Protein AF-0000000077078430 (afdb_homodimer)

Structure (mmCIF, N/CA/C/O backbone):
data_AF-0000000077078430-model_v1
#
loop_
_entity.id
_entity.type
_entity.pdbx_description
1 polymer 'Heme-binding protein 2-like'
#
loop_
_atom_site.group_PDB
_atom_site.id
_atom_site.type_symbol
_atom_site.label_atom_id
_atom_site.label_alt_id
_atom_site.label_comp_id
_atom_site.label_asym_id
_atom_site.label_entity_id
_atom_site.label_seq_id
_atom_site.pdbx_PDB_ins_code
_atom_site.Cartn_x
_atom_site.Cartn_y
_atom_site.Cartn_z
_atom_site.occupancy
_atom_site.B_iso_or_equiv
_atom_site.auth_seq_id
_atom_site.auth_comp_id
_atom_site.auth_asym_id
_atom_site.auth_atom_id
_atom_site.pdbx_PDB_model_num
ATOM 1 N N . MET A 1 1 ? 35.219 -67.375 -56.656 1 33.44 1 MET A N 1
ATOM 2 C CA . MET A 1 1 ? 35 -65.938 -56.594 1 33.44 1 MET A CA 1
ATOM 3 C C . MET A 1 1 ? 34.25 -65.562 -55.312 1 33.44 1 MET A C 1
ATOM 5 O O . MET A 1 1 ? 33.094 -65.938 -55.156 1 33.44 1 MET A O 1
ATOM 9 N N . LYS A 1 2 ? 35.031 -65.688 -54.188 1 39.03 2 LYS A N 1
ATOM 10 C CA . LYS A 1 2 ? 34.594 -65.5 -52.812 1 39.03 2 LYS A CA 1
ATOM 11 C C . LYS A 1 2 ? 34.094 -64.062 -52.625 1 39.03 2 LYS A C 1
ATOM 13 O O . LYS A 1 2 ? 34.812 -63.094 -52.906 1 39.03 2 LYS A O 1
ATOM 18 N N . LEU A 1 3 ? 32.75 -63.844 -52.719 1 38.94 3 LEU A N 1
ATOM 19 C CA . LEU A 1 3 ? 32.062 -62.562 -52.531 1 38.94 3 LEU A CA 1
ATOM 20 C C . LEU A 1 3 ? 32.375 -61.969 -51.156 1 38.94 3 LEU A C 1
ATOM 22 O O . LEU A 1 3 ? 32.062 -62.625 -50.125 1 38.94 3 LEU A O 1
ATOM 26 N N . ILE A 1 4 ? 33.469 -61.188 -50.969 1 40.75 4 ILE A N 1
ATOM 27 C CA . ILE A 1 4 ? 33.844 -60.469 -49.75 1 40.75 4 ILE A CA 1
ATOM 28 C C . ILE A 1 4 ? 32.75 -59.438 -49.406 1 40.75 4 ILE A C 1
ATOM 30 O O . ILE A 1 4 ? 32.438 -58.562 -50.219 1 40.75 4 ILE A O 1
ATOM 34 N N . GLN A 1 5 ? 31.703 -59.781 -48.625 1 39.66 5 GLN A N 1
ATOM 35 C CA . GLN A 1 5 ? 30.672 -58.906 -48.094 1 39.66 5 GLN A CA 1
ATOM 36 C C . GLN A 1 5 ? 31.266 -57.812 -47.25 1 39.66 5 GLN A C 1
ATOM 38 O O . GLN A 1 5 ? 31.984 -58.062 -46.281 1 39.66 5 GLN A O 1
ATOM 43 N N . THR A 1 6 ? 31.656 -56.688 -47.844 1 40.03 6 THR A N 1
ATOM 44 C CA . THR A 1 6 ? 32.125 -55.5 -47.125 1 40.03 6 THR A CA 1
ATOM 45 C C . THR A 1 6 ? 31.047 -55.031 -46.156 1 40.03 6 THR A C 1
ATOM 47 O O . THR A 1 6 ? 29.938 -54.688 -46.562 1 40.03 6 THR A O 1
ATOM 50 N N . LEU A 1 7 ? 31.031 -55.438 -44.875 1 41.78 7 LEU A N 1
ATOM 51 C CA . LEU A 1 7 ? 30.203 -54.938 -43.781 1 41.78 7 LEU A CA 1
ATOM 52 C C . LEU A 1 7 ? 30.422 -53.438 -43.562 1 41.78 7 LEU A C 1
ATOM 54 O O . LEU A 1 7 ? 31.531 -53.031 -43.281 1 41.78 7 LEU A O 1
ATOM 58 N N . GLY A 1 8 ? 29.75 -52.594 -44.312 1 36.66 8 GLY A N 1
ATOM 59 C CA . GLY A 1 8 ? 29.781 -51.156 -44.125 1 36.66 8 GLY A CA 1
ATOM 60 C C . GLY A 1 8 ? 29.453 -50.75 -42.688 1 36.66 8 GLY A C 1
ATOM 61 O O . GLY A 1 8 ? 28.422 -51.156 -42.156 1 36.66 8 GLY A O 1
ATOM 62 N N . ILE A 1 9 ? 30.484 -50.469 -41.812 1 41.94 9 ILE A N 1
ATOM 63 C CA . ILE A 1 9 ? 30.344 -49.938 -40.469 1 41.94 9 ILE A CA 1
ATOM 64 C C . ILE A 1 9 ? 29.562 -48.625 -40.5 1 41.94 9 ILE A C 1
ATOM 66 O O . ILE A 1 9 ? 29.953 -47.688 -41.188 1 41.94 9 ILE A O 1
ATOM 70 N N . ALA A 1 10 ? 28.25 -48.625 -40.375 1 41.94 10 ALA A N 1
ATOM 71 C CA . ALA A 1 10 ? 27.438 -47.406 -40.156 1 41.94 10 ALA A CA 1
ATOM 72 C C . ALA A 1 10 ? 27.922 -46.625 -38.938 1 41.94 10 ALA A C 1
ATOM 74 O O . ALA A 1 10 ? 28 -47.156 -37.844 1 41.94 10 ALA A O 1
ATOM 75 N N . SER A 1 11 ? 28.859 -45.688 -39.125 1 39.06 11 SER A N 1
ATOM 76 C CA . SER A 1 11 ? 29.266 -44.75 -38.062 1 39.06 11 SER A CA 1
ATOM 77 C C . SER A 1 11 ? 28.062 -44.031 -37.469 1 39.06 11 SER A C 1
ATOM 79 O O . SER A 1 11 ? 27.297 -43.406 -38.188 1 39.06 11 SER A O 1
ATOM 81 N N . LEU A 1 12 ? 27.5 -44.531 -36.375 1 41.16 12 LEU A N 1
ATOM 82 C CA . LEU A 1 12 ? 26.531 -43.812 -35.562 1 41.16 12 LEU A CA 1
ATOM 83 C C . LEU A 1 12 ? 27.109 -42.469 -35.094 1 41.16 12 LEU A C 1
ATOM 85 O O . LEU A 1 12 ? 28.062 -42.438 -34.344 1 41.16 12 LEU A O 1
ATOM 89 N N . LEU A 1 13 ? 27.031 -41.469 -35.938 1 40.84 13 LEU A N 1
ATOM 90 C CA . LEU A 1 13 ? 27.344 -40.125 -35.469 1 40.84 13 LEU A CA 1
ATOM 91 C C . LEU A 1 13 ? 26.5 -39.75 -34.25 1 40.84 13 LEU A C 1
ATOM 93 O O . LEU A 1 13 ? 25.281 -39.688 -34.312 1 40.84 13 LEU A O 1
ATOM 97 N N . PHE A 1 14 ? 27.016 -40.031 -33.031 1 39.66 14 PHE A N 1
ATOM 98 C CA . PHE A 1 14 ? 26.438 -39.5 -31.812 1 39.66 14 PHE A CA 1
ATOM 99 C C . PHE A 1 14 ? 26.453 -37.969 -31.828 1 39.66 14 PHE A C 1
ATOM 101 O O . PHE A 1 14 ? 27.516 -37.344 -31.828 1 39.66 14 PHE A O 1
ATOM 108 N N . THR A 1 15 ? 25.484 -37.312 -32.469 1 40.09 15 THR A N 1
ATOM 109 C CA . THR A 1 15 ? 25.344 -35.875 -32.25 1 40.09 15 THR A CA 1
ATOM 110 C C . THR A 1 15 ? 25.266 -35.562 -30.766 1 40.09 15 THR A C 1
ATOM 112 O O . THR A 1 15 ? 24.422 -36.094 -30.047 1 40.09 15 THR A O 1
ATOM 115 N N . LEU A 1 16 ? 26.391 -35.188 -30.141 1 39.22 16 LEU A N 1
ATOM 116 C CA . LEU A 1 16 ? 26.406 -34.562 -28.812 1 39.22 16 LEU A CA 1
ATOM 117 C C . LEU A 1 16 ? 25.422 -33.406 -28.766 1 39.22 16 LEU A C 1
ATOM 119 O O . LEU A 1 16 ? 25.594 -32.406 -29.484 1 39.22 16 LEU A O 1
ATOM 123 N N . ILE A 1 17 ? 24.234 -33.625 -28.5 1 39.25 17 ILE A N 1
ATOM 124 C CA . ILE A 1 17 ? 23.375 -32.5 -28.125 1 39.25 17 ILE A CA 1
ATOM 125 C C . ILE A 1 17 ? 24.016 -31.75 -26.953 1 39.25 17 ILE A C 1
ATOM 127 O O . ILE A 1 17 ? 24.219 -32.312 -25.875 1 39.25 17 ILE A O 1
ATOM 131 N N . SER A 1 18 ? 24.828 -30.781 -27.266 1 39.03 18 SER A N 1
ATOM 132 C CA . SER A 1 18 ? 25.25 -29.875 -26.219 1 39.03 18 SER A CA 1
ATOM 133 C C . SER A 1 18 ? 24.062 -29.391 -25.391 1 39.03 18 SER A C 1
ATOM 135 O O . SER A 1 18 ? 23.109 -28.844 -25.922 1 39.03 18 SER A O 1
ATOM 137 N N . ALA A 1 19 ? 23.859 -30 -24.297 1 39.91 19 ALA A N 1
ATOM 138 C CA . ALA A 1 19 ? 22.969 -29.375 -23.312 1 39.91 19 ALA A CA 1
ATOM 139 C C . ALA A 1 19 ? 23.359 -27.906 -23.078 1 39.91 19 ALA A C 1
ATOM 141 O O . ALA A 1 19 ? 24.359 -27.609 -22.422 1 39.91 19 ALA A O 1
ATOM 142 N N . ALA A 1 20 ? 22.969 -27.047 -23.938 1 38.19 20 ALA A N 1
ATOM 143 C CA . ALA A 1 20 ? 23.078 -25.641 -23.547 1 38.19 20 ALA A CA 1
ATOM 144 C C . ALA A 1 20 ? 22.516 -25.406 -22.156 1 38.19 20 ALA A C 1
ATOM 146 O O . ALA A 1 20 ? 21.359 -25.734 -21.875 1 38.19 20 ALA A O 1
ATOM 147 N N . SER A 1 21 ? 23.344 -25.359 -21.219 1 39.53 21 SER A N 1
ATOM 148 C CA . SER A 1 21 ? 22.922 -24.859 -19.906 1 39.53 21 SER A CA 1
ATOM 149 C C . SER A 1 21 ? 22.016 -23.641 -20.062 1 39.53 21 SER A C 1
ATOM 151 O O . SER A 1 21 ? 22.406 -22.625 -20.641 1 39.53 21 SER A O 1
ATOM 153 N N . LEU A 1 22 ? 20.781 -23.812 -20.312 1 37.88 22 LEU A N 1
ATOM 154 C CA . LEU A 1 22 ? 19.875 -22.672 -20.203 1 37.88 22 LEU A CA 1
ATOM 155 C C . LEU A 1 22 ? 20.281 -21.75 -19.062 1 37.88 22 LEU A C 1
ATOM 157 O O . LEU A 1 22 ? 20.219 -22.141 -17.891 1 37.88 22 LEU A O 1
ATOM 161 N N . LYS A 1 23 ? 21.375 -21.031 -19.281 1 44.06 23 LYS A N 1
ATOM 162 C CA . LYS A 1 23 ? 21.672 -19.953 -18.359 1 44.06 23 LYS A CA 1
ATOM 163 C C . LYS A 1 23 ? 20.406 -19.359 -17.766 1 44.06 23 LYS A C 1
ATOM 165 O O . LYS A 1 23 ? 19.438 -19.109 -18.484 1 44.06 23 LYS A O 1
ATOM 170 N N . ALA A 1 24 ? 20.25 -19.75 -16.453 1 49.72 24 ALA A N 1
ATOM 171 C CA . ALA A 1 24 ? 19.25 -19 -15.703 1 49.72 24 ALA A CA 1
ATOM 172 C C . ALA A 1 24 ? 19.062 -17.609 -16.281 1 49.72 24 ALA A C 1
ATOM 174 O O . ALA A 1 24 ? 20.031 -16.828 -16.359 1 49.72 24 ALA A O 1
ATOM 175 N N . SER A 1 25 ? 18.125 -17.438 -17.219 1 58.25 25 SER A N 1
ATOM 176 C CA . SER A 1 25 ? 17.844 -16.156 -17.844 1 58.25 25 SER A CA 1
ATOM 177 C C . SER A 1 25 ? 17.75 -15.031 -16.812 1 58.25 25 SER A C 1
ATOM 179 O O . SER A 1 25 ? 17.469 -15.281 -15.641 1 58.25 25 SER A O 1
ATOM 181 N N . ASP A 1 26 ? 18.328 -13.938 -17.047 1 77.69 26 ASP A N 1
ATOM 182 C CA . ASP A 1 26 ? 18.188 -12.695 -16.281 1 77.69 26 ASP A CA 1
ATOM 183 C C . ASP A 1 26 ? 16.75 -12.484 -15.828 1 77.69 26 ASP A C 1
ATOM 185 O O . ASP A 1 26 ? 15.805 -12.828 -16.547 1 77.69 26 ASP A O 1
ATOM 189 N N . PRO A 1 27 ? 16.656 -12.203 -14.508 1 87.69 27 PRO A N 1
ATOM 190 C CA . PRO A 1 27 ? 15.281 -11.938 -14.062 1 87.69 27 PRO A CA 1
ATOM 191 C C . PRO A 1 27 ? 14.57 -10.906 -14.938 1 87.69 27 PRO A C 1
ATOM 193 O O . PRO A 1 27 ? 15.211 -10.008 -15.484 1 87.69 27 PRO A O 1
ATOM 196 N N . PRO A 1 28 ? 13.344 -11.133 -15.195 1 93.75 28 PRO A N 1
ATOM 197 C CA . PRO A 1 28 ? 12.578 -10.141 -15.953 1 93.75 28 PRO A CA 1
ATOM 198 C C . PRO A 1 28 ? 12.672 -8.742 -15.352 1 93.75 28 PRO A C 1
ATOM 200 O O . PRO A 1 28 ? 12.812 -8.594 -14.133 1 93.75 28 PRO A O 1
ATOM 203 N N . SER A 1 29 ? 12.539 -7.699 -16.188 1 94.38 29 SER A N 1
ATOM 204 C CA . SER A 1 29 ? 12.625 -6.312 -15.742 1 94.38 29 SER A CA 1
ATOM 205 C C . SER A 1 29 ? 11.516 -5.973 -14.75 1 94.38 29 SER A C 1
ATOM 207 O O . SER A 1 29 ? 11.703 -5.145 -13.859 1 94.38 29 SER A O 1
ATOM 209 N N . PHE A 1 30 ? 10.375 -6.652 -14.922 1 96.38 30 PHE A N 1
ATOM 210 C CA . PHE A 1 30 ? 9.234 -6.309 -14.086 1 96.38 30 PHE A CA 1
ATOM 211 C C . PHE A 1 30 ? 9.422 -6.832 -12.672 1 96.38 30 PHE A C 1
ATOM 213 O O . PHE A 1 30 ? 8.609 -6.551 -11.789 1 96.38 30 PHE A O 1
ATOM 220 N N . CYS A 1 31 ? 10.453 -7.559 -12.391 1 96.69 31 CYS A N 1
ATOM 221 C CA . CYS A 1 31 ? 10.789 -7.953 -11.031 1 96.69 31 CYS A CA 1
ATOM 222 C C . CYS A 1 31 ? 11.445 -6.805 -10.273 1 96.69 31 CYS A C 1
ATOM 224 O O . CYS A 1 31 ? 11.57 -6.852 -9.047 1 96.69 31 CYS A O 1
ATOM 226 N N . HIS A 1 32 ? 11.914 -5.809 -10.93 1 93.81 32 HIS A N 1
ATOM 227 C CA . HIS A 1 32 ? 12.438 -4.57 -10.375 1 93.81 32 HIS A CA 1
ATOM 228 C C . HIS A 1 32 ? 13.641 -4.836 -9.469 1 93.81 32 HIS A C 1
ATOM 230 O O . HIS A 1 32 ? 13.766 -4.227 -8.406 1 93.81 32 HIS A O 1
ATOM 236 N N . GLY A 1 33 ? 14.438 -5.801 -9.797 1 93.38 33 GLY A N 1
ATOM 237 C CA . GLY A 1 33 ? 15.648 -6.109 -9.055 1 93.38 33 GLY A CA 1
ATOM 238 C C . GLY A 1 33 ? 15.383 -6.922 -7.801 1 93.38 33 GLY A C 1
ATOM 239 O O . GLY A 1 33 ? 16.312 -7.227 -7.047 1 93.38 33 GLY A O 1
ATOM 240 N N . LEU A 1 34 ? 14.133 -7.23 -7.531 1 96.25 34 LEU A N 1
ATOM 241 C CA . LEU A 1 34 ? 13.766 -8.062 -6.391 1 96.25 34 LEU A CA 1
ATOM 242 C C . LEU A 1 34 ? 13.742 -9.539 -6.781 1 96.25 34 LEU A C 1
ATOM 244 O O . LEU A 1 34 ? 13.625 -9.875 -7.961 1 96.25 34 LEU A O 1
ATOM 248 N N . ASP A 1 35 ? 13.906 -10.344 -5.781 1 97.44 35 ASP A N 1
ATOM 249 C CA . ASP A 1 35 ? 13.781 -11.773 -6.035 1 97.44 35 ASP A CA 1
ATOM 250 C C . ASP A 1 35 ? 12.383 -12.117 -6.539 1 97.44 35 ASP A C 1
ATOM 252 O O . ASP A 1 35 ? 11.383 -11.648 -5.996 1 97.44 35 ASP A O 1
ATOM 256 N N . CYS A 1 36 ? 12.344 -12.891 -7.562 1 97.56 36 CYS A N 1
ATOM 257 C CA . CYS A 1 36 ? 11.094 -13.43 -8.102 1 97.56 36 CYS A CA 1
ATOM 258 C C . CYS A 1 36 ? 11.289 -14.859 -8.586 1 97.56 36 CYS A C 1
ATOM 260 O O . CYS A 1 36 ? 12.414 -15.281 -8.852 1 97.56 36 CYS A O 1
ATOM 262 N N . PRO A 1 37 ? 10.227 -15.602 -8.695 1 96.94 37 PRO A N 1
ATOM 263 C CA . PRO A 1 37 ? 10.383 -17 -9.117 1 96.94 37 PRO A CA 1
ATOM 264 C C . PRO A 1 37 ? 11.055 -17.141 -10.477 1 96.94 37 PRO A C 1
ATOM 266 O O . PRO A 1 37 ? 10.781 -16.344 -11.391 1 96.94 37 PRO A O 1
ATOM 269 N N . VAL A 1 38 ? 11.906 -18.125 -10.523 1 95.56 38 VAL A N 1
ATOM 270 C CA . VAL A 1 38 ? 12.602 -18.406 -11.773 1 95.56 38 VAL A CA 1
ATOM 271 C C . VAL A 1 38 ? 11.719 -19.25 -12.688 1 95.56 38 VAL A C 1
ATOM 273 O O . VAL A 1 38 ? 11.07 -20.188 -12.234 1 95.56 38 VAL A O 1
ATOM 276 N N . TYR A 1 39 ? 11.703 -18.828 -13.891 1 97 39 TYR A N 1
ATOM 277 C CA . TYR A 1 39 ? 10.9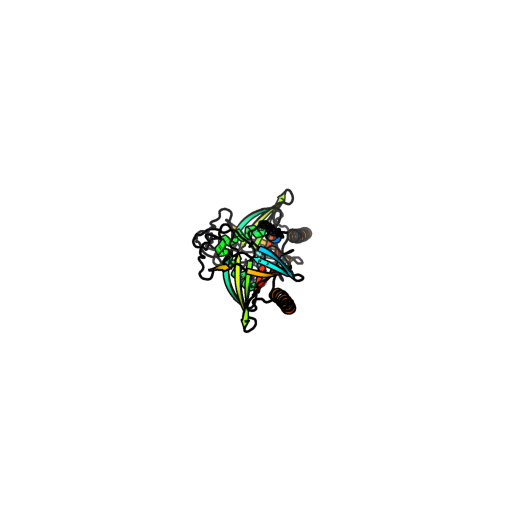69 -19.625 -14.867 1 97 39 TYR A CA 1
ATOM 278 C C . TYR A 1 39 ? 11.672 -19.594 -16.219 1 97 39 TYR A C 1
ATOM 280 O O . TYR A 1 39 ? 12.555 -18.766 -16.453 1 97 39 TYR A O 1
ATOM 288 N N . LYS A 1 40 ? 11.328 -20.594 -17.047 1 96.25 40 LYS A N 1
ATOM 289 C CA . LYS A 1 40 ? 11.703 -20.656 -18.453 1 96.25 40 LYS A CA 1
ATOM 290 C C . LYS A 1 40 ? 10.477 -20.531 -19.359 1 96.25 40 LYS A C 1
ATOM 292 O O . LYS A 1 40 ? 9.469 -21.203 -19.125 1 96.25 40 LYS A O 1
ATOM 297 N N . VAL A 1 41 ? 10.602 -19.656 -20.312 1 96.88 41 VAL A N 1
ATOM 298 C CA . VAL A 1 41 ? 9.547 -19.578 -21.312 1 96.88 41 VAL A CA 1
ATOM 299 C C . VAL A 1 41 ? 9.695 -20.734 -22.297 1 96.88 41 VAL A C 1
ATOM 301 O O . VAL A 1 41 ? 10.703 -20.844 -23 1 96.88 41 VAL A O 1
ATOM 304 N N . THR A 1 42 ? 8.672 -21.578 -22.391 1 96.75 42 THR A N 1
ATOM 305 C CA . THR A 1 42 ? 8.773 -22.781 -23.219 1 96.75 42 THR A CA 1
ATOM 306 C C . THR A 1 42 ? 7.934 -22.641 -24.484 1 96.75 42 THR A C 1
ATOM 308 O O . THR A 1 42 ? 7.996 -23.5 -25.375 1 96.75 42 THR A O 1
ATOM 311 N N . GLY A 1 43 ? 7.117 -21.625 -24.547 1 96.19 43 GLY A N 1
ATOM 312 C CA . GLY A 1 43 ? 6.293 -21.391 -25.719 1 96.19 43 GLY A CA 1
ATOM 313 C C . GLY A 1 43 ? 5.371 -20.188 -25.562 1 96.19 43 GLY A C 1
ATOM 314 O O . GLY A 1 43 ? 5.422 -19.5 -24.562 1 96.19 43 GLY A O 1
ATOM 315 N N . LYS A 1 44 ? 4.629 -19.953 -26.656 1 96.38 44 LYS A N 1
ATOM 316 C CA . LYS A 1 44 ? 3.627 -18.891 -26.672 1 96.38 44 LYS A CA 1
ATOM 317 C C . LYS A 1 44 ? 2.367 -19.344 -27.406 1 96.38 44 LYS A C 1
ATOM 319 O O . LYS A 1 44 ? 2.441 -20.141 -28.344 1 96.38 44 LYS A O 1
ATOM 324 N N . MET A 1 45 ? 1.298 -18.906 -26.938 1 95.75 45 MET A N 1
ATOM 325 C CA . MET A 1 45 ? 0.002 -19.062 -27.594 1 95.75 45 MET A CA 1
ATOM 326 C C . MET A 1 45 ? -0.714 -17.719 -27.703 1 95.75 45 MET A C 1
ATOM 328 O O . MET A 1 45 ? -1.469 -17.344 -26.797 1 95.75 45 MET A O 1
ATOM 332 N N . GLY A 1 46 ? -0.588 -17.094 -28.891 1 95.06 46 GLY A N 1
ATOM 333 C CA . GLY A 1 46 ? -1.083 -15.727 -28.984 1 95.06 46 GLY A CA 1
ATOM 334 C C . GLY A 1 46 ? -0.388 -14.781 -28.016 1 95.06 46 GLY A C 1
ATOM 335 O O . GLY A 1 46 ? 0.841 -14.695 -28 1 95.06 46 GLY A O 1
ATOM 336 N N . LYS A 1 47 ? -1.163 -14.125 -27.141 1 97.12 47 LYS A N 1
ATOM 337 C CA . LYS A 1 47 ? -0.596 -13.188 -26.172 1 97.12 47 LYS A CA 1
ATOM 338 C C . LYS A 1 47 ? -0.179 -13.906 -24.891 1 97.12 47 LYS A C 1
ATOM 340 O O . LYS A 1 47 ? 0.396 -13.289 -23.984 1 97.12 47 LYS A O 1
ATOM 345 N N . TYR A 1 48 ? -0.409 -15.156 -24.859 1 98.25 48 TYR A N 1
ATOM 346 C CA . TYR A 1 48 ? -0.13 -15.891 -23.625 1 98.25 48 TYR A CA 1
ATOM 347 C C . TYR A 1 48 ? 1.245 -16.547 -23.688 1 98.25 48 TYR A C 1
ATOM 349 O O . TYR A 1 48 ? 1.597 -17.188 -24.672 1 98.25 48 TYR A O 1
ATOM 357 N N . GLU A 1 49 ? 1.991 -16.422 -22.656 1 98.12 49 GLU A N 1
ATOM 358 C CA . GLU A 1 49 ? 3.246 -17.156 -22.516 1 98.12 49 GLU A CA 1
ATOM 359 C C . GLU A 1 49 ? 3.029 -18.5 -21.828 1 98.12 49 GLU A C 1
ATOM 361 O O . GLU A 1 49 ? 2.164 -18.625 -20.969 1 98.12 49 GLU A O 1
ATOM 366 N N . ILE A 1 50 ? 3.816 -19.453 -22.234 1 98.25 50 ILE A N 1
ATOM 367 C CA . ILE A 1 50 ? 3.908 -20.719 -21.531 1 98.25 50 ILE A CA 1
ATOM 368 C C . ILE A 1 50 ? 5.203 -20.766 -20.719 1 98.25 50 ILE A C 1
ATOM 370 O O . ILE A 1 50 ? 6.297 -20.703 -21.281 1 98.25 50 ILE A O 1
ATOM 374 N N . ARG A 1 51 ? 5.074 -20.875 -19.391 1 98.19 51 ARG A N 1
ATOM 375 C CA . ARG A 1 51 ? 6.246 -20.828 -18.516 1 98.19 51 ARG A CA 1
ATOM 376 C C . ARG A 1 51 ? 6.375 -22.094 -17.688 1 98.19 51 ARG A C 1
ATOM 378 O O . ARG A 1 51 ? 5.375 -22.641 -17.203 1 98.19 51 ARG A O 1
ATOM 385 N N . SER A 1 52 ? 7.562 -22.562 -17.609 1 98 52 SER A N 1
ATOM 386 C CA . SER A 1 52 ? 7.914 -23.609 -16.672 1 98 52 SER A CA 1
ATOM 387 C C . SER A 1 52 ? 8.594 -23.031 -15.43 1 98 52 SER A C 1
ATOM 389 O O . SER A 1 52 ? 9.688 -22.469 -15.516 1 98 52 SER A O 1
ATOM 391 N N . TYR A 1 53 ? 7.887 -23.188 -14.297 1 97.38 53 TYR A N 1
ATOM 392 C CA . TYR A 1 53 ? 8.406 -22.672 -13.039 1 97.38 53 TYR A CA 1
ATOM 393 C C . TYR A 1 53 ? 9.086 -23.781 -12.234 1 97.38 53 TYR A C 1
ATOM 395 O O . TYR A 1 53 ? 8.609 -24.922 -12.203 1 97.38 53 TYR A O 1
ATOM 403 N N . GLU A 1 54 ? 10.133 -23.391 -11.539 1 96 54 GLU A N 1
ATOM 404 C CA . GLU A 1 54 ? 10.758 -24.281 -10.578 1 96 54 GLU A CA 1
ATOM 405 C C . GLU A 1 54 ? 9.984 -24.312 -9.266 1 96 54 GLU A C 1
ATOM 407 O O . GLU A 1 54 ? 9.195 -23.406 -8.984 1 96 54 GLU A O 1
ATOM 412 N N . GLN A 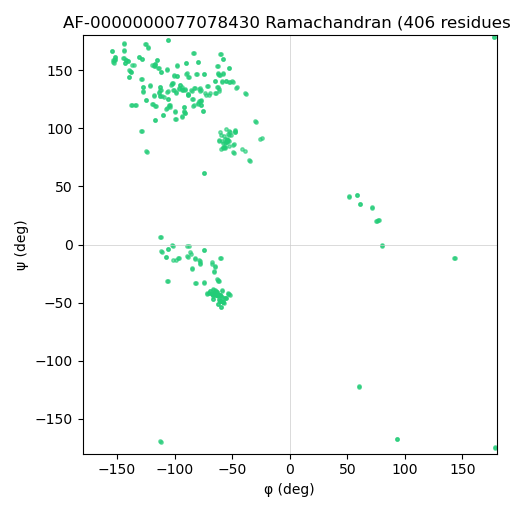1 55 ? 10.203 -25.422 -8.547 1 97.44 55 GLN A N 1
ATOM 413 C CA . GLN A 1 55 ? 9.641 -25.484 -7.207 1 97.44 55 GLN A CA 1
ATOM 414 C C . GLN A 1 55 ? 10.102 -24.297 -6.359 1 97.44 55 GLN A C 1
ATOM 416 O O . GLN A 1 55 ? 11.273 -23.922 -6.41 1 97.44 55 GLN A O 1
ATOM 421 N N . SER A 1 56 ? 9.219 -23.766 -5.566 1 97.88 56 SER A N 1
ATOM 422 C CA . SER A 1 56 ? 9.562 -22.641 -4.707 1 97.88 56 SER A CA 1
ATOM 423 C C . SER A 1 56 ? 8.672 -22.594 -3.471 1 97.88 56 SER A C 1
ATOM 425 O O . SER A 1 56 ? 7.594 -23.188 -3.455 1 97.88 56 SER A O 1
ATOM 427 N N . LYS A 1 57 ? 9.172 -21.906 -2.438 1 98.56 57 LYS A N 1
ATOM 428 C CA . LYS A 1 57 ? 8.406 -21.719 -1.207 1 98.56 57 LYS A CA 1
ATOM 429 C C . LYS A 1 57 ? 7.766 -20.328 -1.164 1 98.56 57 LYS A C 1
ATOM 431 O O . LYS A 1 57 ? 8.375 -19.344 -1.586 1 98.56 57 LYS A O 1
ATOM 436 N N . TRP A 1 58 ? 6.625 -20.312 -0.597 1 98.75 58 TRP A N 1
ATOM 437 C CA . TRP A 1 58 ? 5.82 -19.109 -0.402 1 98.75 58 TRP A CA 1
ATOM 438 C C . TRP A 1 58 ? 5.238 -19.062 1.007 1 98.75 58 TRP A C 1
ATOM 440 O O . TRP A 1 58 ? 5.141 -20.094 1.677 1 98.75 58 TRP A O 1
ATOM 450 N N . VAL A 1 59 ? 4.957 -17.922 1.466 1 98.88 59 VAL A N 1
ATOM 451 C CA . VAL A 1 59 ? 4.188 -17.75 2.695 1 98.88 59 VAL A CA 1
ATOM 452 C C . VAL A 1 59 ? 2.826 -17.141 2.371 1 98.88 59 VAL A C 1
ATOM 454 O O . VAL A 1 59 ? 2.73 -16.203 1.577 1 98.88 59 VAL A O 1
ATOM 457 N N . GLY A 1 60 ? 1.809 -17.703 2.914 1 98.81 60 GLY A N 1
ATOM 458 C CA . GLY A 1 60 ? 0.486 -17.281 2.484 1 98.81 60 GLY A CA 1
ATOM 459 C C . GLY A 1 60 ? -0.531 -17.266 3.611 1 98.81 60 GLY A C 1
ATOM 460 O O . GLY A 1 60 ? -0.24 -17.703 4.723 1 98.81 60 GLY A O 1
ATOM 461 N N . THR A 1 61 ? -1.621 -16.672 3.357 1 98.88 61 THR A N 1
ATOM 462 C CA . THR A 1 61 ? -2.812 -16.672 4.199 1 98.88 61 THR A CA 1
ATOM 463 C C . THR A 1 61 ? -4.078 -16.719 3.344 1 98.88 61 THR A C 1
ATOM 465 O O . THR A 1 61 ? -4.055 -16.312 2.176 1 98.88 61 THR A O 1
ATOM 468 N N . VAL A 1 62 ? -5.168 -17.188 3.895 1 98.69 62 VAL A N 1
ATOM 469 C CA . VAL A 1 62 ? -6.414 -17.344 3.152 1 98.69 62 VAL A CA 1
ATOM 470 C C . VAL A 1 62 ? -7.441 -16.328 3.652 1 98.69 62 VAL A C 1
ATOM 472 O O . VAL A 1 62 ? -7.652 -16.203 4.859 1 98.69 62 VAL A O 1
ATOM 475 N N . ILE A 1 63 ? -7.965 -15.625 2.729 1 98.5 63 ILE A N 1
ATOM 476 C CA . ILE A 1 63 ? -9.062 -14.703 3.023 1 98.5 63 ILE A CA 1
ATOM 477 C C . ILE A 1 63 ? -10.297 -15.102 2.221 1 98.5 63 ILE A C 1
ATOM 479 O O . ILE A 1 63 ? -10.25 -15.188 0.992 1 98.5 63 ILE A O 1
ATOM 483 N N . ARG A 1 64 ? -11.352 -15.391 2.914 1 97.62 64 ARG A N 1
ATOM 484 C CA . ARG A 1 64 ? -12.633 -15.633 2.254 1 97.62 64 ARG A CA 1
ATOM 485 C C . ARG A 1 64 ? -13.406 -14.328 2.07 1 97.62 64 ARG A C 1
ATOM 487 O O . ARG A 1 64 ? -13.523 -13.531 3.006 1 97.62 64 ARG A O 1
ATOM 494 N N . GLY A 1 65 ? -13.828 -14.148 0.817 1 96.75 65 GLY A N 1
ATOM 495 C CA . GLY A 1 65 ? -14.586 -12.93 0.569 1 96.75 65 GLY A CA 1
ATOM 496 C C . GLY A 1 65 ? -15 -12.766 -0.882 1 96.75 65 GLY A C 1
ATOM 497 O O . GLY A 1 65 ? -14.773 -13.664 -1.7 1 96.75 65 GLY A O 1
ATOM 498 N N . ASP A 1 66 ? -15.625 -11.578 -1.213 1 96.5 66 ASP A N 1
ATOM 499 C CA . ASP A 1 66 ? -16.109 -11.336 -2.566 1 96.5 66 ASP A CA 1
ATOM 500 C C . ASP A 1 66 ? -15.297 -10.258 -3.264 1 96.5 66 ASP A C 1
ATOM 502 O O . ASP A 1 66 ? -15.516 -9.969 -4.441 1 96.5 66 ASP A O 1
ATOM 506 N N . SER A 1 67 ? -14.43 -9.672 -2.531 1 94.25 67 SER A N 1
ATOM 507 C CA . SER A 1 67 ? -13.617 -8.594 -3.082 1 94.25 67 SER A CA 1
ATOM 508 C C . SER A 1 67 ? -12.141 -8.961 -3.096 1 94.25 67 SER A C 1
ATOM 510 O O . SER A 1 67 ? -11.523 -9.102 -2.039 1 94.25 67 SER A O 1
ATOM 512 N N . PHE A 1 68 ? -11.609 -8.977 -4.324 1 95.06 68 PHE A N 1
ATOM 513 C CA . PHE A 1 68 ? -10.188 -9.273 -4.496 1 95.06 68 PHE A CA 1
ATOM 514 C C . PHE A 1 68 ? -9.328 -8.219 -3.822 1 95.06 68 PHE A C 1
ATOM 516 O O . PHE A 1 68 ? -8.367 -8.539 -3.129 1 95.06 68 PHE A O 1
ATOM 523 N N . THR A 1 69 ? -9.688 -6.984 -3.994 1 92.94 69 THR A N 1
ATOM 524 C CA . THR A 1 69 ? -8.906 -5.863 -3.49 1 92.94 69 THR A CA 1
ATOM 525 C C . THR A 1 69 ? -8.906 -5.844 -1.964 1 92.94 69 THR A C 1
ATOM 527 O O . THR A 1 69 ? -7.863 -5.645 -1.338 1 92.94 69 THR A O 1
ATOM 530 N N . GLN A 1 70 ? -10.047 -6.078 -1.355 1 93 70 GLN A N 1
ATOM 531 C CA . GLN A 1 70 ? -10.133 -6.09 0.1 1 93 70 GLN A CA 1
ATOM 532 C C . GLN A 1 70 ? -9.367 -7.27 0.69 1 93 70 GLN A C 1
ATOM 534 O O . GLN A 1 70 ? -8.648 -7.121 1.68 1 93 70 GLN A O 1
ATOM 539 N N . ALA A 1 71 ? -9.531 -8.414 0.04 1 96 71 ALA A N 1
ATOM 540 C CA . ALA A 1 71 ? -8.805 -9.602 0.484 1 96 71 ALA A CA 1
ATOM 541 C C . ALA A 1 71 ? -7.293 -9.398 0.367 1 96 71 ALA A C 1
ATOM 543 O O . ALA A 1 71 ? -6.543 -9.75 1.277 1 96 71 ALA A O 1
ATOM 544 N N . GLY A 1 72 ? -6.91 -8.82 -0.754 1 96.25 72 GLY A N 1
ATOM 545 C CA . GLY A 1 72 ? -5.5 -8.539 -0.964 1 96.25 72 GLY A CA 1
ATOM 546 C C . GLY A 1 72 ? -4.91 -7.621 0.09 1 96.25 72 GLY A C 1
ATOM 547 O O . GLY A 1 72 ? -3.82 -7.875 0.604 1 96.25 72 GLY A O 1
ATOM 548 N N . SER A 1 73 ? -5.633 -6.574 0.414 1 93.25 73 SER A N 1
ATOM 549 C CA . SER A 1 73 ? -5.172 -5.617 1.417 1 93.25 73 SER A CA 1
ATOM 550 C C . SER A 1 73 ? -5.016 -6.281 2.781 1 93.25 73 SER A C 1
ATOM 552 O O . SER A 1 73 ? -3.979 -6.137 3.432 1 93.25 73 SER A O 1
ATOM 554 N N . GLN A 1 74 ? -6.023 -6.961 3.205 1 94.5 74 GLN A N 1
ATOM 555 C CA . GLN A 1 74 ? -5.992 -7.641 4.496 1 94.5 74 GLN A CA 1
ATOM 556 C C . GLN A 1 74 ? -4.836 -8.633 4.57 1 94.5 74 GLN A C 1
ATOM 558 O O . GLN A 1 74 ? -4.086 -8.641 5.547 1 94.5 74 GLN A O 1
ATOM 563 N N . ALA A 1 75 ? -4.762 -9.438 3.557 1 97.94 75 ALA A N 1
ATOM 564 C CA . ALA A 1 75 ? -3.713 -10.453 3.531 1 97.94 75 ALA A CA 1
ATOM 565 C C . ALA A 1 75 ? -2.328 -9.812 3.5 1 97.94 75 ALA A C 1
ATOM 567 O O . ALA A 1 75 ? -1.397 -10.305 4.145 1 97.94 75 ALA A O 1
ATOM 568 N N . PHE A 1 76 ? -2.213 -8.75 2.713 1 96.88 76 PHE A N 1
ATOM 569 C CA . PHE A 1 76 ? -0.922 -8.078 2.586 1 96.88 76 PHE A CA 1
ATOM 570 C C . PHE A 1 76 ? -0.39 -7.668 3.953 1 96.88 76 PHE A C 1
ATOM 572 O O . PHE A 1 76 ? 0.779 -7.902 4.266 1 96.88 76 PHE A O 1
ATOM 579 N N . HIS A 1 77 ? -1.203 -7.098 4.75 1 92.06 77 HIS A N 1
ATOM 580 C CA . HIS A 1 77 ? -0.763 -6.633 6.062 1 92.06 77 HIS A CA 1
ATOM 581 C C . HIS A 1 77 ? -0.339 -7.797 6.949 1 92.06 77 HIS A C 1
ATOM 583 O O . HIS A 1 77 ? 0.646 -7.699 7.684 1 92.06 77 HIS A O 1
ATOM 589 N N . MET A 1 78 ? -1.074 -8.914 6.875 1 95.44 78 MET A N 1
ATOM 590 C CA . MET A 1 78 ? -0.719 -10.102 7.641 1 95.44 78 MET A CA 1
ATOM 591 C C . MET A 1 78 ? 0.634 -10.648 7.199 1 95.44 78 MET A C 1
ATOM 593 O O . MET A 1 78 ? 1.473 -10.992 8.031 1 95.44 78 MET A O 1
ATOM 597 N N . LEU A 1 79 ? 0.831 -10.664 5.965 1 97.94 79 LEU A N 1
ATOM 598 C CA . LEU A 1 79 ? 2.074 -11.203 5.422 1 97.94 79 LEU A CA 1
ATOM 599 C C . LEU A 1 79 ? 3.23 -10.234 5.656 1 97.94 79 LEU A C 1
ATOM 601 O O . LEU A 1 79 ? 4.371 -10.656 5.859 1 97.94 79 LEU A O 1
ATOM 605 N N . PHE A 1 80 ? 2.898 -9.023 5.629 1 95.06 80 PHE A N 1
ATOM 606 C CA . PHE A 1 80 ? 3.916 -8.023 5.926 1 95.06 80 PHE A CA 1
ATOM 607 C C . PHE A 1 80 ? 4.387 -8.148 7.371 1 95.06 80 PHE A C 1
ATOM 609 O O . PHE A 1 80 ? 5.574 -7.977 7.656 1 95.06 80 PHE A O 1
ATOM 616 N N . ASP A 1 81 ? 3.479 -8.383 8.289 1 94 81 ASP A N 1
ATOM 617 C CA . ASP A 1 81 ? 3.875 -8.656 9.664 1 94 81 ASP A CA 1
ATOM 618 C C . ASP A 1 81 ? 4.91 -9.773 9.727 1 94 81 ASP A C 1
ATOM 620 O O . ASP A 1 81 ? 5.898 -9.68 10.461 1 94 81 ASP A O 1
ATOM 624 N N . TYR A 1 82 ? 4.691 -10.781 8.984 1 96.5 82 TYR A N 1
ATOM 625 C CA . TYR A 1 82 ? 5.598 -11.93 8.945 1 96.5 82 TYR A CA 1
ATOM 626 C C . TYR A 1 82 ? 6.992 -11.508 8.5 1 96.5 82 TYR A C 1
ATOM 628 O O . TYR A 1 82 ? 7.984 -11.812 9.172 1 96.5 82 TYR A O 1
ATOM 636 N N . ILE A 1 83 ? 7.066 -10.766 7.445 1 95.94 83 ILE A N 1
ATOM 637 C CA . ILE A 1 83 ? 8.391 -10.461 6.914 1 95.94 83 ILE A CA 1
ATOM 638 C C . ILE A 1 83 ? 9.039 -9.359 7.75 1 95.94 83 ILE A C 1
ATOM 640 O O . ILE A 1 83 ? 10.25 -9.141 7.656 1 95.94 83 ILE A O 1
ATOM 644 N N . SER A 1 84 ? 8.258 -8.75 8.539 1 92.06 84 SER A N 1
ATOM 645 C CA . SER A 1 84 ? 8.789 -7.68 9.375 1 92.06 84 SER A CA 1
ATOM 646 C C . SER A 1 84 ? 9.297 -8.219 10.703 1 92.06 84 SER A C 1
ATOM 648 O O . SER A 1 84 ? 9.875 -7.48 11.508 1 92.06 84 SER A O 1
ATOM 650 N N . GLY A 1 85 ? 8.969 -9.555 10.961 1 91.88 85 GLY A N 1
ATOM 651 C CA .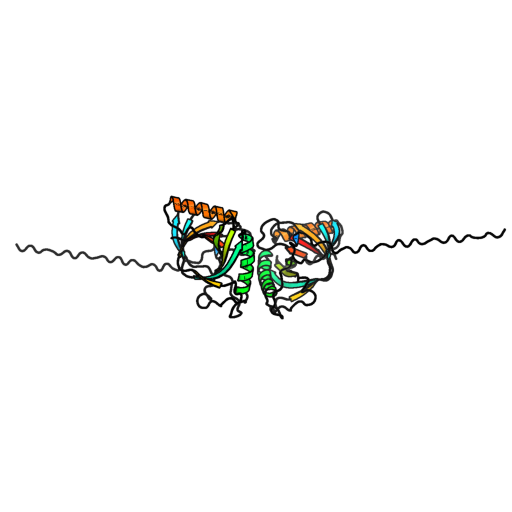 GLY A 1 85 ? 9.555 -10.109 12.172 1 91.88 85 GLY A CA 1
ATOM 652 C C . GLY A 1 85 ? 8.625 -11.062 12.906 1 91.88 85 GLY A C 1
ATOM 653 O O . GLY A 1 85 ? 9.039 -11.734 13.852 1 91.88 85 GLY A O 1
ATOM 654 N N . ALA A 1 86 ? 7.332 -11.117 12.539 1 93.06 86 ALA A N 1
ATOM 655 C CA . ALA A 1 86 ? 6.395 -12.031 13.188 1 93.06 86 ALA A CA 1
ATOM 656 C C . ALA A 1 86 ? 6.621 -13.469 12.727 1 93.06 86 ALA A C 1
ATOM 658 O O . ALA A 1 86 ? 5.715 -14.102 12.172 1 93.06 86 ALA A O 1
ATOM 659 N N . ASN A 1 87 ? 7.738 -13.961 12.984 1 96.12 87 ASN A N 1
ATOM 660 C CA . ASN A 1 87 ? 8.156 -15.312 12.617 1 96.12 87 ASN A CA 1
ATOM 661 C C . ASN A 1 87 ? 9.047 -15.93 13.695 1 96.12 87 ASN A C 1
ATOM 663 O O . ASN A 1 87 ? 9.438 -15.25 14.641 1 96.12 87 ASN A O 1
ATOM 667 N N . SER A 1 88 ? 9.367 -17.141 13.555 1 96.19 88 SER A N 1
ATOM 668 C CA . SER A 1 88 ? 10 -17.938 14.594 1 96.19 88 SER A CA 1
ATOM 669 C C . SER A 1 88 ? 11.406 -17.422 14.906 1 96.19 88 SER A C 1
ATOM 671 O O . SER A 1 88 ? 11.945 -17.688 15.977 1 96.19 88 SER A O 1
ATOM 673 N N . GLN A 1 89 ? 12.07 -16.734 14 1 95.06 89 GLN A N 1
ATOM 674 C CA . GLN A 1 89 ? 13.422 -16.219 14.203 1 95.06 89 GLN A CA 1
ATOM 675 C C . GLN A 1 89 ? 13.398 -14.734 14.539 1 95.06 89 GLN A C 1
ATOM 677 O O . GLN A 1 89 ? 14.453 -14.109 14.672 1 95.06 89 GLN A O 1
ATOM 682 N N . ASN A 1 90 ? 12.219 -14.188 14.562 1 90.56 90 ASN A N 1
ATOM 683 C CA . ASN A 1 90 ? 12.062 -12.758 14.828 1 90.56 90 ASN A CA 1
ATOM 684 C C . ASN A 1 90 ? 12.961 -11.914 13.93 1 90.56 90 ASN A C 1
ATOM 686 O O . ASN A 1 90 ? 13.633 -11 14.398 1 90.56 90 ASN A O 1
ATOM 690 N N . GLN A 1 91 ? 13.023 -12.297 12.68 1 92.69 91 GLN A N 1
ATOM 691 C CA . GLN A 1 91 ? 13.93 -11.586 11.781 1 92.69 91 GLN A CA 1
ATOM 692 C C . GLN A 1 91 ? 13.172 -10.945 10.625 1 92.69 91 GLN A C 1
ATOM 694 O O . GLN A 1 91 ? 12.102 -11.422 10.242 1 92.69 91 GLN A O 1
ATOM 699 N N . LYS A 1 92 ? 13.766 -9.906 10.094 1 91.56 92 LYS A N 1
ATOM 700 C CA . LYS A 1 92 ? 13.234 -9.258 8.898 1 91.56 92 LYS A CA 1
ATOM 701 C C . LYS A 1 92 ? 13.578 -10.055 7.645 1 91.56 92 LYS A C 1
ATOM 703 O O . LYS A 1 92 ? 14.703 -10.547 7.508 1 91.56 92 LYS A O 1
ATOM 708 N N . ILE A 1 93 ? 12.641 -10.203 6.863 1 96 93 ILE A N 1
ATOM 709 C CA . ILE A 1 93 ? 12.805 -10.836 5.559 1 96 93 ILE A CA 1
ATOM 710 C C . ILE A 1 93 ? 12.578 -9.805 4.453 1 96 93 ILE A C 1
ATOM 712 O O . ILE A 1 93 ? 11.562 -9.102 4.457 1 96 93 ILE A O 1
ATOM 716 N N . PRO A 1 94 ? 13.523 -9.711 3.547 1 95.38 94 PRO A N 1
ATOM 717 C CA . PRO A 1 94 ? 13.352 -8.719 2.48 1 95.38 94 PRO A CA 1
ATOM 718 C C . PRO A 1 94 ? 12.125 -9.008 1.611 1 95.38 94 PRO A C 1
ATOM 720 O O . PRO A 1 94 ? 11.75 -10.164 1.426 1 95.38 94 PRO A O 1
ATOM 723 N N . MET A 1 95 ? 11.641 -7.922 1.043 1 94.56 95 MET A N 1
ATOM 724 C CA . MET A 1 95 ? 10.5 -8.039 0.137 1 94.56 95 MET A CA 1
ATOM 725 C C . MET A 1 95 ? 10.914 -8.695 -1.175 1 94.56 95 MET A C 1
ATOM 727 O O . MET A 1 95 ? 11.984 -8.406 -1.706 1 94.56 95 MET A O 1
ATOM 731 N N . ALA A 1 96 ? 10.117 -9.578 -1.63 1 97.94 96 ALA A N 1
ATOM 732 C CA . ALA A 1 96 ? 10.234 -10.195 -2.949 1 97.94 96 ALA A CA 1
ATOM 733 C C . ALA A 1 96 ? 8.953 -10 -3.76 1 97.94 96 ALA A C 1
ATOM 735 O O . ALA A 1 96 ? 7.961 -9.469 -3.248 1 97.94 96 ALA A O 1
ATOM 736 N N . VAL A 1 97 ? 9.023 -10.312 -4.98 1 97.88 97 VAL A N 1
ATOM 737 C CA . VAL A 1 97 ? 7.855 -10.242 -5.855 1 97.88 97 VAL A CA 1
ATOM 738 C C . VAL A 1 97 ? 7.676 -11.562 -6.59 1 97.88 97 VAL A C 1
ATOM 740 O O . VAL A 1 97 ? 8.617 -12.352 -6.699 1 97.88 97 VAL A O 1
ATOM 743 N N . PRO A 1 98 ? 6.418 -11.852 -7.125 1 98.25 98 PRO A N 1
ATOM 744 C CA . PRO A 1 98 ? 5.176 -11.086 -6.992 1 98.25 98 PRO A CA 1
ATOM 745 C C . PRO A 1 98 ? 4.426 -11.406 -5.699 1 98.25 98 PRO A C 1
ATOM 747 O O . PRO A 1 98 ? 4.812 -12.32 -4.965 1 98.25 98 PRO A O 1
ATOM 750 N N . VAL A 1 99 ? 3.492 -10.586 -5.34 1 98 99 VAL A N 1
ATOM 751 C CA . VAL A 1 99 ? 2.379 -11.055 -4.523 1 98 99 VAL A CA 1
ATOM 752 C C . VAL A 1 99 ? 1.413 -11.867 -5.383 1 98 99 VAL A C 1
ATOM 754 O O . VAL A 1 99 ? 0.807 -11.336 -6.316 1 98 99 VAL A O 1
ATOM 757 N N . ALA A 1 100 ? 1.316 -13.102 -5.078 1 98.31 100 ALA A N 1
ATOM 758 C CA . ALA A 1 100 ? 0.455 -13.984 -5.852 1 98.31 100 ALA A CA 1
ATOM 759 C C . ALA A 1 100 ? -0.812 -14.336 -5.078 1 98.31 100 ALA A C 1
ATOM 761 O O . ALA A 1 100 ? -0.8 -14.383 -3.846 1 98.31 100 ALA A O 1
ATOM 762 N N . THR A 1 101 ? -1.856 -14.586 -5.793 1 98.5 101 THR A N 1
ATOM 763 C CA . THR A 1 101 ? -3.111 -14.984 -5.168 1 98.5 101 THR A CA 1
ATOM 764 C C . THR A 1 101 ? -3.723 -16.172 -5.891 1 98.5 101 THR A C 1
ATOM 766 O O . THR A 1 101 ? -3.947 -16.125 -7.102 1 98.5 101 THR A O 1
ATOM 769 N N . LYS A 1 102 ? -3.906 -17.234 -5.188 1 98.44 102 LYS A N 1
ATOM 770 C CA . LYS A 1 102 ? -4.73 -18.328 -5.688 1 98.44 102 LYS A CA 1
ATOM 771 C C . LYS A 1 102 ? -6.215 -18.016 -5.5 1 98.44 102 LYS A C 1
ATOM 773 O O . LYS A 1 102 ? -6.676 -17.797 -4.379 1 98.44 102 LYS A O 1
ATOM 778 N N . VAL A 1 103 ? -6.883 -18.016 -6.559 1 98 103 VAL A N 1
ATOM 779 C CA 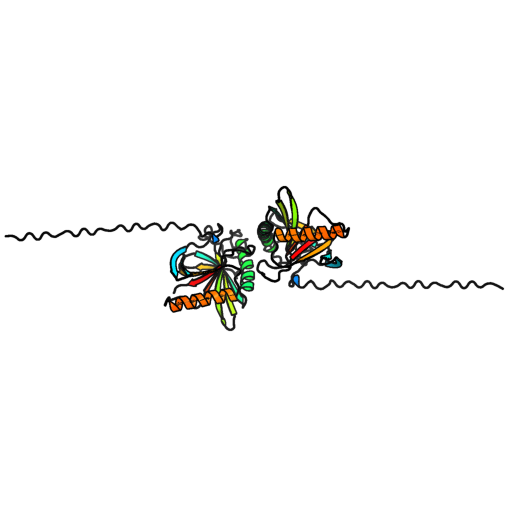. VAL A 1 103 ? -8.305 -17.672 -6.555 1 98 103 VAL A CA 1
ATOM 780 C C . VAL A 1 103 ? -9.141 -18.922 -6.77 1 98 103 VAL A C 1
ATOM 782 O O . VAL A 1 103 ? -9.055 -19.562 -7.824 1 98 103 VAL A O 1
ATOM 785 N N . VAL A 1 104 ? -9.922 -19.25 -5.781 1 97.69 104 VAL A N 1
ATOM 786 C CA . VAL A 1 104 ? -10.812 -20.391 -5.848 1 97.69 104 VAL A CA 1
ATOM 787 C C . VAL A 1 104 ? -12.266 -19.922 -5.754 1 97.69 104 VAL A C 1
ATOM 789 O O . VAL A 1 104 ? -12.719 -19.5 -4.684 1 97.69 104 VAL A O 1
ATOM 792 N N . PRO A 1 105 ? -12.953 -19.969 -6.855 1 95.19 105 PRO A N 1
ATOM 793 C CA . PRO A 1 105 ? -14.367 -19.594 -6.789 1 95.19 105 PRO A CA 1
ATOM 794 C C . PRO A 1 105 ? -15.18 -20.516 -5.891 1 95.19 105 PRO A C 1
ATOM 796 O O . PRO A 1 105 ? -14.945 -21.734 -5.867 1 95.19 105 PRO A O 1
ATOM 799 N N . LEU A 1 106 ? -15.961 -19.859 -5.129 1 94.81 106 LEU A N 1
ATOM 800 C CA . LEU A 1 106 ? -16.922 -20.578 -4.297 1 94.81 106 LEU A CA 1
ATOM 801 C C . LEU A 1 106 ? -18.359 -20.312 -4.758 1 94.81 106 LEU A C 1
ATOM 803 O O . LEU A 1 106 ? -18.562 -19.766 -5.844 1 94.81 106 LEU A O 1
ATOM 807 N N . ASP A 1 107 ? -19.297 -20.719 -3.992 1 88.88 107 ASP A N 1
ATOM 808 C CA . ASP A 1 107 ? -20.688 -20.453 -4.328 1 88.88 107 ASP A CA 1
ATOM 809 C C . ASP A 1 107 ? -21.047 -19 -4.078 1 88.88 107 ASP A C 1
ATOM 811 O O . ASP A 1 107 ? -20.531 -18.375 -3.15 1 88.88 107 ASP A O 1
ATOM 815 N N . GLY A 1 108 ? -21.984 -18.406 -4.934 1 85.94 108 GLY A N 1
ATOM 816 C CA . GLY A 1 108 ? -22.609 -17.125 -4.668 1 85.94 108 GLY A CA 1
ATOM 817 C C . GLY A 1 108 ? -21.656 -15.953 -4.828 1 85.94 108 GLY A C 1
ATOM 818 O O . GLY A 1 108 ? -21.688 -15.008 -4.043 1 85.94 108 GLY A O 1
ATOM 819 N N . SER A 1 109 ? -20.688 -15.945 -5.66 1 88.56 109 SER A N 1
ATOM 820 C CA . SER A 1 109 ? -19.766 -14.859 -5.953 1 88.56 109 SER A CA 1
ATOM 821 C C . SER A 1 109 ? -18.734 -14.703 -4.84 1 88.56 109 SER A C 1
ATOM 823 O O . SER A 1 109 ? -18.25 -13.594 -4.582 1 88.56 109 SER A O 1
ATOM 825 N N . MET A 1 110 ? -18.594 -15.719 -4.105 1 95.31 110 MET A N 1
ATOM 826 C CA . MET A 1 110 ? -17.562 -15.766 -3.061 1 95.31 110 MET A CA 1
ATOM 827 C C . MET A 1 110 ? -16.328 -16.5 -3.547 1 95.31 110 MET A C 1
ATOM 829 O O . MET A 1 110 ? -16.391 -17.297 -4.484 1 95.31 110 MET A O 1
ATOM 833 N N . TYR A 1 111 ? -15.242 -16.141 -2.941 1 97.38 111 TYR A N 1
ATOM 834 C CA . TYR A 1 111 ? -13.969 -16.75 -3.301 1 97.38 111 TYR A CA 1
ATOM 835 C C . TYR A 1 111 ? -13.148 -17.062 -2.057 1 97.38 111 TYR A C 1
ATOM 837 O O . TYR A 1 111 ? -13.344 -16.453 -1.003 1 97.38 111 TYR A O 1
ATOM 845 N N . ASN A 1 112 ? -12.391 -18.078 -2.158 1 98 112 ASN A N 1
ATOM 846 C CA . ASN A 1 112 ? -11.203 -18.188 -1.311 1 98 112 ASN A CA 1
ATOM 847 C C . ASN A 1 112 ? -9.977 -17.594 -1.991 1 98 112 ASN A C 1
ATOM 849 O O . ASN A 1 112 ? -9.547 -18.078 -3.037 1 98 112 ASN A O 1
ATOM 853 N N . PHE A 1 113 ? -9.492 -16.531 -1.422 1 98.5 113 PHE A N 1
ATOM 854 C CA . PHE A 1 113 ? -8.25 -15.922 -1.878 1 98.5 113 PHE A CA 1
ATOM 855 C C . PHE A 1 113 ? -7.082 -16.359 -1.005 1 98.5 113 PHE A C 1
ATOM 857 O O . PHE A 1 113 ? -7.004 -15.984 0.168 1 98.5 113 PHE A O 1
ATOM 864 N N . THR A 1 114 ? -6.242 -17.172 -1.523 1 98.75 114 THR A N 1
ATOM 865 C CA . THR A 1 114 ? -4.973 -17.422 -0.845 1 98.75 114 THR A CA 1
ATOM 866 C C . THR A 1 114 ? -3.887 -16.484 -1.382 1 98.75 114 THR A C 1
ATOM 868 O O . THR A 1 114 ? -3.439 -16.641 -2.52 1 98.75 114 THR A O 1
ATOM 871 N N . VAL A 1 115 ? -3.504 -15.57 -0.547 1 98.75 115 VAL A N 1
ATOM 872 C CA . VAL A 1 115 ? -2.5 -14.586 -0.944 1 98.75 115 VAL A CA 1
ATOM 873 C C . VAL A 1 115 ? -1.118 -15.047 -0.483 1 98.75 115 VAL A C 1
ATOM 875 O O . VAL A 1 115 ? -0.958 -15.516 0.648 1 98.75 115 VAL A O 1
ATOM 878 N N . PHE A 1 116 ? -0.099 -14.883 -1.408 1 98.81 116 PHE A N 1
ATOM 879 C CA . PHE A 1 116 ? 1.244 -15.391 -1.153 1 98.81 116 PHE A CA 1
ATOM 880 C C . PHE A 1 116 ? 2.285 -14.297 -1.353 1 98.81 116 PHE A C 1
ATOM 882 O O . PHE A 1 116 ? 2.188 -13.5 -2.291 1 98.81 116 PHE A O 1
ATOM 889 N N . PHE A 1 117 ? 3.182 -14.234 -0.456 1 98.81 117 PHE A N 1
ATOM 890 C CA . PHE A 1 117 ? 4.469 -13.602 -0.736 1 98.81 117 PHE A CA 1
ATOM 891 C C . PHE A 1 117 ? 5.492 -14.641 -1.186 1 98.81 117 PHE A C 1
ATOM 893 O O . PHE A 1 117 ? 5.613 -15.703 -0.575 1 98.81 117 PHE A O 1
ATOM 900 N N . PHE A 1 118 ? 6.211 -14.359 -2.229 1 98.75 118 PHE A N 1
ATOM 901 C CA . PHE A 1 118 ? 7.359 -15.18 -2.584 1 98.75 118 PHE A CA 1
ATOM 902 C C . PHE A 1 118 ? 8.438 -15.094 -1.513 1 98.75 118 PHE A C 1
ATOM 904 O O . PHE A 1 118 ? 8.758 -14 -1.031 1 98.75 118 PHE A O 1
ATOM 911 N N . VAL A 1 119 ? 8.906 -16.266 -1.109 1 98.69 119 VAL A N 1
ATOM 912 C CA . VAL A 1 119 ? 10.031 -16.266 -0.18 1 98.69 119 VAL A CA 1
ATOM 913 C C . VAL A 1 119 ? 11.328 -16 -0.936 1 98.69 119 VAL A C 1
ATOM 915 O O . VAL A 1 119 ? 11.68 -16.734 -1.863 1 98.69 119 VAL A O 1
ATOM 918 N N . PRO A 1 120 ? 12.062 -14.953 -0.512 1 98.31 120 PRO A N 1
ATOM 919 C CA . PRO A 1 120 ? 13.297 -14.664 -1.232 1 98.31 120 PRO A CA 1
ATOM 920 C C . PRO A 1 120 ? 14.266 -15.844 -1.244 1 98.31 120 PRO A C 1
ATOM 922 O O . PRO A 1 120 ? 14.227 -16.688 -0.353 1 98.31 120 PRO A O 1
ATOM 925 N N . PHE A 1 121 ? 15.172 -15.789 -2.199 1 97.94 121 PHE A N 1
ATOM 926 C CA . PHE A 1 121 ? 16.062 -16.922 -2.451 1 97.94 121 PHE A CA 1
ATOM 927 C C . PHE A 1 121 ? 16.875 -17.266 -1.203 1 97.94 121 PHE A C 1
ATOM 929 O O . PHE A 1 121 ? 17.016 -18.438 -0.849 1 97.94 121 PHE A O 1
ATOM 936 N N . ALA A 1 122 ? 17.312 -16.266 -0.501 1 97.75 122 ALA A N 1
ATOM 937 C CA . ALA A 1 122 ? 18.172 -16.453 0.668 1 97.75 122 ALA A CA 1
ATOM 938 C C . ALA A 1 122 ? 17.422 -17.188 1.779 1 97.75 122 ALA A C 1
ATOM 940 O O . ALA A 1 122 ? 18.031 -17.766 2.68 1 97.75 122 ALA A O 1
ATOM 941 N N . PHE A 1 123 ? 16.109 -17.172 1.685 1 98.25 123 PHE A N 1
ATOM 942 C CA . PHE A 1 123 ? 15.297 -17.734 2.764 1 98.25 123 PHE A CA 1
ATOM 943 C C . PHE A 1 123 ? 14.578 -19 2.303 1 98.25 123 PHE A C 1
ATOM 945 O O . PHE A 1 123 ? 13.773 -19.562 3.045 1 98.25 123 PHE A O 1
ATOM 952 N N . GLN A 1 124 ? 14.805 -19.531 1.126 1 98.06 124 GLN A N 1
ATOM 953 C CA . GLN A 1 124 ? 14.109 -20.688 0.571 1 98.06 124 GLN A CA 1
ATOM 954 C C . GLN A 1 124 ? 14.492 -21.969 1.31 1 98.06 124 GLN A C 1
ATOM 956 O O . GLN A 1 124 ? 13.641 -22.812 1.574 1 98.06 124 GLN A O 1
ATOM 961 N N . ALA A 1 125 ? 15.742 -22.078 1.591 1 96.75 125 ALA A N 1
ATOM 962 C CA . ALA A 1 125 ? 16.219 -23.297 2.252 1 96.75 125 ALA A CA 1
ATOM 963 C C . ALA A 1 125 ? 15.758 -23.344 3.705 1 96.75 125 ALA A C 1
ATOM 965 O O . ALA A 1 125 ? 15.297 -24.391 4.18 1 96.75 125 ALA A O 1
ATOM 966 N N . ASN A 1 126 ? 15.812 -22.266 4.402 1 96.38 126 ASN A N 1
ATOM 967 C CA . ASN A 1 126 ? 15.422 -22.125 5.801 1 96.38 126 ASN A CA 1
ATOM 968 C C . ASN A 1 126 ? 14.391 -21.016 5.992 1 96.38 126 ASN A C 1
ATOM 970 O O . ASN A 1 126 ? 14.703 -19.953 6.527 1 96.38 126 ASN A O 1
ATOM 974 N N . THR A 1 127 ? 13.203 -21.328 5.715 1 98.06 127 THR A N 1
ATOM 975 C CA . THR A 1 127 ? 12.117 -20.359 5.828 1 98.06 127 THR A CA 1
ATOM 976 C C . THR A 1 127 ? 11.602 -20.297 7.262 1 98.06 127 THR A C 1
ATOM 978 O O . THR A 1 127 ? 11.125 -21.297 7.805 1 98.06 127 THR A O 1
ATOM 981 N N . PRO A 1 128 ? 11.68 -19.188 7.867 1 98.12 128 PRO A N 1
ATOM 982 C CA . PRO A 1 128 ? 11.164 -19.109 9.234 1 98.12 128 PRO A CA 1
ATOM 983 C C . PRO A 1 128 ? 9.672 -19.422 9.328 1 98.12 128 PRO A C 1
ATOM 985 O O . PRO A 1 128 ? 8.906 -19.047 8.438 1 98.12 128 PRO A O 1
ATOM 988 N N . THR A 1 129 ? 9.305 -20.031 10.414 1 98.38 129 THR A N 1
ATOM 989 C CA . THR A 1 129 ? 7.902 -20.344 10.641 1 98.38 129 THR A CA 1
ATOM 990 C C . THR A 1 129 ? 7.125 -19.109 11.086 1 98.38 129 THR A C 1
ATOM 992 O O . THR A 1 129 ? 7.574 -18.375 11.953 1 98.38 129 THR A O 1
ATOM 995 N N . PRO A 1 130 ? 5.988 -18.906 10.477 1 98.19 130 PRO A N 1
ATOM 996 C CA . PRO A 1 130 ? 5.195 -17.75 10.891 1 98.19 130 PRO A CA 1
ATOM 997 C C . PRO A 1 130 ? 4.742 -17.828 12.352 1 98.19 130 PRO A C 1
ATOM 999 O O . PRO A 1 130 ? 4.398 -18.922 12.828 1 98.19 130 PRO A O 1
ATOM 1002 N N . SER A 1 131 ? 4.641 -16.688 13.016 1 96 131 SER A N 1
ATOM 1003 C CA . SER A 1 131 ? 4.133 -16.641 14.383 1 96 131 SER A CA 1
ATOM 1004 C C . SER A 1 131 ? 2.607 -16.656 14.406 1 96 131 SER A C 1
ATOM 1006 O O . SER A 1 131 ? 2.002 -17.156 15.352 1 96 131 SER A O 1
ATOM 1008 N N . ASP A 1 132 ? 2.02 -16.078 13.43 1 96.25 132 ASP A N 1
ATOM 1009 C CA . ASP A 1 132 ? 0.569 -16.062 13.273 1 96.25 132 ASP A CA 1
ATOM 1010 C C . ASP A 1 132 ? 0.065 -17.406 12.734 1 96.25 132 ASP A C 1
ATOM 1012 O O . ASP A 1 132 ? 0.472 -17.844 11.648 1 96.25 132 ASP A O 1
ATOM 1016 N N . PRO A 1 133 ? -0.822 -18.031 13.406 1 97.81 133 PRO A N 1
ATOM 1017 C CA . PRO A 1 133 ? -1.305 -19.344 12.969 1 97.81 133 PRO A CA 1
ATOM 1018 C C . PRO A 1 133 ? -2.113 -19.266 11.672 1 97.81 133 PRO A C 1
ATOM 1020 O O . PRO A 1 133 ? -2.367 -20.297 11.047 1 97.81 133 PRO A O 1
ATOM 1023 N N . LYS A 1 134 ? -2.559 -18.094 11.297 1 98.25 134 LYS A N 1
ATOM 1024 C CA . LYS A 1 134 ? -3.32 -17.953 10.062 1 98.25 134 LYS A CA 1
ATOM 1025 C C . LYS A 1 134 ? -2.393 -17.859 8.852 1 98.25 134 LYS A C 1
ATOM 1027 O O . LYS A 1 134 ? -2.848 -17.891 7.707 1 98.25 134 LYS A O 1
ATOM 1032 N N . VAL A 1 135 ? -1.154 -17.688 9.109 1 98.75 135 VAL A N 1
ATOM 1033 C CA . VAL A 1 135 ? -0.139 -17.578 8.07 1 98.75 135 VAL A CA 1
ATOM 1034 C C . VAL A 1 135 ? 0.635 -18.891 7.973 1 98.75 135 VAL A C 1
ATOM 1036 O O . VAL A 1 135 ? 0.974 -19.5 9 1 98.75 135 VAL A O 1
ATOM 1039 N N . PHE A 1 136 ? 0.917 -19.359 6.762 1 98.81 136 PHE A N 1
ATOM 1040 C CA . PHE A 1 136 ? 1.562 -20.656 6.598 1 98.81 136 PHE A CA 1
ATOM 1041 C C . PHE A 1 136 ? 2.6 -20.609 5.48 1 98.81 136 PHE A C 1
ATOM 1043 O O . PHE A 1 136 ? 2.52 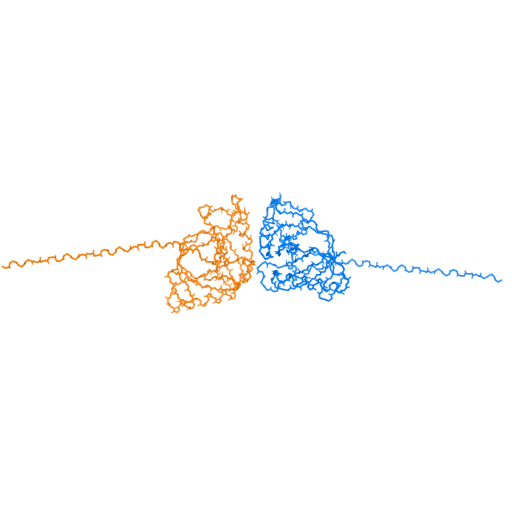-19.766 4.586 1 98.81 136 PHE A O 1
ATOM 1050 N N . VAL A 1 137 ? 3.518 -21.547 5.566 1 98.69 137 VAL A N 1
ATOM 1051 C CA . VAL A 1 137 ? 4.477 -21.75 4.484 1 98.69 137 VAL A CA 1
ATOM 1052 C C . VAL A 1 137 ? 3.928 -22.781 3.498 1 98.69 137 VAL A C 1
ATOM 1054 O O . VAL A 1 137 ? 3.395 -23.812 3.904 1 98.69 137 VAL A O 1
ATOM 1057 N N . GLN A 1 138 ? 4.012 -22.484 2.293 1 98.19 138 GLN A N 1
ATOM 1058 C CA . GLN A 1 138 ? 3.545 -23.375 1.246 1 98.19 138 GLN A CA 1
ATOM 1059 C C . GLN A 1 138 ? 4.633 -23.625 0.202 1 98.19 138 GLN A C 1
ATOM 1061 O O . GLN A 1 138 ? 5.254 -22.672 -0.285 1 98.19 138 GLN A O 1
ATOM 1066 N N . VAL A 1 139 ? 4.844 -24.859 -0.12 1 97.81 139 VAL A N 1
ATOM 1067 C CA . VAL A 1 139 ? 5.703 -25.219 -1.242 1 97.81 139 VAL A CA 1
ATOM 1068 C C . VAL A 1 139 ? 4.867 -25.359 -2.512 1 97.81 139 VAL A C 1
ATOM 1070 O O . VAL A 1 139 ? 3.896 -26.125 -2.545 1 97.81 139 VAL A O 1
ATOM 1073 N N . LEU A 1 140 ? 5.148 -24.562 -3.461 1 96.25 140 LEU A N 1
ATOM 1074 C CA . LEU A 1 140 ? 4.586 -24.781 -4.789 1 96.25 140 LEU A CA 1
ATOM 1075 C C . LEU A 1 140 ? 5.508 -25.656 -5.633 1 96.25 140 LEU A C 1
ATOM 1077 O O . LEU A 1 140 ? 6.66 -25.297 -5.875 1 96.25 140 LEU A O 1
ATOM 1081 N N . PRO A 1 141 ? 5.039 -26.812 -5.918 1 96.81 141 PRO A N 1
ATOM 1082 C CA . PRO A 1 141 ? 5.879 -27.656 -6.773 1 96.81 141 PRO A CA 1
ATOM 1083 C C . PRO A 1 141 ? 6.152 -27.016 -8.133 1 96.81 141 PRO A C 1
ATOM 1085 O O . PRO A 1 141 ? 5.516 -26.031 -8.5 1 96.81 141 PRO A O 1
ATOM 1088 N N . ALA A 1 142 ? 7.176 -27.609 -8.766 1 97.44 142 ALA A N 1
ATOM 1089 C CA . ALA A 1 142 ? 7.383 -27.188 -10.148 1 97.44 142 ALA A CA 1
ATOM 1090 C C . ALA A 1 142 ? 6.098 -27.297 -10.953 1 97.44 142 ALA A C 1
ATOM 1092 O O . ALA A 1 142 ? 5.344 -28.266 -10.805 1 97.44 142 ALA A O 1
ATOM 1093 N N . LEU A 1 143 ? 5.848 -26.281 -11.836 1 97.44 143 LEU A N 1
ATOM 1094 C CA . LEU A 1 143 ? 4.605 -26.312 -12.602 1 97.44 143 LEU A CA 1
ATOM 1095 C C . LEU A 1 143 ? 4.758 -25.562 -13.922 1 97.44 143 LEU A C 1
ATOM 1097 O O . LEU A 1 143 ? 5.68 -24.75 -14.07 1 97.44 143 LEU A O 1
ATOM 1101 N N . THR A 1 144 ? 3.945 -25.906 -14.812 1 98.19 144 THR A N 1
ATOM 1102 C CA . THR A 1 144 ? 3.791 -25.156 -16.062 1 98.19 144 THR A CA 1
ATOM 1103 C C . THR A 1 144 ? 2.553 -24.266 -16 1 98.19 144 THR A C 1
ATOM 1105 O O . THR A 1 144 ? 1.482 -24.703 -15.586 1 98.19 144 THR A O 1
ATOM 1108 N N . ALA A 1 145 ? 2.762 -23.047 -16.406 1 98.62 145 ALA A N 1
ATOM 1109 C CA . ALA A 1 145 ? 1.646 -22.109 -16.359 1 98.62 145 ALA A CA 1
ATOM 1110 C C . ALA A 1 145 ? 1.467 -21.391 -17.703 1 98.62 145 ALA A C 1
ATOM 1112 O O . ALA A 1 145 ? 2.443 -21.125 -18.406 1 98.62 145 ALA A O 1
ATOM 1113 N N . TYR A 1 146 ? 0.237 -21.188 -18.031 1 98.75 146 TYR A N 1
ATOM 1114 C CA . TYR A 1 146 ? -0.125 -20.219 -19.062 1 98.75 146 TYR A CA 1
ATOM 1115 C C . TYR A 1 146 ? -0.313 -18.828 -18.469 1 98.75 146 TYR A C 1
ATOM 1117 O O . TYR A 1 146 ? -1.07 -18.656 -17.516 1 98.75 146 TYR A O 1
ATOM 1125 N N . VAL A 1 147 ? 0.338 -17.859 -19.062 1 98.69 147 VAL A N 1
ATOM 1126 C CA . VAL A 1 147 ? 0.448 -16.578 -18.375 1 98.69 147 VAL A CA 1
ATOM 1127 C C . VAL A 1 147 ? -0.088 -15.461 -19.281 1 98.69 147 VAL A C 1
ATOM 1129 O O . VAL A 1 147 ? 0.329 -15.328 -20.438 1 98.69 147 VAL A O 1
ATOM 1132 N N . ASP A 1 148 ? -1.018 -14.734 -18.781 1 98.44 148 ASP A N 1
ATOM 1133 C CA . ASP A 1 148 ? -1.515 -13.5 -19.375 1 98.44 148 ASP A CA 1
ATOM 1134 C C . ASP A 1 148 ? -0.991 -12.273 -18.625 1 98.44 148 ASP A C 1
ATOM 1136 O O . ASP A 1 148 ? -1.223 -12.133 -17.422 1 98.44 148 ASP A O 1
ATOM 1140 N N . SER A 1 149 ? -0.25 -11.375 -19.281 1 97.69 149 SER A N 1
ATOM 1141 C CA . SER A 1 149 ? 0.278 -10.164 -18.672 1 97.69 149 SER A CA 1
ATOM 1142 C C . SER A 1 149 ? -0.555 -8.945 -19.047 1 97.69 149 SER A C 1
ATOM 1144 O O . SER A 1 149 ? -0.989 -8.812 -20.203 1 97.69 149 SER A O 1
ATOM 1146 N N . PHE A 1 150 ? -0.807 -8.07 -18.125 1 96.75 150 PHE A N 1
ATOM 1147 C CA . PHE A 1 150 ? -1.579 -6.863 -18.391 1 96.75 150 PHE A CA 1
ATOM 1148 C C . PHE A 1 150 ? -1.211 -5.766 -17.391 1 96.75 150 PHE A C 1
ATOM 1150 O O . PHE A 1 150 ? -0.573 -6.031 -16.375 1 96.75 150 PHE A O 1
ATOM 1157 N N . SER A 1 151 ? -1.604 -4.555 -17.641 1 94.25 151 SER A N 1
ATOM 1158 C CA . SER A 1 151 ? -1.248 -3.404 -16.812 1 94.25 151 SER A CA 1
ATOM 1159 C C . SER A 1 151 ? -2.43 -2.945 -15.969 1 94.25 151 SER A C 1
ATOM 1161 O O . SER A 1 151 ? -3.508 -3.541 -16.016 1 94.25 151 SER A O 1
ATOM 1163 N N . GLY A 1 152 ? -2.121 -1.948 -15.125 1 89.38 152 GLY A N 1
ATOM 1164 C CA . GLY A 1 152 ? -3.164 -1.378 -14.281 1 89.38 152 GLY A CA 1
ATOM 1165 C C . GLY A 1 152 ? -3.248 -2.023 -12.914 1 89.38 152 GLY A C 1
ATOM 1166 O O . GLY A 1 152 ? -2.322 -2.719 -12.492 1 89.38 152 GLY A O 1
ATOM 1167 N N . PHE A 1 153 ? -4.363 -1.706 -12.203 1 85.44 153 PHE A N 1
ATOM 1168 C CA . PHE A 1 153 ? -4.633 -2.322 -10.906 1 85.44 153 PHE A CA 1
ATOM 1169 C C . PHE A 1 153 ? -5.629 -3.465 -11.055 1 85.44 153 PHE A C 1
ATOM 1171 O O . PHE A 1 153 ? -6.672 -3.311 -11.695 1 85.44 153 PHE A O 1
ATOM 1178 N N . GLU A 1 154 ? -5.227 -4.484 -10.469 1 86.69 154 GLU A N 1
ATOM 1179 C CA . GLU A 1 154 ? -6.066 -5.672 -10.602 1 86.69 154 GLU A CA 1
ATOM 1180 C C . GLU A 1 154 ? -7.332 -5.551 -9.758 1 86.69 154 GLU A C 1
ATOM 1182 O O . GLU A 1 154 ? -7.27 -5.16 -8.586 1 86.69 154 GLU A O 1
ATOM 1187 N N . SER A 1 155 ? -8.461 -5.82 -10.398 1 88.94 155 SER A N 1
ATOM 1188 C CA . SER A 1 155 ? -9.773 -5.859 -9.766 1 88.94 155 SER A CA 1
ATOM 1189 C C . SER A 1 155 ? -10.484 -7.18 -10.039 1 88.94 155 SER A C 1
ATOM 1191 O O . SER A 1 155 ? -9.992 -8.008 -10.805 1 88.94 155 SER A O 1
ATOM 1193 N N . ASN A 1 156 ? -11.633 -7.352 -9.352 1 91.56 156 ASN A N 1
ATOM 1194 C CA . ASN A 1 156 ? -12.445 -8.523 -9.664 1 91.56 156 ASN A CA 1
ATOM 1195 C C . ASN A 1 156 ? -12.75 -8.609 -11.156 1 91.56 156 ASN A C 1
ATOM 1197 O O . ASN A 1 156 ? -12.688 -9.688 -11.75 1 91.56 156 ASN A O 1
ATOM 1201 N N . ASP A 1 157 ? -13.062 -7.504 -11.727 1 91.69 157 ASP A N 1
ATOM 1202 C CA . ASP A 1 157 ? -13.414 -7.469 -13.148 1 91.69 157 ASP A CA 1
ATOM 1203 C C . ASP A 1 157 ? -12.211 -7.832 -14.016 1 91.69 157 ASP A C 1
ATOM 1205 O O . ASP A 1 157 ? -12.352 -8.555 -15.008 1 91.69 157 ASP A O 1
ATOM 1209 N N . ASP A 1 158 ? -11.039 -7.316 -13.68 1 92.31 158 ASP A N 1
ATOM 1210 C CA . ASP A 1 158 ? -9.82 -7.648 -14.414 1 92.31 158 ASP A CA 1
ATOM 1211 C C . ASP A 1 158 ? -9.523 -9.148 -14.336 1 92.31 158 ASP A C 1
ATOM 1213 O O . ASP A 1 158 ? -9.203 -9.773 -15.352 1 92.31 158 ASP A O 1
ATOM 1217 N N . LEU A 1 159 ? -9.625 -9.609 -13.133 1 93.19 159 LEU A N 1
ATOM 1218 C CA . LEU A 1 159 ? -9.375 -11.031 -12.914 1 93.19 159 LEU A CA 1
ATOM 1219 C C . LEU A 1 159 ? -10.312 -11.883 -13.758 1 93.19 159 LEU A C 1
ATOM 1221 O O . LEU A 1 159 ? -9.867 -12.789 -14.469 1 93.19 159 LEU A O 1
ATOM 1225 N N . LYS A 1 160 ? -11.547 -11.586 -13.695 1 93.44 160 LYS A N 1
ATOM 1226 C CA . LYS A 1 160 ? -12.555 -12.336 -14.438 1 93.44 160 LYS A CA 1
ATOM 1227 C C . LYS A 1 160 ? -12.297 -12.25 -15.945 1 93.44 160 LYS A C 1
ATOM 1229 O O . LYS A 1 160 ? -12.273 -13.273 -16.625 1 93.44 160 LYS A O 1
ATOM 1234 N N . LYS A 1 161 ? -12.086 -11.109 -16.406 1 96.56 161 LYS A N 1
ATOM 1235 C CA . LYS A 1 161 ? -11.883 -10.883 -17.828 1 96.56 161 LYS A CA 1
ATOM 1236 C C . LYS A 1 161 ? -10.672 -11.664 -18.344 1 96.56 161 LYS A C 1
ATOM 1238 O O . LYS A 1 161 ? -10.789 -12.453 -19.281 1 96.56 161 LYS A O 1
ATOM 1243 N N . HIS A 1 162 ? -9.555 -11.469 -17.703 1 97.19 162 HIS A N 1
ATOM 1244 C CA . HIS A 1 162 ? -8.328 -12.102 -18.172 1 97.19 162 HIS A CA 1
ATOM 1245 C C . HIS A 1 162 ? -8.391 -13.617 -18.031 1 97.19 162 HIS A C 1
ATOM 1247 O O . HIS A 1 162 ? -7.93 -14.352 -18.906 1 97.19 162 HIS A O 1
ATOM 1253 N N . THR A 1 163 ? -8.984 -14.078 -16.922 1 97.12 163 THR A N 1
ATOM 1254 C CA . THR A 1 163 ? -9.086 -15.516 -16.688 1 97.12 163 THR A CA 1
ATOM 1255 C C . THR A 1 163 ? -10.008 -16.172 -17.719 1 97.12 163 THR A C 1
ATOM 1257 O O . THR A 1 163 ? -9.648 -17.172 -18.328 1 97.12 163 THR A O 1
ATOM 1260 N N . GLU A 1 164 ? -11.148 -15.57 -17.922 1 96.94 164 GLU A N 1
ATOM 1261 C CA . GLU A 1 164 ? -12.133 -16.172 -18.828 1 96.94 164 GLU A CA 1
ATOM 1262 C C . GLU A 1 164 ? -11.656 -16.125 -20.266 1 96.94 164 GLU A C 1
ATOM 1264 O O . GLU A 1 164 ? -11.875 -17.062 -21.031 1 96.94 164 GLU A O 1
ATOM 1269 N N . GLU A 1 165 ? -11.039 -15.031 -20.641 1 97.88 165 GLU A N 1
ATOM 1270 C CA . GLU A 1 165 ? -10.492 -14.945 -21.984 1 97.88 165 GLU A CA 1
ATOM 1271 C C . GLU A 1 165 ? -9.414 -16 -22.219 1 97.88 165 GLU A C 1
ATOM 1273 O O . GLU A 1 165 ? -9.367 -16.625 -23.266 1 97.88 165 GLU A O 1
ATOM 1278 N N . MET A 1 166 ? -8.578 -16.156 -21.25 1 98.38 166 MET A N 1
ATOM 1279 C CA . MET A 1 166 ? -7.516 -17.156 -21.391 1 98.38 166 MET A CA 1
ATOM 1280 C C . MET A 1 166 ? -8.094 -18.562 -21.422 1 98.38 166 MET A C 1
ATOM 1282 O O . MET A 1 166 ? -7.68 -19.406 -22.219 1 98.38 166 MET A O 1
ATOM 1286 N N . LYS A 1 167 ? -9.039 -18.875 -20.547 1 97.81 167 LYS A N 1
ATOM 1287 C CA . LYS A 1 167 ? -9.688 -20.188 -20.562 1 97.81 167 LYS A CA 1
ATOM 1288 C C . LYS A 1 167 ? -10.297 -20.484 -21.922 1 97.81 167 LYS A C 1
ATOM 1290 O O . LYS A 1 167 ? -10.141 -21.594 -22.438 1 97.81 167 LYS A O 1
ATOM 1295 N N . ALA A 1 168 ? -10.977 -19.531 -22.438 1 97.56 168 ALA A N 1
ATOM 1296 C CA . ALA A 1 168 ? -11.609 -19.703 -23.75 1 97.56 168 ALA A CA 1
ATOM 1297 C C . ALA A 1 168 ? -10.57 -19.984 -24.828 1 97.56 168 ALA A C 1
ATOM 1299 O O . ALA A 1 168 ? -10.773 -20.875 -25.672 1 97.56 168 ALA A O 1
ATOM 1300 N N . ALA A 1 169 ? -9.508 -19.234 -24.766 1 97.75 169 ALA A N 1
ATOM 1301 C CA . ALA A 1 169 ? -8.453 -19.406 -25.766 1 97.75 169 ALA A CA 1
ATOM 1302 C C . ALA A 1 169 ? -7.812 -20.797 -25.656 1 97.75 169 ALA A C 1
ATOM 1304 O O . ALA A 1 169 ? -7.574 -21.453 -26.656 1 97.75 169 ALA A O 1
ATOM 1305 N N . LEU A 1 170 ? -7.559 -21.203 -24.453 1 97.56 170 LEU A N 1
ATOM 1306 C CA . LEU A 1 170 ? -6.934 -22.5 -24.234 1 97.56 170 LEU A CA 1
ATOM 1307 C C . LEU A 1 170 ? -7.875 -23.641 -24.641 1 97.56 170 LEU A C 1
ATOM 1309 O O . LEU A 1 170 ? -7.449 -24.625 -25.25 1 97.56 170 LEU A O 1
ATOM 1313 N N . THR A 1 171 ? -9.102 -23.484 -24.281 1 96.81 171 THR A N 1
ATOM 1314 C CA . THR A 1 171 ? -10.094 -24.484 -24.656 1 96.81 171 THR A CA 1
ATOM 1315 C C . THR A 1 171 ? -10.203 -24.594 -26.188 1 96.81 171 THR A C 1
ATOM 1317 O O . THR A 1 171 ? -10.242 -25.703 -26.719 1 96.81 171 THR A O 1
ATOM 1320 N N . ALA A 1 172 ? -10.219 -23.5 -26.859 1 96.94 172 ALA A N 1
ATOM 1321 C CA . ALA A 1 172 ? -10.297 -23.484 -28.312 1 96.94 172 ALA A CA 1
ATOM 1322 C C . ALA A 1 172 ? -9.086 -24.172 -28.938 1 96.94 172 ALA A C 1
ATOM 1324 O O . ALA A 1 172 ? -9.188 -24.781 -30 1 96.94 172 ALA A O 1
ATOM 1325 N N . ALA A 1 173 ? -7.98 -24.078 -28.281 1 95.75 173 ALA A N 1
ATOM 1326 C CA . ALA A 1 173 ? -6.738 -24.641 -28.781 1 95.75 173 ALA A CA 1
ATOM 1327 C C . ALA A 1 173 ? -6.602 -26.109 -28.375 1 95.75 173 ALA A C 1
ATOM 1329 O O . ALA A 1 173 ? -5.645 -26.781 -28.766 1 95.75 173 ALA A O 1
ATOM 1330 N N . GLY A 1 174 ? -7.539 -26.594 -27.531 1 95.69 174 GLY A N 1
ATOM 1331 C CA . GLY A 1 174 ? -7.516 -27.984 -27.094 1 95.69 174 GLY A CA 1
ATOM 1332 C C . GLY A 1 174 ? -6.477 -28.25 -26.031 1 95.69 174 GLY A C 1
ATOM 1333 O O . GLY A 1 174 ? -5.996 -29.375 -25.891 1 95.69 174 GLY A O 1
ATOM 1334 N N . VAL A 1 175 ? -6.066 -27.25 -25.359 1 95.81 175 VAL A N 1
ATOM 1335 C CA . VAL A 1 175 ? -5.039 -27.359 -24.328 1 95.81 175 VAL A CA 1
ATOM 1336 C C . VAL A 1 175 ? -5.691 -27.562 -22.969 1 95.81 175 VAL A C 1
ATOM 1338 O O . VAL A 1 175 ? -6.695 -26.922 -22.641 1 95.81 175 VAL A O 1
ATOM 1341 N N . GLN A 1 176 ? -5.137 -28.5 -22.219 1 96.62 176 GLN A N 1
ATOM 1342 C CA . GLN A 1 176 ? -5.699 -28.812 -20.906 1 96.62 176 GLN A CA 1
ATOM 1343 C C . GLN A 1 176 ? -5.098 -27.938 -19.812 1 96.62 176 GLN A C 1
ATOM 1345 O O . GLN A 1 176 ? -3.902 -27.641 -19.844 1 96.62 176 GLN A O 1
ATOM 1350 N N . TYR A 1 177 ? -5.887 -27.578 -18.875 1 97.88 177 TYR A N 1
ATOM 1351 C CA . TYR A 1 177 ? -5.484 -26.766 -17.734 1 97.88 177 TYR A CA 1
ATOM 1352 C C . TYR A 1 177 ? -6.352 -27.078 -16.516 1 97.88 177 TYR A C 1
ATOM 1354 O O . TYR A 1 177 ? -7.414 -27.688 -16.641 1 97.88 177 TYR A O 1
ATOM 1362 N N . VAL A 1 178 ? -5.859 -26.766 -15.352 1 97.38 178 VAL A N 1
ATOM 1363 C CA . VAL A 1 178 ? -6.617 -26.922 -14.117 1 97.38 178 VAL A CA 1
ATOM 1364 C C . VAL A 1 178 ? -7.754 -25.906 -14.078 1 97.38 178 VAL A C 1
ATOM 1366 O O . VAL A 1 178 ? -7.523 -24.703 -14.227 1 97.38 178 VAL A O 1
ATOM 1369 N N . HIS A 1 179 ? -8.961 -26.344 -13.797 1 95.06 179 HIS A N 1
ATOM 1370 C CA . HIS A 1 179 ? -10.133 -25.484 -13.945 1 95.06 179 HIS A CA 1
ATOM 1371 C C . HIS A 1 179 ? -10.578 -24.938 -12.594 1 95.06 179 HIS A C 1
ATOM 1373 O O . HIS A 1 179 ? -11.328 -23.953 -12.531 1 95.06 179 HIS A O 1
ATOM 1379 N N . ASP A 1 180 ? -10.086 -25.469 -11.531 1 95.19 180 ASP A N 1
ATOM 1380 C CA . ASP A 1 180 ? -10.68 -25.219 -10.219 1 95.19 180 ASP A CA 1
ATOM 1381 C C . ASP A 1 180 ? -10.141 -23.938 -9.602 1 95.19 180 ASP A C 1
ATOM 1383 O O . ASP A 1 180 ? -10.727 -23.406 -8.656 1 95.19 180 ASP A O 1
ATOM 1387 N N . PHE A 1 181 ? -9.047 -23.531 -10.062 1 97.25 181 PHE A N 1
ATOM 1388 C CA . PHE A 1 181 ? -8.453 -22.328 -9.516 1 97.25 181 PHE A CA 1
ATOM 1389 C C . PHE A 1 181 ? -7.594 -21.609 -10.555 1 97.25 181 PHE A C 1
ATOM 1391 O O . PHE A 1 181 ? -7.285 -22.188 -11.602 1 97.25 181 PHE A O 1
ATOM 1398 N N . SER A 1 182 ? -7.305 -20.406 -10.383 1 97.88 182 SER A N 1
ATOM 1399 C CA . SER A 1 182 ? -6.328 -19.594 -11.109 1 97.88 182 SER A CA 1
ATOM 1400 C C . SER A 1 182 ? -5.418 -18.844 -10.148 1 97.88 182 SER A C 1
ATOM 1402 O O . SER A 1 182 ? -5.691 -18.781 -8.945 1 97.88 182 SER A O 1
ATOM 1404 N N . PHE A 1 183 ? -4.316 -18.406 -10.656 1 98.12 183 PHE A N 1
ATOM 1405 C CA . PHE A 1 183 ? -3.459 -17.5 -9.898 1 98.12 183 PHE A CA 1
ATOM 1406 C C . PHE A 1 183 ? -3.451 -16.109 -10.523 1 98.12 183 PHE A C 1
ATOM 1408 O O . PHE A 1 183 ? -3.596 -15.969 -11.742 1 98.12 183 PHE A O 1
ATOM 1415 N N . THR A 1 184 ? -3.301 -15.117 -9.703 1 97.75 184 THR A N 1
ATOM 1416 C CA . THR A 1 184 ? -2.869 -13.797 -10.148 1 97.75 184 THR A CA 1
ATOM 1417 C C . THR A 1 184 ? -1.541 -13.414 -9.5 1 97.75 184 THR A C 1
ATOM 1419 O O . THR A 1 184 ? -1.184 -13.938 -8.445 1 97.75 184 THR A O 1
ATOM 1422 N N . ALA A 1 185 ? -0.788 -12.578 -10.156 1 97.81 185 ALA A N 1
ATOM 1423 C CA . ALA A 1 185 ? 0.515 -12.141 -9.664 1 97.81 185 ALA A CA 1
ATOM 1424 C C . ALA A 1 185 ? 0.703 -10.641 -9.875 1 97.81 185 ALA A C 1
ATOM 1426 O O . ALA A 1 185 ? 0.612 -10.148 -11 1 97.81 185 ALA A O 1
ATOM 1427 N N . GLU A 1 186 ? 0.894 -9.953 -8.828 1 97.12 186 GLU A N 1
ATOM 1428 C CA . GLU A 1 186 ? 1.181 -8.516 -8.852 1 97.12 186 GLU A CA 1
ATOM 1429 C C . GLU A 1 186 ? 2.65 -8.242 -8.547 1 97.12 186 GLU A C 1
ATOM 1431 O O . GLU A 1 186 ? 3.139 -8.594 -7.469 1 97.12 186 GLU A O 1
ATOM 1436 N N . TYR A 1 187 ? 3.352 -7.496 -9.461 1 97.56 187 TYR A N 1
ATOM 1437 C CA . TYR A 1 187 ? 4.805 -7.402 -9.352 1 97.56 187 TYR A CA 1
ATOM 1438 C C . TYR A 1 187 ? 5.223 -6.039 -8.82 1 97.56 187 TYR A C 1
ATOM 1440 O O . TYR A 1 187 ? 6.406 -5.809 -8.547 1 97.56 187 TYR A O 1
ATOM 1448 N N . ASP A 1 188 ? 4.227 -5.156 -8.625 1 95.56 188 ASP A N 1
ATOM 1449 C CA . ASP A 1 188 ? 4.582 -3.785 -8.273 1 95.56 188 ASP A CA 1
ATOM 1450 C C . ASP A 1 188 ? 4.121 -3.439 -6.863 1 95.56 188 ASP A C 1
ATOM 1452 O O . ASP A 1 188 ? 3.08 -3.916 -6.41 1 95.56 188 ASP A O 1
ATOM 1456 N N . SER A 1 189 ? 4.844 -2.539 -6.27 1 90.69 189 SER A N 1
ATOM 1457 C CA . SER A 1 189 ? 4.488 -1.972 -4.973 1 90.69 189 SER A CA 1
ATOM 1458 C C . SER A 1 189 ? 3.111 -1.315 -5.02 1 90.69 189 SER A C 1
ATOM 1460 O O . SER A 1 189 ? 2.727 -0.738 -6.035 1 90.69 189 SER A O 1
ATOM 1462 N N . PRO A 1 190 ? 2.439 -1.409 -3.842 1 90 190 PRO A N 1
ATOM 1463 C CA . PRO A 1 190 ? 1.163 -0.69 -3.791 1 90 190 PRO A CA 1
ATOM 1464 C C . PRO A 1 190 ? 1.322 0.812 -4.02 1 90 190 PRO A C 1
ATOM 1466 O O . PRO A 1 190 ? 0.347 1.499 -4.332 1 90 190 PRO A O 1
ATOM 1469 N N . PHE A 1 191 ? 2.535 1.355 -4.012 1 87.44 191 PHE A N 1
ATOM 1470 C CA . PHE A 1 191 ? 2.787 2.787 -4.129 1 87.44 191 PHE A CA 1
ATOM 1471 C C . PHE A 1 191 ? 3.113 3.162 -5.57 1 87.44 191 PHE A C 1
ATOM 1473 O O . PHE A 1 191 ? 3.189 4.344 -5.91 1 87.44 191 PHE A O 1
ATOM 1480 N N . LYS A 1 192 ? 3.342 2.088 -6.332 1 87.38 192 LYS A N 1
ATOM 1481 C CA . LYS A 1 192 ? 3.494 2.344 -7.762 1 87.38 192 LYS A CA 1
ATOM 1482 C C . LYS A 1 192 ? 2.137 2.416 -8.453 1 87.38 192 LYS A C 1
ATOM 1484 O O . LYS A 1 192 ? 1.412 1.42 -8.516 1 87.38 192 LYS A O 1
ATOM 1489 N N . ILE A 1 193 ? 1.856 3.539 -9.18 1 83.31 193 ILE A N 1
ATOM 1490 C CA . ILE A 1 193 ? 0.485 3.738 -9.633 1 83.31 193 ILE A CA 1
ATOM 1491 C C . ILE A 1 193 ? 0.399 3.488 -11.141 1 83.31 193 ILE A C 1
ATOM 1493 O O . ILE A 1 193 ? -0.651 3.09 -11.648 1 83.31 193 ILE A O 1
ATOM 1497 N N . ILE A 1 194 ? 1.457 3.773 -11.797 1 84.56 194 ILE A N 1
ATOM 1498 C CA . ILE A 1 194 ? 1.411 3.619 -13.25 1 84.56 194 ILE A CA 1
ATOM 1499 C C . ILE A 1 194 ? 2.389 2.529 -13.68 1 84.56 194 ILE A C 1
ATOM 1501 O O . ILE A 1 194 ? 3.316 2.189 -12.945 1 84.56 194 ILE A O 1
ATOM 1505 N N . ASP A 1 195 ? 2.133 1.98 -14.906 1 90.44 195 ASP A N 1
ATOM 1506 C CA . ASP A 1 195 ? 3.023 1.02 -15.547 1 90.44 195 ASP A CA 1
ATOM 1507 C C . ASP A 1 195 ? 3.219 -0.218 -14.68 1 90.44 195 ASP A C 1
ATOM 1509 O O . ASP A 1 195 ? 4.344 -0.692 -14.508 1 90.44 195 ASP A O 1
ATOM 1513 N N . ARG A 1 196 ? 2.111 -0.633 -14.148 1 94.69 196 ARG A N 1
ATOM 1514 C CA . ARG A 1 196 ? 2.15 -1.833 -13.32 1 94.69 196 ARG A CA 1
ATOM 1515 C C . ARG A 1 196 ? 2.125 -3.094 -14.18 1 94.69 196 ARG A C 1
ATOM 1517 O O . ARG A 1 196 ? 1.564 -3.094 -15.273 1 94.69 196 ARG A O 1
ATOM 1524 N N . HIS A 1 197 ? 2.789 -4.125 -13.719 1 97.38 197 HIS A N 1
ATOM 1525 C CA . HIS A 1 197 ? 2.811 -5.426 -14.375 1 97.38 197 HIS A CA 1
ATOM 1526 C C . HIS A 1 197 ? 2.045 -6.469 -13.57 1 97.38 197 HIS A C 1
ATOM 1528 O O . HIS A 1 197 ? 2.475 -6.848 -12.477 1 97.38 197 HIS A O 1
ATOM 1534 N N . ASN A 1 198 ? 0.924 -6.902 -14.094 1 97.62 198 ASN A N 1
ATOM 1535 C CA . ASN A 1 198 ? 0.108 -7.949 -13.492 1 97.62 198 ASN A CA 1
ATOM 1536 C C . ASN A 1 198 ? 0.012 -9.18 -14.391 1 97.62 198 ASN A C 1
ATOM 1538 O O . ASN A 1 198 ? 0.198 -9.078 -15.609 1 97.62 198 ASN A O 1
ATOM 1542 N N . GLU A 1 199 ? -0.247 -10.289 -13.719 1 98.31 199 GLU A N 1
ATOM 1543 C CA . GLU A 1 199 ? -0.41 -11.516 -14.492 1 98.31 199 GLU A CA 1
ATOM 1544 C C . GLU A 1 199 ? -1.562 -12.359 -13.953 1 98.31 199 GLU A C 1
ATOM 1546 O O . GLU A 1 199 ? -1.842 -12.344 -12.758 1 98.31 199 GLU A O 1
ATOM 1551 N N . VAL A 1 200 ? -2.174 -13.078 -14.836 1 98.44 200 VAL A N 1
ATOM 1552 C CA . VAL A 1 200 ? -3.025 -14.211 -14.492 1 98.44 200 VAL A CA 1
ATOM 1553 C C . VAL A 1 200 ? -2.377 -15.508 -14.969 1 98.44 200 VAL A C 1
ATOM 1555 O O . VAL A 1 200 ? -1.854 -15.57 -16.078 1 98.44 200 VAL A O 1
ATOM 1558 N N . TRP A 1 201 ? -2.391 -16.516 -14.102 1 98.56 201 TRP A N 1
ATOM 1559 C CA . TRP A 1 201 ? -1.827 -17.828 -14.422 1 98.56 201 TRP A CA 1
ATOM 1560 C C . TRP A 1 201 ? -2.906 -18.906 -14.391 1 98.56 201 TRP A C 1
ATOM 1562 O O . TRP A 1 201 ? -3.656 -19.016 -13.422 1 98.56 201 TRP A O 1
ATOM 1572 N N . LEU A 1 202 ? -2.973 -19.672 -15.438 1 98.69 202 LEU A N 1
ATOM 1573 C CA . LEU A 1 202 ? -3.646 -20.969 -15.422 1 98.69 202 LEU A CA 1
ATOM 1574 C C . LEU A 1 202 ? -2.633 -22.109 -15.438 1 98.69 202 LEU A C 1
ATOM 1576 O O . LEU A 1 202 ? -1.701 -22.094 -16.25 1 98.69 202 LEU A O 1
ATOM 1580 N N . VAL A 1 203 ? -2.818 -23.031 -14.555 1 98.44 203 VAL A N 1
ATOM 1581 C CA . VAL A 1 203 ? -1.855 -24.125 -14.414 1 98.44 203 VAL A CA 1
ATOM 1582 C C . VAL A 1 203 ? -2.17 -25.234 -15.422 1 98.44 203 VAL A C 1
ATOM 1584 O O . VAL A 1 203 ? -3.328 -25.625 -15.586 1 98.44 203 VAL A O 1
ATOM 1587 N N . ALA A 1 204 ? -1.145 -25.641 -16.062 1 97.19 204 ALA A N 1
ATOM 1588 C CA . ALA A 1 204 ? -1.316 -26.75 -17 1 97.19 204 ALA A CA 1
ATOM 1589 C C . ALA A 1 204 ? -1.705 -28.031 -16.266 1 97.19 204 ALA A C 1
ATOM 1591 O O . ALA A 1 204 ? -1.213 -28.297 -15.172 1 97.19 204 ALA A O 1
ATOM 1592 N N . ALA A 1 205 ? -2.572 -28.703 -16.906 1 91.12 205 ALA A N 1
ATOM 1593 C CA . ALA A 1 205 ? -3.02 -29.969 -16.328 1 91.12 205 ALA A CA 1
ATOM 1594 C C . ALA A 1 205 ? -2.023 -31.094 -16.625 1 91.12 205 ALA A C 1
ATOM 1596 O O . ALA A 1 205 ? -1.328 -31.047 -17.641 1 91.12 205 ALA A O 1
ATOM 1597 N N . MET B 1 1 ? -40.719 71.938 44.688 1 31.92 1 MET B N 1
ATOM 1598 C CA . MET B 1 1 ? -40.844 71.062 43.531 1 31.92 1 MET B CA 1
ATOM 1599 C C . MET B 1 1 ? -39.594 70.188 43.375 1 31.92 1 MET B C 1
ATOM 1601 O O . MET B 1 1 ? -38.531 70.688 43 1 31.92 1 MET B O 1
ATOM 1605 N N . LYS B 1 2 ? -39.438 69.25 44.406 1 37.69 2 LYS B N 1
ATOM 1606 C CA . LYS B 1 2 ? -38.375 68.312 44.531 1 37.69 2 LYS B CA 1
ATOM 1607 C C . LYS B 1 2 ? -38.312 67.375 43.344 1 37.69 2 LYS B C 1
ATOM 1609 O O . LYS B 1 2 ? -39.312 66.75 43 1 37.69 2 LYS B O 1
ATOM 1614 N N . LEU B 1 3 ? -37.469 67.688 42.281 1 37.09 3 LEU B N 1
ATOM 1615 C CA . LEU B 1 3 ? -37.188 66.938 41.094 1 37.09 3 LEU B CA 1
ATOM 1616 C C . LEU B 1 3 ? -36.75 65.5 41.469 1 37.09 3 LEU B C 1
ATOM 1618 O O . LEU B 1 3 ? -35.719 65.312 42.156 1 37.09 3 LEU B O 1
ATOM 1622 N N . ILE B 1 4 ? -37.656 64.562 41.688 1 39.38 4 ILE B N 1
ATOM 1623 C CA . ILE B 1 4 ? -37.375 63.125 41.875 1 39.38 4 ILE B CA 1
ATOM 1624 C C . ILE B 1 4 ? -36.656 62.562 40.656 1 39.38 4 ILE B C 1
ATOM 1626 O O . ILE B 1 4 ? -37.188 62.625 39.531 1 39.38 4 ILE B O 1
ATOM 1630 N N . GLN B 1 5 ? -35.312 62.594 40.594 1 38.47 5 GLN B N 1
ATOM 1631 C CA . GLN B 1 5 ? -34.5 61.969 39.531 1 38.47 5 GLN B CA 1
ATOM 1632 C C . GLN B 1 5 ? -34.719 60.469 39.5 1 38.47 5 GLN B C 1
ATOM 1634 O O . GLN B 1 5 ? -34.594 59.781 40.531 1 38.47 5 GLN B O 1
ATOM 1639 N N . THR B 1 6 ? -35.656 60 38.75 1 39.22 6 THR B N 1
ATOM 1640 C CA . THR B 1 6 ? -35.875 58.594 38.469 1 39.22 6 THR B CA 1
ATOM 1641 C C . THR B 1 6 ? -34.625 57.938 37.906 1 39.22 6 THR B C 1
ATOM 1643 O O . THR B 1 6 ? -34.156 58.344 36.844 1 39.22 6 THR B O 1
ATOM 1646 N N . LEU B 1 7 ? -33.719 57.406 38.719 1 40.62 7 LEU B N 1
ATOM 1647 C CA . LEU B 1 7 ? -32.562 56.594 38.312 1 40.62 7 LEU B CA 1
ATOM 1648 C C . LEU B 1 7 ? -33.031 55.375 37.5 1 40.62 7 LEU B C 1
ATOM 1650 O O . LEU B 1 7 ? -33.75 54.531 38.031 1 40.62 7 LEU B O 1
ATOM 1654 N N . GLY B 1 8 ? -33.25 55.531 36.219 1 35.94 8 GLY B N 1
ATOM 1655 C CA . GLY B 1 8 ? -33.562 54.375 35.375 1 35.94 8 GLY B CA 1
ATOM 1656 C C . GLY B 1 8 ? -32.531 53.281 35.438 1 35.94 8 GLY B C 1
ATOM 1657 O O . GLY B 1 8 ? -31.328 53.531 35.312 1 35.94 8 GLY B O 1
ATOM 1658 N N . ILE B 1 9 ? -32.781 52.188 36.25 1 41.16 9 ILE B N 1
ATOM 1659 C CA . ILE B 1 9 ? -31.984 50.969 36.344 1 41.16 9 ILE B CA 1
ATOM 1660 C C . ILE B 1 9 ? -31.797 50.375 34.969 1 41.16 9 ILE B C 1
ATOM 1662 O O . ILE B 1 9 ? -32.781 50.062 34.281 1 41.16 9 ILE B O 1
ATOM 1666 N N . ALA B 1 10 ? -30.766 50.719 34.219 1 40.78 10 ALA B N 1
ATOM 1667 C CA . ALA B 1 10 ? -30.375 50 33 1 40.78 10 ALA B CA 1
ATOM 1668 C C . ALA B 1 10 ? -30.203 48.531 33.25 1 40.78 10 ALA B C 1
ATOM 1670 O O . ALA B 1 10 ? -29.406 48.125 34.125 1 40.78 10 ALA B O 1
ATOM 1671 N N . SER B 1 11 ? -31.234 47.719 33.125 1 37.91 11 SER B N 1
ATOM 1672 C CA . SER B 1 11 ? -31.141 46.25 33.156 1 37.91 11 SER B CA 1
ATOM 1673 C C . SER B 1 11 ? -30.078 45.75 32.188 1 37.91 11 SER B C 1
ATOM 1675 O O . SER B 1 11 ? -30.125 46.062 31 1 37.91 11 SER B O 1
ATOM 1677 N N . LEU B 1 12 ? -28.844 45.531 32.656 1 39.78 12 LEU B N 1
ATOM 1678 C CA . LEU B 1 12 ? -27.844 44.812 31.906 1 39.78 12 LEU B CA 1
ATOM 1679 C C . LEU B 1 12 ? -28.344 43.406 31.5 1 39.78 12 LEU B C 1
ATOM 1681 O O . LEU B 1 12 ? -28.609 42.562 32.344 1 39.78 12 LEU B O 1
ATOM 1685 N N . LEU B 1 13 ? -29.062 43.344 30.406 1 39.56 13 LEU B N 1
ATOM 1686 C CA . LEU B 1 13 ? -29.375 42.031 29.844 1 39.56 13 LEU B CA 1
ATOM 1687 C C . LEU B 1 13 ? -28.094 41.219 29.609 1 39.56 13 LEU B C 1
ATOM 1689 O O . LEU B 1 13 ? -27.25 41.625 28.797 1 39.56 13 LEU B O 1
ATOM 1693 N N . PHE B 1 14 ? -27.672 40.469 30.609 1 38.62 14 PHE B N 1
ATOM 1694 C CA . PHE B 1 14 ? -26.641 39.438 30.406 1 38.62 14 PHE B CA 1
ATOM 1695 C C . PHE B 1 14 ? -27.094 38.438 29.359 1 38.62 14 PHE B C 1
ATOM 1697 O O . PHE B 1 14 ? -28.047 37.688 29.594 1 38.62 14 PHE B O 1
ATOM 1704 N N . THR B 1 15 ? -26.938 38.719 28.062 1 38.53 15 THR B N 1
ATOM 1705 C CA . THR B 1 15 ? -27.094 37.656 27.094 1 38.53 15 THR B CA 1
ATOM 1706 C C . THR B 1 15 ? -26.203 36.469 27.438 1 38.53 15 THR B C 1
ATOM 1708 O O . THR B 1 15 ? -25 36.594 27.594 1 38.53 15 THR B O 1
ATOM 1711 N N . LEU B 1 16 ? -26.719 35.469 28.141 1 38.31 16 LEU B N 1
ATOM 1712 C CA . LEU B 1 16 ? -26.078 34.156 28.266 1 38.31 16 LEU B CA 1
ATOM 1713 C C . LEU B 1 16 ? -25.656 33.625 26.906 1 38.31 16 LEU B C 1
ATOM 1715 O O . LEU B 1 16 ? -26.5 33.375 26.047 1 38.31 16 LEU B O 1
ATOM 1719 N N . ILE B 1 17 ? -24.547 33.969 26.469 1 38.41 17 ILE B N 1
ATOM 1720 C CA . ILE B 1 17 ? -23.984 33.219 25.359 1 38.41 17 ILE B CA 1
ATOM 1721 C C . ILE B 1 17 ? -23.938 31.734 25.719 1 38.41 17 ILE B C 1
ATOM 1723 O O . ILE B 1 17 ? -23.25 31.344 26.672 1 38.41 17 ILE B O 1
ATOM 1727 N N . SER B 1 18 ? -24.984 31 25.453 1 37.84 18 SER B N 1
ATOM 1728 C CA . SER B 1 18 ? -24.875 29.547 25.531 1 37.84 18 SER B CA 1
ATOM 1729 C C . SER B 1 18 ? -23.641 29.047 24.797 1 37.84 18 SER B C 1
ATOM 1731 O O . SER B 1 18 ? -23.453 29.328 23.609 1 37.84 18 SER B O 1
ATOM 1733 N N . ALA B 1 19 ? -22.609 28.828 25.5 1 38.34 19 ALA B N 1
ATOM 1734 C CA . ALA B 1 19 ? -21.547 28 24.922 1 38.34 19 ALA B CA 1
ATOM 1735 C C . ALA B 1 19 ? -22.109 26.719 24.312 1 38.34 19 ALA B C 1
ATOM 1737 O O . ALA B 1 19 ? -22.516 25.812 25.031 1 38.34 19 ALA B O 1
ATOM 1738 N N . ALA B 1 20 ? -22.656 26.797 23.172 1 37.06 20 ALA B N 1
ATOM 1739 C CA . ALA B 1 20 ? -22.891 25.531 22.484 1 37.06 20 ALA B CA 1
ATOM 1740 C C . ALA B 1 20 ? -21.656 24.641 22.516 1 37.06 20 ALA B C 1
ATOM 1742 O O . ALA B 1 20 ? -20.578 25.062 22.078 1 37.06 20 ALA B O 1
ATOM 1743 N N . SER B 1 21 ? -21.609 23.766 23.406 1 38.94 21 SER B N 1
ATOM 1744 C CA . SER B 1 21 ? -20.625 22.688 23.297 1 38.94 21 SER B CA 1
ATOM 1745 C C . SER B 1 21 ? -20.469 22.219 21.859 1 38.94 21 SER B C 1
ATOM 1747 O O . SER B 1 21 ? -21.438 21.766 21.25 1 38.94 21 SER B O 1
ATOM 1749 N N . LEU B 1 22 ? -19.75 22.875 21.062 1 37.22 22 LEU B N 1
ATOM 1750 C CA . LEU B 1 22 ? -19.391 22.297 19.766 1 37.22 22 LEU B CA 1
ATOM 1751 C C . LEU B 1 22 ? -19.203 20.781 19.891 1 37.22 22 LEU B C 1
ATOM 1753 O O . LEU B 1 22 ? -18.25 20.328 20.531 1 37.22 22 LEU B O 1
ATOM 1757 N N . LYS B 1 23 ? -20.312 20.078 20.062 1 43.56 23 LYS B N 1
ATOM 1758 C CA . LYS B 1 23 ? -20.219 18.625 19.906 1 43.56 23 LYS B CA 1
ATOM 1759 C C . LYS B 1 23 ? -19.125 18.25 18.922 1 43.56 23 LYS B C 1
ATOM 1761 O O . LYS B 1 23 ? -19 18.844 17.844 1 43.56 23 LYS B O 1
ATOM 1766 N N . ALA B 1 24 ? -18.031 17.75 19.594 1 49.31 24 ALA B N 1
ATOM 1767 C CA . ALA B 1 24 ? -17.078 17.047 18.734 1 49.31 24 ALA B CA 1
ATOM 1768 C C . ALA B 1 24 ? -17.75 16.516 17.469 1 49.31 24 ALA B C 1
ATOM 1770 O O . ALA B 1 24 ? -18.688 15.711 17.562 1 49.31 24 ALA B O 1
ATOM 1771 N N . SER B 1 25 ? -17.75 17.297 16.391 1 57.94 25 SER B N 1
ATOM 1772 C CA . SER B 1 25 ? -18.375 16.906 15.133 1 57.94 25 SER B CA 1
ATOM 1773 C C . SER B 1 25 ? -17.984 15.477 14.742 1 57.94 25 SER B C 1
ATOM 1775 O O . SER B 1 25 ? -16.938 14.977 15.156 1 57.94 25 SER B O 1
ATOM 1777 N N . ASP B 1 26 ? -18.859 14.703 14.344 1 77.5 26 ASP B N 1
ATOM 1778 C CA . ASP B 1 26 ? -18.656 13.391 13.734 1 77.5 26 ASP B CA 1
ATOM 1779 C C . ASP B 1 26 ? -17.438 13.406 12.82 1 77.5 26 ASP B C 1
ATOM 1781 O O . ASP B 1 26 ? -17.156 14.406 12.156 1 77.5 26 ASP B O 1
ATOM 1785 N N . PRO B 1 27 ? -16.578 12.383 13.078 1 87.56 27 PRO B N 1
ATOM 1786 C CA . PRO B 1 27 ? -15.438 12.336 12.164 1 87.56 27 PRO B CA 1
ATOM 1787 C C . PRO B 1 27 ? -15.844 12.43 10.695 1 87.56 27 PRO B C 1
ATOM 1789 O O . PRO B 1 27 ? -16.922 11.961 10.32 1 87.56 27 PRO B O 1
ATOM 1792 N N . PRO B 1 28 ? -15.094 13.141 9.945 1 93.75 28 PRO B N 1
ATOM 1793 C CA . PRO B 1 28 ? -15.383 13.195 8.508 1 93.75 28 PRO B CA 1
ATOM 1794 C C . PRO B 1 28 ? -15.484 11.812 7.875 1 93.75 28 PRO B C 1
ATOM 1796 O O . PRO B 1 28 ? -14.828 10.867 8.328 1 93.75 28 PRO B O 1
ATOM 1799 N N . SER B 1 29 ? -16.266 11.695 6.805 1 94.31 29 SER B N 1
ATOM 1800 C CA . SER B 1 29 ? -16.469 10.422 6.117 1 94.31 29 SER B CA 1
ATOM 1801 C C . SER B 1 29 ? -15.164 9.898 5.527 1 94.31 29 SER B C 1
ATOM 1803 O O . SER B 1 29 ? -14.969 8.68 5.434 1 94.31 29 SER B O 1
ATOM 1805 N N . PHE B 1 30 ? -14.273 10.82 5.156 1 96.38 30 PHE B N 1
ATOM 1806 C CA . PHE B 1 30 ? -13.047 10.398 4.492 1 96.38 30 PHE B CA 1
ATOM 1807 C C . PHE B 1 30 ? -12.086 9.766 5.484 1 96.38 30 PHE B C 1
ATOM 1809 O O . PHE B 1 30 ? -11.039 9.242 5.098 1 96.38 30 PHE B O 1
ATOM 1816 N N . CYS B 1 31 ? -12.391 9.758 6.742 1 96.69 31 CYS B N 1
ATOM 1817 C CA . CYS B 1 31 ? -11.602 9.023 7.727 1 96.69 31 CYS B CA 1
ATOM 1818 C C . CYS B 1 31 ? -11.922 7.539 7.688 1 96.69 31 CYS B C 1
ATOM 1820 O O . CYS B 1 31 ? -11.188 6.723 8.258 1 96.69 31 CYS B O 1
ATOM 1822 N N . HIS B 1 32 ? -12.984 7.141 7.094 1 93.88 32 HIS B N 1
ATOM 1823 C CA . HIS B 1 32 ? -13.367 5.758 6.832 1 93.88 32 HIS B CA 1
ATOM 1824 C C . HIS B 1 32 ? -13.523 4.977 8.133 1 93.88 32 HIS B C 1
ATOM 1826 O O . HIS B 1 32 ? -13.117 3.814 8.211 1 93.88 32 HIS B O 1
ATOM 1832 N N . GLY B 1 33 ? -13.984 5.605 9.156 1 93.5 33 GLY B N 1
ATOM 1833 C CA . GLY B 1 33 ? -14.234 4.949 10.43 1 93.5 33 GLY B CA 1
ATOM 1834 C C . GLY B 1 33 ? -12.977 4.766 11.266 1 93.5 33 GLY B C 1
ATOM 1835 O O . GLY B 1 33 ? -13.031 4.188 12.352 1 93.5 33 GLY B O 1
ATOM 1836 N N . LEU B 1 34 ? -11.844 5.188 10.758 1 96.25 34 LEU B N 1
ATOM 1837 C CA . LEU B 1 34 ? -10.586 5.121 11.492 1 96.25 34 LEU B CA 1
ATOM 1838 C C . LEU B 1 34 ? -10.367 6.395 12.305 1 96.25 34 LEU B C 1
ATOM 1840 O O . LEU B 1 34 ? -10.945 7.441 12 1 96.25 34 LEU B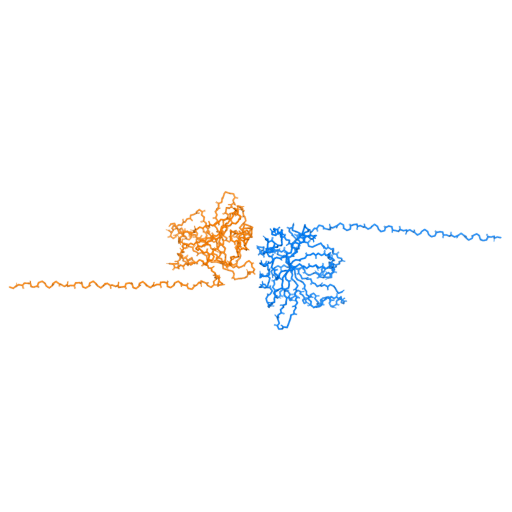 O 1
ATOM 1844 N N . ASP B 1 35 ? -9.578 6.246 13.312 1 97.5 35 ASP B N 1
ATOM 1845 C CA . ASP B 1 35 ? -9.203 7.43 14.086 1 97.5 35 ASP B CA 1
ATOM 1846 C C . ASP B 1 35 ? -8.461 8.438 13.211 1 97.5 35 ASP B C 1
ATOM 1848 O O . ASP B 1 35 ? -7.57 8.07 12.445 1 97.5 35 ASP B O 1
ATOM 1852 N N . CYS B 1 36 ? -8.867 9.633 13.305 1 97.62 36 CYS B N 1
ATOM 1853 C CA . CYS B 1 36 ? -8.195 10.75 12.648 1 97.62 36 CYS B CA 1
ATOM 1854 C C . CYS B 1 36 ? -8.203 11.992 13.539 1 97.62 36 CYS B C 1
ATOM 1856 O O . CYS B 1 36 ? -9.016 12.102 14.453 1 97.62 36 CYS B O 1
ATOM 1858 N N . PRO B 1 37 ? -7.301 12.906 13.297 1 96.94 37 PRO B N 1
ATOM 1859 C CA . PRO B 1 37 ? -7.242 14.086 14.164 1 96.94 37 PRO B CA 1
ATOM 1860 C C . PRO B 1 37 ? -8.555 14.867 14.18 1 96.94 37 PRO B C 1
ATOM 1862 O O . PRO B 1 37 ? -9.211 15 13.148 1 96.94 37 PRO B O 1
ATOM 1865 N N . VAL B 1 38 ? -8.859 15.32 15.367 1 95.62 38 VAL B N 1
ATOM 1866 C CA . VAL B 1 38 ? -10.078 16.109 15.539 1 95.62 38 VAL B CA 1
ATOM 1867 C C . VAL B 1 38 ? -9.805 17.562 15.172 1 95.62 38 VAL B C 1
ATOM 1869 O O . VAL B 1 38 ? -8.766 18.125 15.539 1 95.62 38 VAL B O 1
ATOM 1872 N N . TYR B 1 39 ? -10.703 18.062 14.438 1 97 39 TYR B N 1
ATOM 1873 C CA . TYR B 1 39 ? -10.594 19.484 14.109 1 97 39 TYR B CA 1
ATOM 1874 C C . TYR B 1 39 ? -11.969 20.141 14.055 1 97 39 TYR B C 1
ATOM 1876 O O . TYR B 1 39 ? -12.984 19.453 13.992 1 97 39 TYR B O 1
ATOM 1884 N N . LYS B 1 40 ? -11.945 21.469 14.172 1 96.25 40 LYS B N 1
ATOM 1885 C CA . LYS B 1 40 ? -13.109 22.328 13.922 1 96.25 40 LYS B CA 1
ATOM 1886 C C . LYS B 1 40 ? -12.891 23.219 12.711 1 96.25 40 LYS B C 1
ATOM 1888 O O . LYS B 1 40 ? -11.836 23.844 12.57 1 96.25 40 LYS B O 1
ATOM 1893 N N . VAL B 1 41 ? -13.883 23.219 11.844 1 96.88 41 VAL B N 1
ATOM 1894 C CA . VAL B 1 41 ? -13.828 24.156 10.734 1 96.88 41 VAL B CA 1
ATOM 1895 C C . VAL B 1 41 ? -14.211 25.547 11.227 1 96.88 41 VAL B C 1
ATOM 1897 O O . VAL B 1 41 ? -15.336 25.766 11.68 1 96.88 41 VAL B O 1
ATOM 1900 N N . THR B 1 42 ? -13.305 26.516 11.086 1 96.75 42 THR B N 1
ATOM 1901 C CA . THR B 1 42 ? -13.531 27.844 11.633 1 96.75 42 THR B CA 1
ATOM 1902 C C . THR B 1 42 ? -13.82 28.844 10.516 1 96.75 42 THR B C 1
ATOM 1904 O O . THR B 1 42 ? -14.18 30 10.781 1 96.75 42 THR B O 1
ATOM 1907 N N . GLY B 1 43 ? -13.617 28.453 9.289 1 96.19 43 GLY B N 1
ATOM 1908 C CA . GLY B 1 43 ? -13.891 29.312 8.156 1 96.19 43 GLY B CA 1
ATOM 1909 C C . GLY B 1 43 ? -13.531 28.688 6.824 1 96.19 43 GLY B C 1
ATOM 1910 O O . GLY B 1 43 ? -13.125 27.516 6.773 1 96.19 43 GLY B O 1
ATOM 1911 N N . LYS B 1 44 ? -13.812 29.469 5.777 1 96.38 44 LYS B N 1
ATOM 1912 C CA . LYS B 1 44 ? -13.469 29.062 4.414 1 96.38 44 LYS B CA 1
ATOM 1913 C C . LYS B 1 44 ? -12.938 30.25 3.611 1 96.38 44 LYS B C 1
ATOM 1915 O O . LYS B 1 44 ? -13.352 31.391 3.832 1 96.38 44 LYS B O 1
ATOM 1920 N N . MET B 1 45 ? -12.031 30 2.807 1 95.69 45 MET B N 1
ATOM 1921 C CA . MET B 1 45 ? -11.516 30.938 1.812 1 95.69 45 MET B CA 1
ATOM 1922 C C . MET B 1 45 ? -11.508 30.312 0.423 1 95.69 45 MET B C 1
ATOM 1924 O O . MET B 1 45 ? -10.516 29.703 0.016 1 95.69 45 MET B O 1
ATOM 1928 N N . GLY B 1 46 ? -12.578 30.625 -0.362 1 94.94 46 GLY B N 1
ATOM 1929 C CA . GLY B 1 46 ? -12.719 29.906 -1.615 1 94.94 46 GLY B CA 1
ATOM 1930 C C . GLY B 1 46 ? -12.859 28.406 -1.426 1 94.94 46 GLY B C 1
ATOM 1931 O O . GLY B 1 46 ? -13.727 27.953 -0.676 1 94.94 46 GLY B O 1
ATOM 1932 N N . LYS B 1 47 ? -11.953 27.609 -2.018 1 97.06 47 LYS B N 1
ATOM 1933 C CA . LYS B 1 47 ? -12.008 26.156 -1.907 1 97.06 47 LYS B CA 1
ATOM 1934 C C . LYS B 1 47 ? -11.234 25.672 -0.685 1 97.06 47 LYS B C 1
ATOM 1936 O O . LYS B 1 47 ? -11.227 24.469 -0.381 1 97.06 47 LYS B O 1
ATOM 1941 N N . TYR B 1 48 ? -10.664 26.578 0.005 1 98.25 48 TYR B N 1
ATOM 1942 C CA . TYR B 1 48 ? -9.828 26.188 1.131 1 98.25 48 TYR B CA 1
ATOM 1943 C C . TYR B 1 48 ? -10.602 26.234 2.438 1 98.25 48 TYR B C 1
ATOM 1945 O O . TYR B 1 48 ? -11.297 27.219 2.715 1 98.25 48 TYR B O 1
ATOM 1953 N N . GLU B 1 49 ? -10.484 25.234 3.221 1 98.06 49 GLU B N 1
ATOM 1954 C CA . GLU B 1 49 ? -11.031 25.25 4.574 1 98.06 49 GLU B CA 1
ATOM 1955 C C . GLU B 1 49 ? -10.016 25.797 5.574 1 98.06 49 GLU B C 1
ATOM 1957 O O . GLU B 1 49 ? -8.805 25.578 5.418 1 98.06 49 GLU B O 1
ATOM 1962 N N . ILE B 1 50 ? -10.531 26.453 6.562 1 98.25 50 ILE B N 1
ATOM 1963 C CA . ILE B 1 50 ? -9.727 26.828 7.723 1 98.25 50 ILE B CA 1
ATOM 1964 C C . ILE B 1 50 ? -10.078 25.922 8.906 1 98.25 50 ILE B C 1
ATOM 1966 O O . ILE B 1 50 ? -11.219 25.906 9.367 1 98.25 50 ILE B O 1
ATOM 1970 N N . ARG B 1 51 ? -9.078 25.172 9.398 1 98.19 51 ARG B N 1
ATOM 1971 C CA . ARG B 1 51 ? -9.336 24.203 10.453 1 98.19 51 ARG B CA 1
ATOM 1972 C C . ARG B 1 51 ? -8.492 24.484 11.688 1 98.19 51 ARG B C 1
ATOM 1974 O O . ARG B 1 51 ? -7.316 24.859 11.562 1 98.19 51 ARG B O 1
ATOM 1981 N N . SER B 1 52 ? -9.109 24.375 12.797 1 98 52 SER B N 1
ATOM 1982 C CA . SER B 1 52 ? -8.406 24.359 14.078 1 98 52 SER B CA 1
ATOM 1983 C C . SER B 1 52 ? -8.25 22.938 14.602 1 98 52 SER B C 1
ATOM 1985 O O . SER B 1 52 ? -9.234 22.281 14.914 1 98 52 SER B O 1
ATOM 1987 N N . TYR B 1 53 ? -6.98 22.516 14.656 1 97.38 53 TYR B N 1
ATOM 1988 C CA . TYR B 1 53 ? -6.68 21.172 15.125 1 97.38 53 TYR B CA 1
ATOM 1989 C C . TYR B 1 53 ? -6.277 21.172 16.594 1 97.38 53 TYR B C 1
ATOM 1991 O O . TYR B 1 53 ? -5.574 22.094 17.047 1 97.38 53 TYR B O 1
ATOM 1999 N N . GLU B 1 54 ? -6.664 20.141 17.281 1 96.06 54 GLU B N 1
ATOM 2000 C CA . GLU B 1 54 ? -6.18 19.922 18.641 1 96.06 54 GLU B CA 1
ATOM 2001 C C . GLU B 1 54 ? -4.777 19.312 18.641 1 96.06 54 GLU B C 1
ATOM 2003 O O . GLU B 1 54 ? -4.336 18.75 17.641 1 96.06 54 GLU B O 1
ATOM 2008 N N . GLN B 1 55 ? -4.117 19.547 19.797 1 97.44 55 GLN B N 1
ATOM 2009 C CA . GLN B 1 55 ? -2.83 18.875 19.969 1 97.44 55 GLN B CA 1
ATOM 2010 C C . GLN B 1 55 ? -2.967 17.359 19.812 1 97.44 55 GLN B C 1
ATOM 2012 O O . GLN B 1 55 ? -3.928 16.766 20.312 1 97.44 55 GLN B O 1
ATOM 2017 N N . SER B 1 56 ? -2.01 16.75 19.172 1 97.94 56 SER B N 1
ATOM 2018 C CA . SER B 1 56 ? -2.039 15.312 18.969 1 97.94 56 SER B CA 1
ATOM 2019 C C . SER B 1 56 ? -0.629 14.742 18.828 1 97.94 56 SER B C 1
ATOM 2021 O O . SER B 1 56 ? 0.312 15.484 18.516 1 97.94 56 SER B O 1
ATOM 2023 N N . LYS B 1 57 ? -0.513 13.445 19.078 1 98.56 57 LYS B N 1
ATOM 2024 C CA . LYS B 1 57 ? 0.759 12.75 18.922 1 98.56 57 LYS B CA 1
ATOM 2025 C C . LYS B 1 57 ? 0.795 11.977 17.609 1 98.56 57 LYS B C 1
ATOM 2027 O O . LYS B 1 57 ? -0.208 11.383 17.203 1 98.56 57 LYS B O 1
ATOM 2032 N N . TRP B 1 58 ? 1.947 11.93 17.062 1 98.75 58 TRP B N 1
ATOM 2033 C CA . TRP B 1 58 ? 2.256 11.234 15.812 1 98.75 58 TRP B CA 1
ATOM 2034 C C . TRP B 1 58 ? 3.566 10.469 15.93 1 98.75 58 TRP B C 1
ATOM 2036 O O . TRP B 1 58 ? 4.395 10.766 16.797 1 98.75 58 TRP B O 1
ATOM 2046 N N . VAL B 1 59 ? 3.695 9.469 15.164 1 98.88 59 VAL B N 1
ATOM 2047 C CA . VAL B 1 59 ? 4.977 8.781 15.008 1 98.88 59 VAL B CA 1
ATOM 2048 C C . VAL B 1 59 ? 5.512 9.008 13.602 1 98.88 59 VAL B C 1
ATOM 2050 O O . VAL B 1 59 ? 4.766 8.914 12.617 1 98.88 59 VAL B O 1
ATOM 2053 N N . GLY B 1 60 ? 6.746 9.352 13.508 1 98.88 60 GLY B N 1
ATOM 2054 C CA . GLY B 1 60 ? 7.246 9.758 12.203 1 98.88 60 GLY B CA 1
ATOM 2055 C C . GLY B 1 60 ? 8.68 9.328 11.953 1 98.88 60 GLY B C 1
ATOM 2056 O O . GLY B 1 60 ? 9.344 8.805 12.852 1 98.88 60 GLY B O 1
ATOM 2057 N N . THR B 1 61 ? 9.086 9.422 10.75 1 98.88 61 THR B N 1
ATOM 2058 C CA . THR B 1 61 ? 10.461 9.25 10.297 1 98.88 61 THR B CA 1
ATOM 2059 C C . THR B 1 61 ? 10.781 10.234 9.172 1 98.88 61 THR B C 1
ATOM 2061 O O . THR B 1 61 ? 9.883 10.727 8.492 1 98.88 61 THR B O 1
ATOM 2064 N N . VAL B 1 62 ? 12.039 10.547 8.984 1 98.69 62 VAL B N 1
ATOM 2065 C CA . VAL B 1 62 ? 12.469 11.531 7.996 1 98.69 62 VAL B CA 1
ATOM 2066 C C . VAL B 1 62 ? 13.18 10.828 6.844 1 98.69 62 VAL B C 1
ATOM 2068 O O . VAL B 1 62 ? 14.078 10.008 7.07 1 98.69 62 VAL B O 1
ATOM 2071 N N . ILE B 1 63 ? 12.719 11.109 5.684 1 98.5 63 ILE B N 1
ATOM 2072 C CA . ILE B 1 63 ? 13.375 10.633 4.473 1 98.5 63 ILE B CA 1
ATOM 2073 C C . ILE B 1 63 ? 13.828 11.82 3.631 1 98.5 63 ILE B C 1
ATOM 2075 O O . ILE B 1 63 ? 13.023 12.672 3.264 1 98.5 63 ILE B O 1
ATOM 2079 N N . ARG B 1 64 ? 15.102 11.891 3.385 1 97.62 64 ARG B N 1
ATOM 2080 C CA . ARG B 1 64 ? 15.625 12.891 2.459 1 97.62 64 ARG B CA 1
ATOM 2081 C C . ARG B 1 64 ? 15.625 12.367 1.027 1 97.62 64 ARG B C 1
ATOM 2083 O O . ARG B 1 64 ? 16.062 11.242 0.775 1 97.62 64 ARG B O 1
ATOM 2090 N N . GLY B 1 65 ? 15.047 13.203 0.16 1 96.69 65 GLY B N 1
ATOM 2091 C CA . GLY B 1 65 ? 15.023 12.773 -1.229 1 96.69 65 GLY B CA 1
ATOM 2092 C C . GLY B 1 65 ? 14.312 13.75 -2.145 1 96.69 65 GLY B C 1
ATOM 2093 O O . GLY B 1 65 ? 13.914 14.828 -1.716 1 96.69 65 GLY B O 1
ATOM 2094 N N . ASP B 1 66 ? 14.156 13.336 -3.453 1 96.38 66 ASP B N 1
ATOM 2095 C CA . ASP B 1 66 ? 13.531 14.219 -4.438 1 96.38 66 ASP B CA 1
ATOM 2096 C C . ASP B 1 66 ? 12.172 13.68 -4.875 1 96.38 66 ASP B C 1
ATOM 2098 O O . ASP B 1 66 ? 11.461 14.328 -5.645 1 96.38 66 ASP B O 1
ATOM 2102 N N . SER B 1 67 ? 11.867 12.531 -4.414 1 94.19 67 SER B N 1
ATOM 2103 C CA . SER B 1 67 ? 10.609 11.906 -4.801 1 94.19 67 SER B CA 1
ATOM 2104 C C . SER B 1 67 ? 9.695 11.695 -3.594 1 94.19 67 SER B C 1
ATOM 2106 O O . SER B 1 67 ? 10.008 10.898 -2.705 1 94.19 67 SER B O 1
ATOM 2108 N N . PHE B 1 68 ? 8.531 12.344 -3.697 1 94.94 68 PHE B N 1
ATOM 2109 C CA . PHE B 1 68 ? 7.535 12.211 -2.639 1 94.94 68 PHE B CA 1
ATOM 2110 C C . PHE B 1 68 ? 7.051 10.773 -2.523 1 94.94 68 PHE B C 1
ATOM 2112 O O . PHE B 1 68 ? 6.945 10.234 -1.418 1 94.94 68 PHE B O 1
ATOM 2119 N N . THR B 1 69 ? 6.797 10.156 -3.625 1 92.88 69 THR B N 1
ATOM 2120 C CA . THR B 1 69 ? 6.234 8.812 -3.662 1 92.88 69 THR B CA 1
ATOM 2121 C C . THR B 1 69 ? 7.227 7.797 -3.111 1 92.88 69 THR B C 1
ATOM 2123 O O . THR B 1 69 ? 6.855 6.922 -2.326 1 92.88 69 THR B O 1
ATOM 2126 N N . GLN B 1 70 ? 8.477 7.918 -3.479 1 92.88 70 GLN B N 1
ATOM 2127 C CA . GLN B 1 70 ? 9.492 6.992 -2.988 1 92.88 70 GLN B CA 1
ATOM 2128 C C . GLN B 1 70 ? 9.727 7.172 -1.491 1 92.88 70 GLN B C 1
ATOM 2130 O O . GLN B 1 70 ? 9.828 6.191 -0.751 1 92.88 70 GLN B O 1
ATOM 2135 N N . ALA B 1 71 ? 9.773 8.43 -1.089 1 96 71 ALA B N 1
ATOM 2136 C CA . ALA B 1 71 ? 9.938 8.727 0.334 1 96 71 ALA B CA 1
ATOM 2137 C C . ALA B 1 71 ? 8.758 8.188 1.142 1 96 71 ALA B C 1
ATOM 2139 O O . ALA B 1 71 ? 8.945 7.594 2.205 1 96 71 ALA B O 1
ATOM 2140 N N . GLY B 1 72 ? 7.582 8.414 0.603 1 96.19 72 GLY B N 1
ATOM 2141 C CA . GLY B 1 72 ? 6.387 7.914 1.261 1 96.19 72 GLY B CA 1
ATOM 2142 C C . GLY B 1 72 ? 6.383 6.406 1.433 1 96.19 72 GLY B C 1
ATOM 2143 O O . GLY B 1 72 ? 6.051 5.898 2.506 1 96.19 72 GLY B O 1
ATOM 2144 N N . SER B 1 73 ? 6.758 5.707 0.393 1 93.19 73 SER B N 1
ATOM 2145 C CA . SER B 1 73 ? 6.797 4.25 0.437 1 93.19 73 SER B CA 1
ATOM 2146 C C . SER B 1 73 ? 7.785 3.752 1.485 1 93.19 73 SER B C 1
ATOM 2148 O O . SER B 1 73 ? 7.449 2.896 2.307 1 93.19 73 SER B O 1
ATOM 2150 N N . GLN B 1 74 ? 8.977 4.258 1.428 1 94.44 74 GLN B N 1
ATOM 2151 C CA . GLN B 1 74 ? 10.016 3.861 2.375 1 94.44 74 GLN B CA 1
ATOM 2152 C C . GLN B 1 74 ? 9.578 4.129 3.812 1 94.44 74 GLN B C 1
ATOM 2154 O O . GLN B 1 74 ? 9.695 3.258 4.676 1 94.44 74 GLN B O 1
ATOM 2159 N N . ALA B 1 75 ? 9.117 5.324 4.016 1 97.94 75 ALA B N 1
ATOM 2160 C CA . ALA B 1 75 ? 8.703 5.711 5.359 1 97.94 75 ALA B CA 1
ATOM 2161 C C . ALA B 1 75 ? 7.527 4.859 5.836 1 97.94 75 ALA B C 1
ATOM 2163 O O . ALA B 1 75 ? 7.461 4.477 7.004 1 97.94 7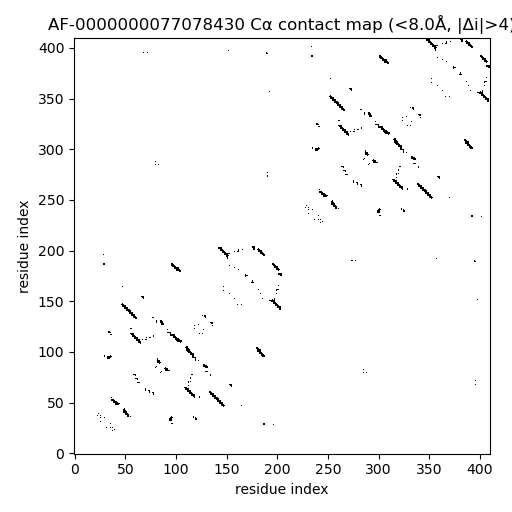5 ALA B O 1
ATOM 2164 N N . PHE B 1 76 ? 6.602 4.605 4.922 1 96.88 76 PHE B N 1
ATOM 2165 C CA . PHE B 1 76 ? 5.422 3.826 5.281 1 96.88 76 PHE B CA 1
ATOM 2166 C C . PHE B 1 76 ? 5.82 2.477 5.867 1 96.88 76 PHE B C 1
ATOM 2168 O O . PHE B 1 76 ? 5.293 2.064 6.902 1 96.88 76 PHE B O 1
ATOM 2175 N N . HIS B 1 77 ? 6.719 1.82 5.246 1 91.94 77 HIS B N 1
ATOM 2176 C CA . HIS B 1 77 ? 7.129 0.501 5.719 1 91.94 77 HIS B CA 1
ATOM 2177 C C . HIS B 1 77 ? 7.773 0.584 7.098 1 91.94 77 HIS B C 1
ATOM 2179 O O . HIS B 1 77 ? 7.539 -0.275 7.949 1 91.94 77 HIS B O 1
ATOM 2185 N N . MET B 1 78 ? 8.586 1.62 7.324 1 95.44 78 MET B N 1
ATOM 2186 C CA . MET B 1 78 ? 9.219 1.822 8.625 1 95.44 78 MET B CA 1
ATOM 2187 C C . MET B 1 78 ? 8.164 2.064 9.703 1 95.44 78 MET B C 1
ATOM 2189 O O . MET B 1 78 ? 8.234 1.486 10.789 1 95.44 78 MET B O 1
ATOM 2193 N N . LEU B 1 79 ? 7.223 2.83 9.375 1 97.94 79 LEU B N 1
ATOM 2194 C CA . LEU B 1 79 ? 6.18 3.166 10.336 1 97.94 79 LEU B CA 1
ATOM 2195 C C . LEU B 1 79 ? 5.23 1.987 10.547 1 97.94 79 LEU B C 1
ATOM 2197 O O . LEU B 1 79 ? 4.715 1.786 11.641 1 97.94 79 LEU B O 1
ATOM 2201 N N . PHE B 1 80 ? 5.066 1.271 9.531 1 95.12 80 PHE B N 1
ATOM 2202 C CA . PHE B 1 80 ? 4.25 0.07 9.648 1 95.12 80 PHE B CA 1
ATOM 2203 C C . PHE B 1 80 ? 4.906 -0.942 10.578 1 95.12 80 PHE B C 1
ATOM 2205 O O . PHE B 1 80 ? 4.227 -1.613 11.359 1 95.12 80 PHE B O 1
ATOM 2212 N N . ASP B 1 81 ? 6.215 -1.092 10.484 1 93.94 81 ASP B N 1
ATOM 2213 C CA . ASP B 1 81 ? 6.926 -1.937 11.438 1 93.94 81 ASP B CA 1
ATOM 2214 C C . ASP B 1 81 ? 6.605 -1.531 12.875 1 93.94 81 ASP B C 1
ATOM 2216 O O . ASP B 1 81 ? 6.371 -2.389 13.727 1 93.94 81 ASP B O 1
ATOM 2220 N N . TYR B 1 82 ? 6.582 -0.273 13.117 1 96.56 82 TYR B N 1
ATOM 2221 C CA . TYR B 1 82 ? 6.289 0.254 14.445 1 96.56 82 TYR B CA 1
ATOM 2222 C C . TYR B 1 82 ? 4.906 -0.184 14.914 1 96.56 82 TYR B C 1
ATOM 2224 O O . TYR B 1 82 ? 4.758 -0.728 16.016 1 96.56 82 TYR B O 1
ATOM 2232 N N . ILE B 1 83 ? 3.93 -0.028 14.086 1 95.88 83 ILE B N 1
ATOM 2233 C CA . ILE B 1 83 ? 2.574 -0.305 14.547 1 95.88 83 ILE B CA 1
ATOM 2234 C C . ILE B 1 83 ? 2.334 -1.813 14.562 1 95.88 83 ILE B C 1
ATOM 2236 O O . ILE B 1 83 ? 1.371 -2.287 15.172 1 95.88 83 ILE B O 1
ATOM 2240 N N . SER B 1 84 ? 3.197 -2.508 13.938 1 91.94 84 SER B N 1
ATOM 2241 C CA . SER B 1 84 ? 3.051 -3.959 13.898 1 91.94 84 SER B CA 1
ATOM 2242 C C . SER B 1 84 ? 3.74 -4.617 15.086 1 91.94 84 SER B C 1
ATOM 2244 O O . SER B 1 84 ? 3.631 -5.832 15.281 1 91.94 84 SER B O 1
ATOM 2246 N N . GLY B 1 85 ? 4.555 -3.773 15.844 1 91.88 85 GLY B N 1
ATOM 2247 C CA . GLY B 1 85 ? 5.113 -4.371 17.047 1 91.88 85 GLY B CA 1
ATOM 2248 C C . GLY B 1 85 ? 6.527 -3.906 17.344 1 91.88 85 GLY B C 1
ATOM 2249 O O . GLY B 1 85 ? 7.074 -4.195 18.406 1 91.88 85 GLY B O 1
ATOM 2250 N N . ALA B 1 86 ? 7.195 -3.221 16.391 1 93.06 86 ALA B N 1
ATOM 2251 C CA . ALA B 1 86 ? 8.547 -2.721 16.625 1 93.06 86 ALA B CA 1
ATOM 2252 C C . ALA B 1 86 ? 8.539 -1.506 17.547 1 93.06 86 ALA B C 1
ATOM 2254 O O . ALA B 1 86 ? 9 -0.426 17.172 1 93.06 86 ALA B O 1
ATOM 2255 N N . ASN B 1 87 ? 8.086 -1.695 18.703 1 96.12 87 ASN B N 1
ATOM 2256 C CA . ASN B 1 87 ? 7.98 -0.663 19.719 1 96.12 87 ASN B CA 1
ATOM 2257 C C . ASN B 1 87 ? 8.258 -1.228 21.109 1 96.12 87 ASN B C 1
ATOM 2259 O O . ASN B 1 87 ? 8.391 -2.441 21.281 1 96.12 87 ASN B O 1
ATOM 2263 N N . SER B 1 88 ? 8.336 -0.399 22.062 1 96.12 88 SER B N 1
ATOM 2264 C CA . SER B 1 88 ? 8.828 -0.734 23.391 1 96.12 88 SER B CA 1
ATOM 2265 C C . SER B 1 88 ? 7.902 -1.728 24.094 1 96.12 88 SER B C 1
ATOM 2267 O O . SER B 1 88 ? 8.312 -2.42 25.031 1 96.12 88 SER B O 1
ATOM 2269 N N . GLN B 1 89 ? 6.633 -1.82 23.719 1 95.12 89 GLN B N 1
ATOM 2270 C CA . GLN B 1 89 ? 5.676 -2.727 24.344 1 95.12 89 GLN B CA 1
ATOM 2271 C C . GLN B 1 89 ? 5.438 -3.961 23.484 1 95.12 89 GLN B C 1
ATOM 2273 O O . GLN B 1 89 ? 4.598 -4.805 23.812 1 95.12 89 GLN B O 1
ATOM 2278 N N . ASN B 1 90 ? 6.102 -3.984 22.359 1 90.62 90 ASN B N 1
ATOM 2279 C CA . ASN B 1 90 ? 5.938 -5.086 21.422 1 90.62 90 ASN B CA 1
ATOM 2280 C C . ASN B 1 90 ? 4.465 -5.352 21.109 1 90.62 90 ASN B C 1
ATOM 2282 O O . ASN B 1 90 ? 4.02 -6.5 21.125 1 90.62 90 ASN B O 1
ATOM 2286 N N . GLN B 1 91 ? 3.719 -4.289 20.953 1 92.62 91 GLN B N 1
ATOM 2287 C CA . GLN B 1 91 ? 2.287 -4.465 20.734 1 92.62 91 GLN B CA 1
ATOM 2288 C C . GLN B 1 91 ? 1.855 -3.906 19.375 1 92.62 91 GLN B C 1
ATOM 2290 O O . GLN B 1 91 ? 2.492 -2.996 18.844 1 92.62 91 GLN B O 1
ATOM 2295 N N . LYS B 1 92 ? 0.773 -4.461 18.891 1 91.44 92 LYS B N 1
ATOM 2296 C CA . LYS B 1 92 ? 0.162 -3.951 17.672 1 91.44 92 LYS B CA 1
ATOM 2297 C C . LYS B 1 92 ? -0.656 -2.693 17.938 1 91.44 92 LYS B C 1
ATOM 2299 O O . LYS B 1 92 ? -1.372 -2.621 18.938 1 91.44 92 LYS B O 1
ATOM 2304 N N . ILE B 1 93 ? -0.467 -1.779 17.141 1 95.94 93 ILE B N 1
ATOM 2305 C CA . ILE B 1 93 ? -1.24 -0.543 17.172 1 95.94 93 ILE B CA 1
ATOM 2306 C C . ILE B 1 93 ? -2.121 -0.448 15.93 1 95.94 93 ILE B C 1
ATOM 2308 O O . ILE B 1 93 ? -1.639 -0.613 14.805 1 95.94 93 ILE B O 1
ATOM 2312 N N . PRO B 1 94 ? -3.395 -0.209 16.141 1 95.31 94 PRO B N 1
ATOM 2313 C CA . PRO B 1 94 ? -4.277 -0.13 14.977 1 95.31 94 PRO B CA 1
ATOM 2314 C C . PRO B 1 94 ? -3.912 1.02 14.039 1 95.31 94 PRO B C 1
ATOM 2316 O O . PRO B 1 94 ? -3.418 2.057 14.484 1 95.31 94 PRO B O 1
ATOM 2319 N N . MET B 1 95 ? -4.273 0.8 12.789 1 94.62 95 MET B N 1
ATOM 2320 C CA . MET B 1 95 ? -4.047 1.834 11.781 1 94.62 95 MET B CA 1
ATOM 2321 C C . MET B 1 95 ? -4.988 3.014 11.992 1 94.62 95 MET B C 1
ATOM 2323 O O . MET B 1 95 ? -6.168 2.824 12.297 1 94.62 95 MET B O 1
ATOM 2327 N N . ALA B 1 96 ? -4.465 4.176 11.891 1 98 96 ALA B N 1
ATOM 2328 C CA . ALA B 1 96 ? -5.223 5.426 11.875 1 98 96 ALA B CA 1
ATOM 2329 C C . ALA B 1 96 ? -4.934 6.227 10.609 1 98 96 ALA B C 1
ATOM 2331 O O . ALA B 1 96 ? -4.086 5.84 9.805 1 98 96 ALA B O 1
ATOM 2332 N N . VAL B 1 97 ? -5.68 7.223 10.406 1 97.88 97 VAL B N 1
ATOM 2333 C CA . VAL B 1 97 ? -5.473 8.117 9.266 1 97.88 97 VAL B CA 1
ATOM 2334 C C . VAL B 1 97 ? -5.414 9.562 9.75 1 97.88 97 VAL B C 1
ATOM 2336 O O . VAL B 1 97 ? -5.887 9.875 10.844 1 97.88 97 VAL B O 1
ATOM 2339 N N . PRO B 1 98 ? -4.812 10.5 8.914 1 98.25 98 PRO B N 1
ATOM 2340 C CA . PRO B 1 98 ? -4.105 10.281 7.652 1 98.25 98 PRO B CA 1
ATOM 2341 C C . PRO B 1 98 ? -2.645 9.883 7.852 1 98.25 98 PRO B C 1
ATOM 2343 O O . PRO B 1 98 ? -2.146 9.898 8.984 1 98.25 98 PRO B O 1
ATOM 2346 N N . VAL B 1 99 ? -2.035 9.375 6.836 1 98 99 VAL B N 1
ATOM 2347 C CA . VAL B 1 99 ? -0.585 9.5 6.723 1 98 99 VAL B CA 1
ATOM 2348 C C . VAL B 1 99 ? -0.226 10.93 6.305 1 98 99 VAL B C 1
ATOM 2350 O O . VAL B 1 99 ? -0.585 11.367 5.211 1 98 99 VAL B O 1
ATOM 2353 N N . ALA B 1 100 ? 0.433 11.602 7.168 1 98.31 100 ALA B N 1
ATOM 2354 C CA . ALA B 1 100 ? 0.795 12.992 6.898 1 98.31 100 ALA B CA 1
ATOM 2355 C C . ALA B 1 100 ? 2.285 13.125 6.594 1 98.31 100 ALA B C 1
ATOM 2357 O O . ALA B 1 100 ? 3.098 12.344 7.094 1 98.31 100 ALA B O 1
ATOM 2358 N N . THR B 1 101 ? 2.611 14.086 5.805 1 98.56 101 THR B N 1
ATOM 2359 C CA . THR B 1 101 ? 4.012 14.336 5.48 1 98.56 101 THR B CA 1
ATOM 2360 C C . THR B 1 101 ? 4.332 15.828 5.598 1 98.56 101 THR B C 1
ATOM 2362 O O . THR B 1 101 ? 3.68 16.656 4.965 1 98.56 101 THR B O 1
ATOM 2365 N N . LYS B 1 102 ? 5.246 16.141 6.441 1 98.44 102 LYS B N 1
ATOM 2366 C CA . LYS B 1 102 ? 5.828 17.484 6.438 1 98.44 102 LYS B CA 1
ATOM 2367 C C . LYS B 1 102 ? 6.879 17.609 5.34 1 98.44 102 LYS B C 1
ATOM 2369 O O . LYS B 1 102 ? 7.859 16.875 5.312 1 98.44 102 LYS B O 1
ATOM 2374 N N . VAL B 1 103 ? 6.641 18.516 4.496 1 98 103 VAL B N 1
ATOM 2375 C CA . VAL B 1 103 ? 7.516 18.719 3.344 1 98 103 VAL B CA 1
ATOM 2376 C C . VAL B 1 103 ? 8.344 19.984 3.545 1 98 103 VAL B C 1
ATOM 2378 O O . VAL B 1 103 ? 7.797 21.078 3.627 1 98 103 VAL B O 1
ATOM 2381 N N . VAL B 1 104 ? 9.633 19.797 3.613 1 97.69 104 VAL B N 1
ATOM 2382 C CA . VAL B 1 104 ? 10.57 20.906 3.76 1 97.69 104 VAL B CA 1
ATOM 2383 C C . VAL B 1 104 ? 11.484 20.969 2.541 1 97.69 104 VAL B C 1
ATOM 2385 O O . VAL B 1 104 ? 12.367 20.125 2.369 1 97.69 104 VAL B O 1
ATOM 2388 N N . PRO B 1 105 ? 11.25 21.953 1.71 1 95.12 105 PRO B N 1
ATOM 2389 C CA . PRO B 1 105 ? 12.148 22.094 0.563 1 95.12 105 PRO B CA 1
ATOM 2390 C C . PRO B 1 105 ? 13.586 22.391 0.977 1 95.12 105 PRO B C 1
ATOM 2392 O O . PRO B 1 105 ? 13.812 23.125 1.938 1 95.12 105 PRO B O 1
ATOM 2395 N N . LEU B 1 106 ? 14.414 21.688 0.321 1 94.75 106 LEU B N 1
ATOM 2396 C CA . LEU B 1 106 ? 15.844 21.938 0.474 1 94.75 106 LEU B CA 1
ATOM 2397 C C . LEU B 1 106 ? 16.438 22.5 -0.812 1 94.75 106 LEU B C 1
ATOM 2399 O O . LEU B 1 106 ? 15.711 22.922 -1.708 1 94.75 106 LEU B O 1
ATOM 2403 N N . ASP B 1 107 ? 17.719 22.562 -0.867 1 88.75 107 ASP B N 1
ATOM 2404 C CA . ASP B 1 107 ? 18.375 23.047 -2.078 1 88.75 107 ASP B CA 1
ATOM 2405 C C . ASP B 1 107 ? 18.328 22 -3.184 1 88.75 107 ASP B C 1
ATOM 2407 O O . ASP B 1 107 ? 18.375 20.797 -2.906 1 88.75 107 ASP B O 1
ATOM 2411 N N . GLY B 1 108 ? 18.234 22.453 -4.516 1 85.81 108 GLY B N 1
ATOM 2412 C CA . GLY B 1 108 ? 18.438 21.594 -5.668 1 85.81 108 GLY B CA 1
ATOM 2413 C C . GLY B 1 108 ? 17.297 20.594 -5.867 1 85.81 108 GLY B C 1
ATOM 2414 O O . GLY B 1 108 ? 17.547 19.438 -6.211 1 85.81 108 GLY B O 1
ATOM 2415 N N . SER B 1 109 ? 16.094 20.844 -5.555 1 88.31 109 SER B N 1
ATOM 2416 C CA . SER B 1 109 ? 14.93 20 -5.766 1 88.31 109 SER B CA 1
ATOM 2417 C C . SER B 1 109 ? 14.898 18.828 -4.773 1 88.31 109 SER B C 1
ATOM 2419 O O . SER B 1 109 ? 14.375 17.766 -5.086 1 88.31 109 SER B O 1
ATOM 2421 N N . MET B 1 110 ? 15.586 19 -3.74 1 95.19 110 MET B N 1
ATOM 2422 C CA . MET B 1 110 ? 15.586 18.031 -2.65 1 95.19 110 MET B CA 1
ATOM 2423 C C . MET B 1 110 ? 14.641 18.469 -1.537 1 95.19 110 MET B C 1
ATOM 2425 O O . MET B 1 110 ? 14.328 19.641 -1.404 1 95.19 110 MET B O 1
ATOM 2429 N N . TYR B 1 111 ? 14.188 17.469 -0.848 1 97.31 111 TYR B N 1
ATOM 2430 C CA . TYR B 1 111 ? 13.266 17.719 0.253 1 97.31 111 TYR B CA 1
ATOM 2431 C C . TYR B 1 111 ? 13.617 16.859 1.463 1 97.31 111 TYR B C 1
ATOM 2433 O O . TYR B 1 111 ? 14.242 15.805 1.325 1 97.31 111 TYR B O 1
ATOM 2441 N N . ASN B 1 112 ? 13.344 17.391 2.586 1 98 112 ASN B N 1
ATOM 2442 C CA . ASN B 1 112 ? 13.109 16.531 3.742 1 98 112 ASN B CA 1
ATOM 2443 C C . ASN B 1 112 ? 11.633 16.188 3.9 1 98 112 ASN B C 1
ATOM 2445 O O . ASN B 1 112 ? 10.805 17.078 4.117 1 98 112 ASN B O 1
ATOM 2449 N N . PHE B 1 113 ? 11.344 14.938 3.746 1 98.5 113 PHE B N 1
ATOM 2450 C CA . PHE B 1 113 ? 10 14.43 3.982 1 98.5 113 PHE B CA 1
ATOM 2451 C C . PHE B 1 113 ? 9.898 13.789 5.359 1 98.5 113 PHE B C 1
ATOM 2453 O O . PHE B 1 113 ? 10.492 12.734 5.605 1 98.5 113 PHE B O 1
ATOM 2460 N N . THR B 1 114 ? 9.234 14.43 6.242 1 98.75 114 THR B N 1
ATOM 2461 C CA . THR B 1 114 ? 8.883 13.75 7.484 1 98.75 114 THR B CA 1
ATOM 2462 C C . THR B 1 114 ? 7.492 13.133 7.379 1 98.75 114 THR B C 1
ATOM 2464 O O . THR B 1 114 ? 6.488 13.844 7.348 1 98.75 114 THR B O 1
ATOM 2467 N N . VAL B 1 115 ? 7.48 11.828 7.34 1 98.75 115 VAL B N 1
ATOM 2468 C CA . VAL B 1 115 ? 6.223 11.102 7.203 1 98.75 115 VAL B CA 1
ATOM 2469 C C . VAL B 1 115 ? 5.715 10.68 8.578 1 98.75 115 VAL B C 1
ATOM 2471 O O . VAL B 1 115 ? 6.488 10.211 9.414 1 98.75 115 VAL B O 1
ATOM 2474 N N . PHE B 1 116 ? 4.352 10.859 8.781 1 98.81 116 PHE B N 1
ATOM 2475 C CA . PHE B 1 116 ? 3.75 10.625 10.094 1 98.81 116 PHE B CA 1
ATOM 2476 C C . PHE B 1 116 ? 2.562 9.672 9.977 1 98.81 116 PHE B C 1
ATOM 2478 O O . PHE B 1 116 ? 1.767 9.781 9.039 1 98.81 116 PHE B O 1
ATOM 2485 N N . PHE B 1 117 ? 2.516 8.75 10.859 1 98.81 117 PHE B N 1
ATOM 2486 C CA . PHE B 1 117 ? 1.25 8.102 11.188 1 98.81 117 PHE B CA 1
ATOM 2487 C C . PHE B 1 117 ? 0.576 8.789 12.367 1 98.81 117 PHE B C 1
ATOM 2489 O O . PHE B 1 117 ? 1.225 9.086 13.375 1 98.81 117 PHE B O 1
ATOM 2496 N N . PHE B 1 118 ? -0.689 9.062 12.258 1 98.75 118 PHE B N 1
ATOM 2497 C CA . PHE B 1 118 ? -1.459 9.492 13.414 1 98.75 118 PHE B CA 1
ATOM 2498 C C . PHE B 1 118 ? -1.534 8.391 14.461 1 98.75 118 PHE B C 1
ATOM 2500 O O . PHE B 1 118 ? -1.782 7.23 14.133 1 98.75 118 PHE B O 1
ATOM 2507 N N . VAL B 1 119 ? -1.222 8.781 15.688 1 98.69 119 VAL B N 1
ATOM 2508 C CA . VAL B 1 119 ? -1.389 7.828 16.781 1 98.69 119 VAL B CA 1
ATOM 2509 C C . VAL B 1 119 ? -2.865 7.73 17.156 1 98.69 119 VAL B C 1
ATOM 2511 O O . VAL B 1 119 ? -3.486 8.734 17.516 1 98.69 119 VAL B O 1
ATOM 2514 N N . PRO B 1 120 ? -3.41 6.504 17.109 1 98.38 120 PRO B N 1
ATOM 2515 C CA . PRO B 1 120 ? -4.828 6.391 17.453 1 98.38 120 PRO B CA 1
ATOM 2516 C C . PRO B 1 120 ? -5.137 6.902 18.859 1 98.38 120 PRO B C 1
ATOM 2518 O O . PRO B 1 120 ? -4.254 6.914 19.734 1 98.38 120 PRO B O 1
ATOM 2521 N N . PHE B 1 121 ? -6.41 7.219 19.062 1 97.94 121 PHE B N 1
ATOM 2522 C CA . PHE B 1 121 ? -6.832 7.879 20.281 1 97.94 121 PHE B CA 1
ATOM 2523 C C . PHE B 1 121 ? -6.473 7.039 21.5 1 97.94 121 PHE B C 1
ATOM 2525 O O . PHE B 1 121 ? -5.973 7.562 22.5 1 97.94 121 PHE B O 1
ATOM 2532 N N . ALA B 1 122 ? -6.629 5.75 21.406 1 97.75 122 ALA B N 1
ATOM 2533 C CA . ALA B 1 122 ? -6.391 4.848 22.531 1 97.75 122 ALA B CA 1
ATOM 2534 C C . ALA B 1 122 ? -4.918 4.852 22.938 1 97.75 122 ALA B C 1
ATOM 2536 O O . ALA B 1 122 ? -4.57 4.453 24.047 1 97.75 122 ALA B O 1
ATOM 2537 N N . PHE B 1 123 ? -4.082 5.324 22.031 1 98.25 123 PHE B N 1
ATOM 2538 C CA . PHE B 1 123 ? -2.646 5.25 22.281 1 98.25 123 PHE B CA 1
ATOM 2539 C C . PHE B 1 123 ? -2.057 6.645 22.469 1 98.25 123 PHE B C 1
ATOM 2541 O O . PHE B 1 123 ? -0.839 6.797 22.594 1 98.25 123 PHE B O 1
ATOM 2548 N N . GLN B 1 124 ? -2.811 7.711 22.531 1 98.06 124 GLN B N 1
ATOM 2549 C CA . GLN B 1 124 ? -2.336 9.086 22.625 1 98.06 124 GLN B CA 1
ATOM 2550 C C . GLN B 1 124 ? -1.72 9.359 24 1 98.06 124 GLN B C 1
ATOM 2552 O O . GLN B 1 124 ? -0.698 10.039 24.094 1 98.06 124 GLN B O 1
ATOM 2557 N N . ALA B 1 125 ? -2.355 8.859 24.984 1 96.75 125 ALA B N 1
ATOM 2558 C CA . ALA B 1 125 ? -1.876 9.109 26.344 1 96.75 125 ALA B CA 1
ATOM 2559 C C . ALA B 1 125 ? -0.589 8.336 26.625 1 96.75 125 ALA B C 1
ATOM 2561 O O . ALA B 1 125 ? 0.363 8.891 27.188 1 96.75 125 ALA B O 1
ATOM 2562 N N . ASN B 1 126 ? -0.507 7.105 26.219 1 96.31 126 ASN B N 1
ATOM 2563 C CA . ASN B 1 126 ? 0.639 6.219 26.406 1 96.31 126 ASN B CA 1
ATOM 2564 C C . ASN B 1 126 ? 1.134 5.66 25.062 1 96.31 126 ASN B C 1
ATOM 2566 O O . ASN B 1 126 ? 0.953 4.473 24.781 1 96.31 126 ASN B O 1
ATOM 2570 N N . THR B 1 127 ? 1.853 6.438 24.391 1 98.06 127 THR B N 1
ATOM 2571 C CA . THR B 1 127 ? 2.375 6.039 23.094 1 98.06 127 THR B CA 1
ATOM 2572 C C . THR B 1 127 ? 3.646 5.207 23.25 1 98.06 127 THR B C 1
ATOM 2574 O O . THR B 1 127 ? 4.645 5.688 23.797 1 98.06 127 THR B O 1
ATOM 2577 N N . PRO B 1 128 ? 3.652 4.039 22.797 1 98.12 128 PRO B N 1
ATOM 2578 C CA . PRO B 1 128 ? 4.871 3.238 22.922 1 98.12 128 PRO B CA 1
ATOM 2579 C C . PRO B 1 128 ? 6.062 3.861 22.188 1 98.12 128 PRO B C 1
ATOM 2581 O O . PRO B 1 128 ? 5.898 4.434 21.109 1 98.12 128 PRO B O 1
ATOM 2584 N N . THR B 1 129 ? 7.215 3.676 22.75 1 98.38 129 THR B N 1
ATOM 2585 C CA . THR B 1 129 ? 8.43 4.191 22.141 1 98.38 129 THR B CA 1
ATOM 2586 C C . THR B 1 129 ? 8.875 3.299 20.984 1 98.38 129 THR B C 1
ATOM 2588 O O . THR B 1 129 ? 8.906 2.074 21.109 1 98.38 129 THR B O 1
ATOM 2591 N N . PRO B 1 130 ? 9.195 3.9 19.859 1 98.19 130 PRO B N 1
ATOM 2592 C CA . PRO B 1 130 ? 9.656 3.078 18.75 1 98.19 130 PRO B CA 1
ATOM 2593 C C . PRO B 1 130 ? 10.953 2.328 19.047 1 98.19 130 PRO B C 1
ATOM 2595 O O . PRO B 1 130 ? 11.836 2.865 19.719 1 98.19 130 PRO B O 1
ATOM 2598 N N . SER B 1 131 ? 11.094 1.146 18.469 1 96.06 131 SER B N 1
ATOM 2599 C CA . SER B 1 131 ? 12.328 0.373 18.625 1 96.06 131 SER B CA 1
ATOM 2600 C C . SER B 1 131 ? 13.398 0.846 17.641 1 96.06 131 SER B C 1
ATOM 2602 O O . SER B 1 131 ? 14.594 0.758 17.938 1 96.06 131 SER B O 1
ATOM 2604 N N . ASP B 1 132 ? 12.984 1.267 16.516 1 96.31 132 ASP B N 1
ATOM 2605 C CA . ASP B 1 132 ? 13.875 1.816 15.5 1 96.31 132 ASP B CA 1
ATOM 2606 C C . ASP B 1 132 ? 14.289 3.244 15.852 1 96.31 132 ASP B C 1
ATOM 2608 O O . ASP B 1 132 ? 13.438 4.125 15.992 1 96.31 132 ASP B O 1
ATOM 2612 N N . PRO B 1 133 ? 15.539 3.508 15.945 1 97.81 133 PRO B N 1
ATOM 2613 C CA . PRO B 1 133 ? 15.984 4.848 16.328 1 97.81 133 PRO B CA 1
ATOM 2614 C C . PRO B 1 133 ? 15.68 5.902 15.266 1 97.81 133 PRO B C 1
ATOM 2616 O O . PRO B 1 133 ? 15.758 7.102 15.539 1 97.81 133 PRO B O 1
ATOM 2619 N N . LYS B 1 134 ? 15.367 5.488 14.055 1 98.25 134 LYS B N 1
ATOM 2620 C CA . LYS B 1 134 ? 15.031 6.438 13 1 98.25 134 LYS B CA 1
ATOM 2621 C C . LYS B 1 134 ? 13.578 6.875 13.094 1 98.25 134 LYS B C 1
ATOM 2623 O O . LYS B 1 134 ? 13.156 7.801 12.391 1 98.25 134 LYS B O 1
ATOM 2628 N N . VAL B 1 135 ? 12.844 6.188 13.875 1 98.75 135 VAL B N 1
ATOM 2629 C CA . VAL B 1 135 ? 11.43 6.488 14.086 1 98.75 135 VAL B CA 1
ATOM 2630 C C . VAL B 1 135 ? 11.25 7.207 15.414 1 98.75 135 VAL B C 1
ATOM 2632 O O . VAL B 1 135 ? 11.875 6.848 16.422 1 98.75 135 VAL B O 1
ATOM 2635 N N . PHE B 1 136 ? 10.398 8.242 15.453 1 98.81 136 PHE B N 1
ATOM 2636 C CA . PHE B 1 136 ? 10.25 9.039 16.672 1 98.81 136 PHE B CA 1
ATOM 2637 C C . PHE B 1 136 ? 8.789 9.406 16.906 1 98.81 136 PHE B C 1
ATOM 2639 O O . PHE B 1 136 ? 8 9.438 15.953 1 98.81 136 PHE B O 1
ATOM 2646 N N . VAL B 1 137 ? 8.508 9.703 18.141 1 98.69 137 VAL B N 1
ATOM 2647 C CA . VAL B 1 137 ? 7.207 10.258 18.5 1 98.69 137 VAL B CA 1
ATOM 2648 C C . VAL B 1 137 ? 7.262 11.781 18.453 1 98.69 137 VAL B C 1
ATOM 2650 O O . VAL B 1 137 ? 8.219 12.391 18.922 1 98.69 137 VAL B O 1
ATOM 2653 N N . GLN B 1 138 ? 6.324 12.344 17.859 1 98.25 138 GLN B N 1
ATOM 2654 C CA . GLN B 1 138 ? 6.242 13.797 17.75 1 98.25 138 GLN B CA 1
ATOM 2655 C C . GLN B 1 138 ? 4.883 14.305 18.234 1 98.25 138 GLN B C 1
ATOM 2657 O O . GLN B 1 138 ? 3.842 13.789 17.812 1 98.25 138 GLN B O 1
ATOM 2662 N N . VAL B 1 139 ? 4.91 15.297 19.062 1 97.81 139 VAL B N 1
ATOM 2663 C CA . VAL B 1 139 ? 3.693 16.016 19.438 1 97.81 139 VAL B CA 1
ATOM 2664 C C . VAL B 1 139 ? 3.48 17.203 18.516 1 97.81 139 VAL B C 1
ATOM 2666 O O . VAL B 1 139 ? 4.367 18.047 18.359 1 97.81 139 VAL B O 1
ATOM 2669 N N . LEU B 1 140 ? 2.41 17.188 17.828 1 96.25 140 LEU B N 1
ATOM 2670 C CA . LEU B 1 140 ? 1.999 18.391 17.109 1 96.25 140 LEU B CA 1
ATOM 2671 C C . LEU B 1 140 ? 1.084 19.25 17.969 1 96.25 140 LEU B C 1
ATOM 2673 O O . LEU B 1 140 ? 0.017 18.797 18.391 1 96.25 140 LEU B O 1
ATOM 2677 N N . PRO B 1 141 ? 1.597 20.375 18.312 1 96.81 141 PRO B N 1
ATOM 2678 C CA . PRO B 1 141 ? 0.723 21.25 19.094 1 96.81 141 PRO B CA 1
ATOM 2679 C C . PRO B 1 141 ? -0.555 21.625 18.359 1 96.81 141 PRO B C 1
ATOM 2681 O O . PRO B 1 141 ? -0.669 21.391 17.156 1 96.81 141 PRO B O 1
ATOM 2684 N N . ALA B 1 142 ? -1.492 22.125 19.172 1 97.44 142 ALA B N 1
ATOM 2685 C CA . ALA B 1 142 ? -2.67 22.688 18.5 1 97.44 142 ALA B CA 1
ATOM 2686 C C . ALA B 1 142 ? -2.273 23.703 17.438 1 97.44 142 ALA B C 1
ATOM 2688 O O . ALA B 1 142 ? -1.351 24.5 17.641 1 97.44 142 ALA B O 1
ATOM 2689 N N . LEU B 1 143 ? -2.986 23.656 16.281 1 97.44 143 LEU B N 1
ATOM 2690 C CA . LEU B 1 143 ? -2.619 24.562 15.203 1 97.44 143 LEU B CA 1
ATOM 2691 C C . LEU B 1 143 ? -3.82 24.875 14.312 1 97.44 143 LEU B C 1
ATOM 2693 O O . LEU B 1 143 ? -4.812 24.141 14.328 1 97.44 143 LEU B O 1
ATOM 2697 N N . THR B 1 144 ? -3.742 25.953 13.68 1 98.25 144 THR B N 1
ATOM 2698 C CA . THR B 1 144 ? -4.684 26.312 12.617 1 98.25 144 THR B CA 1
ATOM 2699 C C . THR B 1 144 ? -4.074 26.047 11.242 1 98.25 144 THR B C 1
ATOM 2701 O O . THR B 1 144 ? -2.924 26.422 10.992 1 98.25 144 THR B O 1
ATOM 2704 N N . ALA B 1 145 ? -4.863 25.406 10.422 1 98.62 145 ALA B N 1
ATOM 2705 C CA . ALA B 1 145 ? -4.359 25.078 9.094 1 98.62 145 ALA B CA 1
ATOM 2706 C C . ALA B 1 145 ? -5.332 25.547 8.008 1 98.62 145 ALA B C 1
ATOM 2708 O O . ALA B 1 145 ? -6.547 25.516 8.211 1 98.62 145 ALA B O 1
ATOM 2709 N N . TYR B 1 146 ? -4.766 26 6.949 1 98.75 146 TYR B N 1
ATOM 2710 C CA . TYR B 1 146 ? -5.492 26.141 5.691 1 98.75 146 TYR B CA 1
ATOM 2711 C C . TYR B 1 146 ? -5.41 24.859 4.875 1 98.75 146 TYR B C 1
ATOM 2713 O O . TYR B 1 146 ? -4.316 24.344 4.625 1 98.75 146 TYR B O 1
ATOM 2721 N N . VAL B 1 147 ? -6.562 24.375 4.434 1 98.69 147 VAL B N 1
ATOM 2722 C CA . VAL B 1 147 ? -6.594 23.016 3.914 1 98.69 147 VAL B CA 1
ATOM 2723 C C . VAL B 1 147 ? -7.16 23.016 2.498 1 98.69 147 VAL B C 1
ATOM 2725 O O . VAL B 1 147 ? -8.242 23.547 2.256 1 98.69 147 VAL B O 1
ATOM 2728 N N . ASP B 1 148 ? -6.41 22.484 1.604 1 98.44 148 ASP B N 1
ATOM 2729 C CA . ASP B 1 148 ? -6.848 22.188 0.244 1 98.44 148 ASP B CA 1
ATOM 2730 C C . ASP B 1 148 ? -7.098 20.688 0.062 1 98.44 148 ASP B C 1
ATOM 2732 O O . ASP B 1 148 ? -6.195 19.875 0.265 1 98.44 148 ASP B O 1
ATOM 2736 N N . SER B 1 149 ? -8.32 20.281 -0.297 1 97.62 149 SER B N 1
ATOM 2737 C CA . SER B 1 149 ? -8.656 18.875 -0.521 1 97.62 149 SER B CA 1
ATOM 2738 C C . SER B 1 149 ? -8.711 18.547 -2.01 1 97.62 149 SER B C 1
ATOM 2740 O O . SER B 1 149 ? -9.203 19.344 -2.809 1 97.62 149 SER B O 1
ATOM 2742 N N . PHE B 1 150 ? -8.203 17.422 -2.4 1 96.75 150 PHE B N 1
ATOM 2743 C CA . PHE B 1 150 ? -8.219 17.016 -3.799 1 96.75 150 PHE B CA 1
ATOM 2744 C C . PHE B 1 150 ? -8.164 15.492 -3.91 1 96.75 150 PHE B C 1
ATOM 2746 O O . PHE B 1 150 ? -7.855 14.797 -2.938 1 96.75 150 PHE B O 1
ATOM 2753 N N . SER B 1 151 ? -8.438 14.945 -5.062 1 94.25 151 SER B N 1
ATOM 2754 C CA . SER B 1 151 ? -8.508 13.5 -5.277 1 94.25 151 SER B CA 1
ATOM 2755 C C . SER B 1 151 ? -7.281 13 -6.031 1 94.25 151 SER B C 1
ATOM 2757 O O . SER B 1 151 ? -6.387 13.773 -6.363 1 94.25 151 SER B O 1
ATOM 2759 N N . GLY B 1 152 ? -7.25 11.656 -6.176 1 89.38 152 GLY B N 1
ATOM 2760 C CA . GLY B 1 152 ? -6.16 11.039 -6.918 1 89.38 152 GLY B CA 1
ATOM 2761 C C . GLY B 1 152 ? -5.008 10.602 -6.035 1 89.38 152 GLY B C 1
ATOM 2762 O O . GLY B 1 152 ? -5.156 10.508 -4.812 1 89.38 152 GLY B O 1
ATOM 2763 N N . PHE B 1 153 ? -3.869 10.266 -6.699 1 85.19 153 PHE B N 1
ATOM 2764 C CA . PHE B 1 153 ? -2.645 9.93 -5.988 1 85.19 153 PHE B CA 1
ATOM 2765 C C . PHE B 1 153 ? -1.695 11.117 -5.938 1 85.19 153 PHE B C 1
ATOM 2767 O O . PHE B 1 153 ? -1.438 11.758 -6.961 1 85.19 153 PHE B O 1
ATOM 2774 N N . GLU B 1 154 ? -1.296 11.32 -4.781 1 86.5 154 GLU B N 1
ATOM 2775 C CA . GLU B 1 154 ? -0.435 12.484 -4.594 1 86.5 154 GLU B CA 1
ATOM 2776 C C . GLU B 1 154 ? 0.954 12.242 -5.176 1 86.5 154 GLU B C 1
ATOM 2778 O O . GLU B 1 154 ? 1.565 11.203 -4.93 1 86.5 154 GLU B O 1
ATOM 2783 N N . SER B 1 155 ? 1.394 13.188 -6 1 88.75 155 SER B N 1
ATOM 2784 C CA . SER B 1 155 ? 2.727 13.203 -6.598 1 88.75 155 SER B CA 1
ATOM 2785 C C . SER B 1 155 ? 3.453 14.508 -6.289 1 88.75 155 SER B C 1
ATOM 2787 O O . SER B 1 155 ? 2.873 15.43 -5.707 1 88.75 155 SER B O 1
ATOM 2789 N N . ASN B 1 156 ? 4.738 14.539 -6.664 1 91.44 156 ASN B N 1
ATOM 2790 C CA . ASN B 1 156 ? 5.461 15.805 -6.543 1 91.44 156 ASN B CA 1
ATOM 2791 C C . ASN B 1 156 ? 4.73 16.938 -7.25 1 91.44 156 ASN B C 1
ATOM 2793 O O . ASN B 1 156 ? 4.641 18.047 -6.719 1 91.44 156 ASN B O 1
ATOM 2797 N N . ASP B 1 157 ? 4.227 16.656 -8.391 1 91.5 157 ASP B N 1
ATOM 2798 C CA . ASP B 1 157 ? 3.535 17.672 -9.18 1 91.5 157 ASP B CA 1
ATOM 2799 C C . ASP B 1 157 ? 2.254 18.125 -8.484 1 91.5 157 ASP B C 1
ATOM 2801 O O . ASP B 1 157 ? 1.933 19.312 -8.469 1 91.5 157 ASP B O 1
ATOM 2805 N N . ASP B 1 158 ? 1.512 17.188 -7.926 1 92.25 158 ASP B N 1
ATOM 2806 C CA . ASP B 1 158 ? 0.296 17.516 -7.191 1 92.25 158 ASP B CA 1
ATOM 2807 C C . ASP B 1 158 ? 0.608 18.391 -5.984 1 92.25 158 ASP B C 1
ATOM 2809 O O . ASP B 1 158 ? -0.075 19.391 -5.742 1 92.25 158 ASP B O 1
ATOM 2813 N N . LEU B 1 159 ? 1.586 17.953 -5.285 1 93.12 159 LEU B N 1
ATOM 2814 C CA . LEU B 1 159 ? 2.002 18.703 -4.105 1 93.12 159 LEU B CA 1
ATOM 2815 C C . LEU B 1 159 ? 2.367 20.141 -4.473 1 93.12 159 LEU B C 1
ATOM 2817 O O . LEU B 1 159 ? 1.887 21.078 -3.848 1 93.12 159 LEU B O 1
ATOM 2821 N N . LYS B 1 160 ? 3.174 20.266 -5.445 1 93.44 160 LYS B N 1
ATOM 2822 C CA . LYS B 1 160 ? 3.615 21.594 -5.891 1 93.44 160 LYS B CA 1
ATOM 2823 C C . LYS B 1 160 ? 2.434 22.438 -6.34 1 93.44 160 LYS B C 1
ATOM 2825 O O . LYS B 1 160 ? 2.289 23.594 -5.906 1 93.44 160 LYS B O 1
ATOM 2830 N N . LYS B 1 161 ? 1.626 21.891 -7.129 1 96.56 161 LYS B N 1
ATOM 2831 C CA . LYS B 1 161 ? 0.481 22.625 -7.676 1 96.56 161 LYS B CA 1
ATOM 2832 C C . LYS B 1 161 ? -0.438 23.125 -6.562 1 96.56 161 LYS B C 1
ATOM 2834 O O . LYS B 1 161 ? -0.732 24.312 -6.48 1 96.56 161 LYS B O 1
ATOM 2839 N N . HIS B 1 162 ? -0.846 22.219 -5.73 1 97.19 162 HIS B N 1
ATOM 2840 C CA . HIS B 1 162 ? -1.801 22.578 -4.684 1 97.19 162 HIS B CA 1
ATOM 2841 C C . HIS B 1 162 ? -1.182 23.531 -3.674 1 97.19 162 HIS B C 1
ATOM 2843 O O . HIS B 1 162 ? -1.845 24.469 -3.209 1 97.19 162 HIS B O 1
ATOM 2849 N N . THR B 1 163 ? 0.082 23.312 -3.352 1 97.12 163 THR B N 1
ATOM 2850 C CA . THR B 1 163 ? 0.758 24.172 -2.385 1 97.12 163 THR B CA 1
ATOM 2851 C C . THR B 1 163 ? 0.928 25.578 -2.943 1 97.12 163 THR B C 1
ATOM 2853 O O . THR B 1 163 ? 0.591 26.562 -2.275 1 97.12 163 THR B O 1
ATOM 2856 N N . GLU B 1 164 ? 1.386 25.672 -4.148 1 96.88 164 GLU B N 1
ATOM 2857 C CA . GLU B 1 164 ? 1.662 26.984 -4.738 1 96.88 164 GLU B CA 1
ATOM 2858 C C . GLU B 1 164 ? 0.371 27.75 -4.992 1 96.88 164 GLU B C 1
ATOM 2860 O O . GLU B 1 164 ? 0.321 28.969 -4.797 1 96.88 164 GLU B O 1
ATOM 2865 N N . GLU B 1 165 ? -0.623 27.047 -5.438 1 97.88 165 GLU B N 1
ATOM 2866 C CA . GLU B 1 165 ? -1.91 27.703 -5.641 1 97.88 165 GLU B CA 1
ATOM 2867 C C . GLU B 1 165 ? -2.469 28.25 -4.324 1 97.88 165 GLU B C 1
ATOM 2869 O O . GLU B 1 165 ? -2.998 29.359 -4.277 1 97.88 165 GLU B O 1
ATOM 2874 N N . MET B 1 166 ? -2.365 27.453 -3.316 1 98.38 166 MET B N 1
ATOM 2875 C CA . MET B 1 166 ? -2.873 27.891 -2.018 1 98.38 166 MET B CA 1
ATOM 2876 C C . MET B 1 166 ? -2.049 29.047 -1.476 1 98.38 166 MET B C 1
ATOM 2878 O O . MET B 1 166 ? -2.604 30.031 -0.957 1 98.38 166 MET B O 1
ATOM 2882 N N . LYS B 1 167 ? -0.74 29 -1.577 1 97.81 167 LYS B N 1
ATOM 2883 C CA . LYS B 1 167 ? 0.116 30.094 -1.142 1 97.81 167 LYS B CA 1
ATOM 2884 C C . LYS B 1 167 ? -0.256 31.391 -1.85 1 97.81 167 LYS B C 1
ATOM 2886 O O . LYS B 1 167 ? -0.362 32.438 -1.214 1 97.81 167 LYS B O 1
ATOM 2891 N N . ALA B 1 168 ? -0.43 31.297 -3.123 1 97.56 168 ALA B N 1
ATOM 2892 C CA . ALA B 1 168 ? -0.789 32.469 -3.91 1 97.56 168 ALA B CA 1
ATOM 2893 C C . ALA B 1 168 ? -2.121 33.062 -3.447 1 97.56 168 ALA B C 1
ATOM 2895 O O . ALA B 1 168 ? -2.258 34.281 -3.312 1 97.56 168 ALA B O 1
ATOM 2896 N N . ALA B 1 169 ? -3.051 32.188 -3.221 1 97.75 169 ALA B N 1
ATOM 2897 C CA . ALA B 1 169 ? -4.375 32.625 -2.787 1 97.75 169 ALA B CA 1
ATOM 2898 C C . ALA B 1 169 ? -4.305 33.281 -1.417 1 97.75 169 ALA B C 1
ATOM 2900 O O . ALA B 1 169 ? -4.922 34.344 -1.2 1 97.75 169 ALA B O 1
ATOM 2901 N N . LEU B 1 170 ? -3.576 32.688 -0.533 1 97.56 170 LEU B N 1
ATOM 2902 C CA . LEU B 1 170 ? -3.451 33.25 0.812 1 97.56 170 LEU B CA 1
ATOM 2903 C C . LEU B 1 170 ? -2.715 34.594 0.788 1 97.56 170 LEU B C 1
ATOM 2905 O O . LEU B 1 170 ? -3.105 35.531 1.48 1 97.56 170 LEU B O 1
ATOM 2909 N N . THR B 1 171 ? -1.691 34.625 0.019 1 96.75 171 THR B N 1
ATOM 2910 C CA . THR B 1 171 ? -0.936 35.875 -0.114 1 96.75 171 THR B CA 1
ATOM 2911 C C . THR B 1 171 ? -1.814 37 -0.681 1 96.75 171 THR B C 1
ATOM 2913 O O . THR B 1 171 ? -1.793 38.125 -0.187 1 96.75 171 THR B O 1
ATOM 2916 N N . ALA B 1 172 ? -2.586 36.688 -1.665 1 96.88 172 ALA B N 1
ATOM 2917 C CA . ALA B 1 172 ? -3.49 37.656 -2.273 1 96.88 172 ALA B CA 1
ATOM 2918 C C . ALA B 1 172 ? -4.516 38.156 -1.263 1 96.88 172 ALA B C 1
ATOM 2920 O O . ALA B 1 172 ? -4.938 39.312 -1.32 1 96.88 172 ALA B O 1
ATOM 2921 N N . ALA B 1 173 ? -4.867 37.312 -0.358 1 95.75 173 ALA B N 1
ATOM 2922 C CA . ALA B 1 173 ? -5.875 37.625 0.642 1 95.75 173 ALA B CA 1
ATOM 2923 C C . ALA B 1 173 ? -5.246 38.344 1.848 1 95.75 173 ALA B C 1
ATOM 2925 O O . ALA B 1 173 ? -5.949 38.75 2.77 1 95.75 173 ALA B O 1
ATOM 2926 N N . GLY B 1 174 ? -3.906 38.406 1.872 1 95.69 174 GLY B N 1
ATOM 2927 C CA . GLY B 1 174 ? -3.203 39.062 2.965 1 95.69 174 GLY B CA 1
ATOM 2928 C C . GLY B 1 174 ? -3.137 38.219 4.223 1 95.69 174 GLY B C 1
ATOM 2929 O O . GLY B 1 174 ? -3.031 38.75 5.328 1 95.69 174 GLY B O 1
ATOM 2930 N N . VAL B 1 175 ? -3.291 36.969 4.086 1 95.88 175 VAL B N 1
ATOM 2931 C CA . VAL B 1 175 ? -3.297 36.031 5.207 1 95.88 175 VAL B CA 1
ATOM 2932 C C . VAL B 1 175 ? -1.89 35.469 5.43 1 95.88 175 VAL B C 1
ATOM 2934 O O . VAL B 1 175 ? -1.188 35.156 4.473 1 95.88 175 VAL B O 1
ATOM 2937 N N . GLN B 1 176 ? -1.489 35.469 6.684 1 96.56 176 GLN B N 1
ATOM 2938 C CA . GLN B 1 176 ? -0.148 35 7.012 1 96.56 176 GLN B CA 1
ATOM 2939 C C . GLN B 1 176 ? -0.131 33.469 7.23 1 96.56 176 GLN B C 1
ATOM 2941 O O . GLN B 1 176 ? -1.064 32.906 7.812 1 96.56 176 GLN B O 1
ATOM 2946 N N . TYR B 1 177 ? 0.9 32.844 6.836 1 97.88 177 TYR B N 1
ATOM 2947 C CA . TYR B 1 177 ? 1.118 31.422 6.996 1 97.88 177 TYR B CA 1
ATOM 2948 C C . TYR B 1 177 ? 2.605 31.109 7.086 1 97.88 177 TYR B C 1
ATOM 2950 O O . TYR B 1 177 ? 3.447 31.938 6.754 1 97.88 177 TYR B O 1
ATOM 2958 N N . VAL B 1 178 ? 2.934 29.969 7.629 1 97.31 178 VAL B N 1
ATOM 2959 C CA . VAL B 1 178 ? 4.312 29.5 7.699 1 97.31 178 VAL B CA 1
ATOM 2960 C C . VAL B 1 178 ? 4.805 29.125 6.305 1 97.31 178 VAL B C 1
ATOM 2962 O O . VAL B 1 178 ? 4.176 28.328 5.609 1 97.31 178 VAL B O 1
ATOM 2965 N N . HIS B 1 179 ? 5.941 29.641 5.895 1 95 179 HIS B N 1
ATOM 2966 C CA . HIS B 1 179 ? 6.391 29.5 4.512 1 95 179 HIS B CA 1
ATOM 2967 C C . HIS B 1 179 ? 7.406 28.375 4.363 1 95 179 HIS B C 1
ATOM 2969 O O . HIS B 1 179 ? 7.645 27.891 3.254 1 95 179 HIS B O 1
ATOM 2975 N N . ASP B 1 180 ? 7.934 27.891 5.441 1 95.19 180 ASP B N 1
ATOM 2976 C CA . ASP B 1 180 ? 9.125 27.047 5.387 1 95.19 180 ASP B CA 1
ATOM 2977 C C . ASP B 1 180 ? 8.75 25.594 5.125 1 95.19 180 ASP B C 1
ATOM 2979 O O . ASP B 1 180 ? 9.602 24.797 4.738 1 95.19 180 ASP B O 1
ATOM 2983 N N . PHE B 1 181 ? 7.562 25.281 5.406 1 97.25 181 PHE B N 1
ATOM 2984 C CA . PHE B 1 181 ? 7.137 23.906 5.199 1 97.25 181 PHE B CA 1
ATOM 2985 C C . PHE B 1 181 ? 5.641 23.828 4.91 1 97.25 181 PHE B C 1
ATOM 2987 O O . PHE B 1 181 ? 4.922 24.828 5.094 1 97.25 181 PHE B O 1
ATOM 2994 N N . SER B 1 182 ? 5.18 22.797 4.367 1 97.88 182 SER B N 1
ATOM 2995 C CA . SER B 1 182 ? 3.783 22.406 4.199 1 97.88 182 SER B CA 1
ATOM 2996 C C . SER B 1 182 ? 3.547 20.969 4.656 1 97.88 182 SER B C 1
ATOM 2998 O O . SER B 1 182 ? 4.5 20.219 4.883 1 97.88 182 SER B O 1
ATOM 3000 N N . PHE B 1 183 ? 2.314 20.656 4.898 1 98.12 183 PHE B N 1
ATOM 3001 C CA . PHE B 1 183 ? 1.938 19.281 5.145 1 98.12 183 PHE B CA 1
ATOM 3002 C C . PHE B 1 183 ? 1.09 18.734 4 1 98.12 183 PHE B C 1
ATOM 3004 O O . PHE B 1 183 ? 0.347 19.484 3.363 1 98.12 183 PHE B O 1
ATOM 3011 N N . THR B 1 184 ? 1.22 17.469 3.756 1 97.81 184 THR B N 1
ATOM 3012 C CA . THR B 1 184 ? 0.22 16.719 3 1 97.81 184 THR B CA 1
ATOM 3013 C C . THR B 1 184 ? -0.404 15.633 3.863 1 97.81 184 THR B C 1
ATOM 3015 O O . THR B 1 184 ? 0.194 15.195 4.848 1 97.81 184 THR B O 1
ATOM 3018 N N . ALA B 1 185 ? -1.605 15.25 3.549 1 97.88 185 ALA B N 1
ATOM 3019 C CA . ALA B 1 185 ? -2.322 14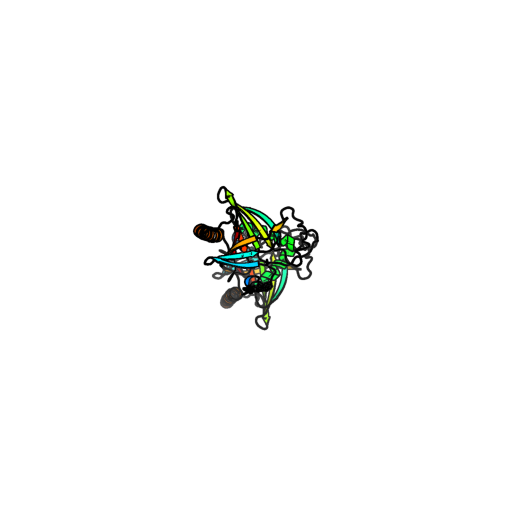.219 4.293 1 97.88 185 ALA B CA 1
ATOM 3020 C C . ALA B 1 185 ? -3.059 13.273 3.35 1 97.88 185 ALA B C 1
ATOM 3022 O O . ALA B 1 185 ? -3.887 13.703 2.547 1 97.88 185 ALA B O 1
ATOM 3023 N N . GLU B 1 186 ? -2.719 12.047 3.416 1 97.19 186 GLU B N 1
ATOM 3024 C CA . GLU B 1 186 ? -3.379 10.992 2.648 1 97.19 186 GLU B CA 1
ATOM 3025 C C . GLU B 1 186 ? -4.27 10.141 3.543 1 97.19 186 GLU B C 1
ATOM 3027 O O . GLU B 1 186 ? -3.793 9.516 4.492 1 97.19 186 GLU B O 1
ATOM 3032 N N . TYR B 1 187 ? -5.59 10.008 3.168 1 97.56 187 TYR B N 1
ATOM 3033 C CA . TYR B 1 187 ? -6.543 9.422 4.098 1 97.56 187 TYR B CA 1
ATOM 3034 C C . TYR B 1 187 ? -6.914 8 3.672 1 97.56 187 TYR B C 1
ATOM 3036 O O . TYR B 1 187 ? -7.629 7.301 4.391 1 97.56 187 TYR B O 1
ATOM 3044 N N . ASP B 1 188 ? -6.371 7.594 2.514 1 95.56 188 ASP B N 1
ATOM 3045 C CA . ASP B 1 188 ? -6.82 6.312 1.976 1 95.56 188 ASP B CA 1
ATOM 3046 C C . ASP B 1 188 ? -5.688 5.289 1.977 1 95.56 188 ASP B C 1
ATOM 3048 O O . ASP B 1 188 ? -4.523 5.645 1.776 1 95.56 188 ASP B O 1
ATOM 3052 N N . SER B 1 189 ? -6.078 4.055 2.078 1 90.75 189 SER B N 1
ATOM 3053 C CA . SER B 1 189 ? -5.168 2.924 1.956 1 90.75 189 SER B CA 1
ATOM 3054 C C . SER B 1 189 ? -4.453 2.932 0.607 1 90.75 189 SER B C 1
ATOM 3056 O O . SER B 1 189 ? -5.035 3.326 -0.406 1 90.75 189 SER B O 1
ATOM 3058 N N . PRO B 1 190 ? -3.176 2.428 0.674 1 90.06 190 PRO B N 1
ATOM 3059 C CA . PRO B 1 190 ? -2.488 2.299 -0.613 1 90.06 190 PRO B CA 1
ATOM 3060 C C . PRO B 1 190 ? -3.219 1.371 -1.581 1 90.06 190 PRO B C 1
ATOM 3062 O O . PRO B 1 190 ? -2.965 1.407 -2.787 1 90.06 190 PRO B O 1
ATOM 3065 N N . PHE B 1 191 ? -4.227 0.612 -1.139 1 87.31 191 PHE B N 1
ATOM 3066 C CA . PHE B 1 191 ? -4.93 -0.368 -1.959 1 87.31 191 PHE B CA 1
ATOM 3067 C C . PHE B 1 191 ? -6.211 0.224 -2.535 1 87.31 191 PHE B C 1
ATOM 3069 O O . PHE B 1 191 ? -6.855 -0.389 -3.389 1 87.31 191 PHE B O 1
ATOM 3076 N N . LYS B 1 192 ? -6.527 1.395 -1.973 1 87.38 192 LYS B N 1
ATOM 3077 C CA . LYS B 1 192 ? -7.645 2.113 -2.578 1 87.38 192 LYS B CA 1
ATOM 3078 C C . LYS B 1 192 ? -7.184 2.947 -3.77 1 87.38 192 LYS B C 1
ATOM 3080 O O . LYS B 1 192 ? -6.414 3.896 -3.607 1 87.38 192 LYS B O 1
ATOM 3085 N N . ILE B 1 193 ? -7.816 2.736 -4.953 1 83.19 193 ILE B N 1
ATOM 3086 C CA . ILE B 1 193 ? -7.234 3.328 -6.152 1 83.19 193 ILE B CA 1
ATOM 3087 C C . ILE B 1 193 ? -8.07 4.52 -6.602 1 83.19 193 ILE B C 1
ATOM 3089 O O . ILE B 1 193 ? -7.551 5.465 -7.199 1 83.19 193 ILE B O 1
ATOM 3093 N N . ILE B 1 194 ? -9.32 4.422 -6.348 1 84.62 194 ILE B N 1
ATOM 3094 C CA . ILE B 1 194 ? -10.188 5.496 -6.82 1 84.62 194 ILE B CA 1
ATOM 3095 C C . ILE B 1 194 ? -10.805 6.223 -5.629 1 84.62 194 ILE B C 1
ATOM 3097 O O . ILE B 1 194 ? -10.867 5.68 -4.527 1 84.62 194 ILE B O 1
ATOM 3101 N N . ASP B 1 195 ? -11.258 7.496 -5.891 1 90.5 195 ASP B N 1
ATOM 3102 C CA . ASP B 1 195 ? -11.992 8.305 -4.918 1 90.5 195 ASP B CA 1
ATOM 3103 C C . ASP B 1 195 ? -11.172 8.516 -3.65 1 90.5 195 ASP B C 1
ATOM 3105 O O . ASP B 1 195 ? -11.688 8.375 -2.539 1 90.5 195 ASP B O 1
ATOM 3109 N N . ARG B 1 196 ? -9.93 8.789 -3.904 1 94.75 196 ARG B N 1
ATOM 3110 C CA . ARG B 1 196 ? -9.039 9.055 -2.779 1 94.75 196 ARG B CA 1
ATOM 3111 C C . ARG B 1 196 ? -9.188 10.492 -2.287 1 94.75 196 ARG B C 1
ATOM 3113 O O . ARG B 1 196 ? -9.516 11.391 -3.064 1 94.75 196 ARG B O 1
ATOM 3120 N N . HIS B 1 197 ? -9.031 10.688 -0.999 1 97.38 197 HIS B N 1
ATOM 3121 C CA . HIS B 1 197 ? -9.07 12.008 -0.376 1 97.38 197 HIS B CA 1
ATOM 3122 C C . HIS B 1 197 ? -7.688 12.43 0.112 1 97.38 197 HIS B C 1
ATOM 3124 O O . HIS B 1 197 ? -7.152 11.836 1.052 1 97.38 197 HIS B O 1
ATOM 3130 N N . ASN B 1 198 ? -7.141 13.422 -0.538 1 97.62 198 ASN B N 1
ATOM 3131 C CA . ASN B 1 198 ? -5.855 14 -0.156 1 97.62 198 ASN B CA 1
ATOM 3132 C C . ASN B 1 198 ? -5.996 15.461 0.255 1 97.62 198 ASN B C 1
ATOM 3134 O O . ASN B 1 198 ? -6.949 16.141 -0.141 1 97.62 198 ASN B O 1
ATOM 3138 N N . GLU B 1 199 ? -5.023 15.859 1.067 1 98.31 199 GLU B N 1
ATOM 3139 C CA . GLU B 1 199 ? -5.035 17.266 1.481 1 98.31 199 GLU B CA 1
ATOM 3140 C C . GLU B 1 199 ? -3.623 17.844 1.486 1 98.31 199 GLU B C 1
ATOM 3142 O O . GLU B 1 199 ? -2.652 17.125 1.739 1 98.31 199 GLU B O 1
ATOM 3147 N N . VAL B 1 200 ? -3.553 19.109 1.234 1 98.38 200 VAL B N 1
ATOM 3148 C CA . VAL B 1 200 ? -2.387 19.922 1.555 1 98.38 200 VAL B CA 1
ATOM 3149 C C . VAL B 1 200 ? -2.74 20.922 2.652 1 98.38 200 VAL B C 1
ATOM 3151 O O . VAL B 1 200 ? -3.809 21.531 2.619 1 98.38 200 VAL B O 1
ATOM 3154 N N . TRP B 1 201 ? -1.851 21.047 3.623 1 98.56 201 TRP B N 1
ATOM 3155 C CA . TRP B 1 201 ? -2.035 21.969 4.738 1 98.56 201 TRP B CA 1
ATOM 3156 C C . TRP B 1 201 ? -0.938 23.031 4.754 1 98.56 201 TRP B C 1
ATOM 3158 O O . TRP B 1 201 ? 0.25 22.703 4.699 1 98.56 201 TRP B O 1
ATOM 3168 N N . LEU B 1 202 ? -1.338 24.266 4.816 1 98.69 202 LEU B N 1
ATOM 3169 C CA . LEU B 1 202 ? -0.455 25.344 5.242 1 98.69 202 LEU B CA 1
ATOM 3170 C C . LEU B 1 202 ? -0.808 25.812 6.648 1 98.69 202 LEU B C 1
ATOM 3172 O O . LEU B 1 202 ? -1.979 26.062 6.949 1 98.69 202 LEU B O 1
ATOM 3176 N N . VAL B 1 203 ? 0.188 25.938 7.465 1 98.44 203 VAL B N 1
ATOM 3177 C CA . VAL B 1 203 ? -0.044 26.281 8.867 1 98.44 203 VAL B CA 1
ATOM 3178 C C . VAL B 1 203 ? -0.14 27.797 9.008 1 98.44 203 VAL B C 1
ATOM 3180 O O . VAL B 1 203 ? 0.677 28.531 8.453 1 98.44 203 VAL B O 1
ATOM 3183 N N . ALA B 1 204 ? -1.139 28.188 9.711 1 97.12 204 ALA B N 1
ATOM 3184 C CA . ALA B 1 204 ? -1.283 29.609 9.984 1 97.12 204 ALA B CA 1
ATOM 3185 C C . ALA B 1 204 ? -0.133 30.125 10.844 1 97.12 204 ALA B C 1
ATOM 3187 O O . ALA B 1 204 ? 0.33 29.422 11.75 1 97.12 204 ALA B O 1
ATOM 3188 N N . ALA B 1 205 ? 0.258 31.297 10.484 1 91.06 205 ALA B N 1
ATOM 3189 C CA . ALA B 1 205 ? 1.345 31.922 11.242 1 91.06 205 ALA B CA 1
ATOM 3190 C C . ALA B 1 205 ? 0.831 32.531 12.539 1 91.06 205 ALA B C 1
ATOM 3192 O O . ALA B 1 205 ? -0.328 32.938 12.625 1 91.06 205 ALA B O 1
#

Secondary structure (DSSP, 8-state):
----------------------------GGGTTS----EEEEEEETTEEEEEEPPEEEEEEEEEES-HHHHHHHHHHHHHHHHHT-BTT-------S-EEEEEEE-GGG-EEEEEEEEPPGGGTSSPPPBSSTTEEEEEE--EEEEEEEE-S---HHHHHHHHHHHHHHHHHTT--B--S-EEEEE-S-TT--SS--EEEEEEB-/----------------------------GGGTTS----EEEEEEETTEEEEEEPPEEEEEEEEEES-HHHHHHHHHHHHHHHHHT-BTT-------S-EEEEEEE-STT-EEEEEEEEPPGGGTSSPPPBSSTTEEEEEE--EEEEEEEE-S---HHHHHHHHHHHHHHHHHTT--B--S-EEEEE-S-TT--SS--EEEEEEB-

pLDDT: mean 89.03, std 18.53, range [31.92, 98.88]

Organism: Amphimedon queenslandica (NCBI:txid400682)

Nearest PDB structures (foldseek):
  4ayz-assembly1_A  TM=9.342E-01  e=3.221E-16  Homo sapiens
  4b0y-assembly1_A  TM=9.245E-01  e=3.221E-16  Homo sapiens
  3r8k-assembly4_D  TM=9.200E-01  e=6.175E-16  Homo sapiens
  3r8k-assembly3_C  TM=9.168E-01  e=3.503E-15  Homo sapiens
  7oon-assembly1_A  TM=9.190E-01  e=4.594E-15  Mus musculus

Radius of gyration: 30.67 Å; Cα contacts (8 Å, |Δi|>4): 769; chains: 2; bounding box: 76×137×101 Å

Solvent-accessible surface area (backbone atoms only — not comparable to full-atom values): 23003 Å² total; per-residue (Å²): 134,84,82,78,78,78,78,78,79,77,76,76,76,76,76,76,73,75,75,69,73,73,62,81,68,75,78,60,77,69,41,69,89,37,45,50,86,61,63,45,78,77,46,68,60,89,84,26,39,30,32,41,33,59,62,46,46,28,38,31,34,72,36,77,44,70,45,54,55,60,40,48,50,57,42,46,55,57,52,47,41,33,32,64,21,40,25,72,72,58,45,71,47,74,82,34,23,35,44,30,29,40,41,29,77,49,77,92,71,27,27,42,36,37,35,27,41,39,47,32,73,92,35,52,88,66,60,68,49,56,62,49,87,71,40,44,79,43,74,43,66,58,44,43,29,40,34,43,72,47,67,57,81,80,39,59,66,51,50,49,50,56,49,51,52,47,50,51,53,34,54,75,70,70,52,67,52,46,83,71,44,37,34,35,33,39,40,56,57,70,78,56,82,67,91,28,54,31,34,40,34,39,40,53,98,136,83,80,78,78,76,78,76,77,76,77,76,78,74,75,76,73,74,76,69,71,74,63,81,66,74,77,61,75,71,39,71,90,36,46,52,84,60,63,44,81,78,48,70,60,87,84,25,38,28,32,42,33,57,62,47,46,29,39,31,34,73,36,77,43,71,45,55,53,60,40,49,51,58,42,47,55,57,52,47,42,32,33,65,21,41,24,72,71,57,44,73,47,73,81,35,23,36,46,30,30,40,42,30,76,50,76,90,71,26,29,42,35,35,37,28,42,39,47,31,73,92,35,53,88,68,60,69,49,56,62,49,86,70,38,44,80,43,75,42,67,58,45,43,29,40,34,41,73,47,68,59,79,81,39,60,66,51,50,48,49,56,50,52,53,48,51,53,52,34,53,74,70,69,50,67,52,47,82,71,44,38,35,36,33,38,40,57,56,69,78,55,82,66,92,28,52,30,36,39,34,39,39,53,100

Foldseek 3Di:
DPPPPPPPPPPPPPPPPPPPPPPQPDPDVLQVPFADWGWDFPDDDVQKTKIWTAKFKKKKFKDKDQWPVVRCVVGVVVVCVQQCQQFPRRHHFDFGFWFKWKWFDDPPNMTITITIGGHGPVCGVPPTGGNDPRMGMDIDHIFIKIKHKDWFDDTPVNQVVVVVVVVVSCVVVVFAFDDRIKMKIWSDDPPDGGPTIIMIITTGD/DPPPPPPPPPPPPPPPPPPPPPPQPDPDVLQVPFADWGWDFPDDDVQKTKIKTAKFKKKKFKDKDQWPVVRCVVGVVVVCVQQCQQFPRRHHFDFGFWFKWKWFDDPPNMTITITIGGHGPVCGVPPTAGNDPRMGMDIDHTFMKIKHKDWFDDTPVNQVVVVVVVVVSCVVVVFAFDDRIKMKIWSDDPPDGGPTIIMIITTGD

Sequence (410 aa):
MKLIQTLGIASLLFTLISAASLKASDPPSFCHGLDCPVYKVTGKMGKYEIRSYEQSKWVGTVIRGDSFTQAGSQAFHMLFDYISGANSQNQKIPMAVPVATKVVPLDGSMYNFTVFFFVPFAFQANTPTPSDPKVFVQVLPALTAYVDSFSGFESNDDLKKHTEEMKAALTAAGVQYVHDFSFTAEYDSPFKIIDRHNEVWLVAAMKLIQTLGIASLLFTLISAASLKASDPPSFCHGLDCPVYKVTGKMGKYEIRSYEQSKWVGTVIRGDSFTQAGSQAFHMLFDYISGANSQNQKIPMAVPVATKVVPLDGSMYNFTVFFFVPFAFQANTPTPSDPKVFVQVLPALTAYVDSFSGFESNDDLKKHTEEMKAALTAAGVQYVHDFSFTAEYDSPFKIIDRHNEVWLVAA

InterPro domains:
  IPR006917 SOUL heme-binding protein [PF04832] (35-202)
  IPR006917 SOUL heme-binding protein [PTHR11220] (23-202)
  IPR011256 Regulatory factor, effector binding domain superfamily [G3DSA:3.20.80.10] (34-205)
  IPR011256 Regulatory factor, effector binding domain superfamily [SSF55136] (28-203)